Protein AF-A0A2T5MDF0-F1 (afdb_monomer_lite)

Radius of gyration: 28.4 Å; chains: 1; bounding box: 62×73×103 Å

Foldseek 3Di:
DDDDDDDDDDDDDDDDDPPDDPPDDDDDDDDDDDDDAFADPPPPPQDDPDDDDDPVVLVVLLVQLVVCLVVLVLVSNLVSLVVQVVCCVVVVHAPVSNLNNLCSLLDADPSSLVSLVVSCVVVVLDLSSLLSQLNNLQNNLSPLQGRDDPVPGDVVSNVSSLVSLVSSLVSLVVSPVSDLQSLSSLLVNLVSCLSPPDDVSLVVSLVVNCVSPLQHLSSLQSSLVCQQVVNVHDLVVLVVSLVSNVVSVHDPLSSLLSQLVSLLSQLVVCLVVLVLVRNQVSLVSNCVSCVPAALVSLLSNLVSCVVPHALVVNQVSLVSNLPDDPSRCSPAPLLSNLVSLCSQLVSCVVVVVLVSNLVSLVVSLVSLNLVSLQVNLVCQCVVPSHDHDNPSSLVSLVSSVVVPDPQSVCVNVVVNDDDDDDD

Organism: NCBI:txid2029166

Secondary structure (DSSP, 8-state):
--------------------SSSSS--S------------GGGSSS---S-SS-HHHHHHHHHHHHHHHHTT-HHHHHHHHHHHHHHHHTTSS-HHHHHHHHGGG----HHHHHHHHHHHHH-TT-HHHHHHHHHHHHHHHHHHH-SS-TTTS-HHHHHHHHHHHHHHHHHHHHHTTT-SS-HHHHHHHHHHHHHHTHHHHHHHHHHHHHHH-TT-HHHHHHHHHHTSGGGT--HHHHHHHHHHHHHTT--HHHHHHHHHHHHHHHHHHHHTTT-HHHHHHHHHHHHHH-TT--HHHHHHHHHHHTTT--HHHHHHHHHHHHTS-GGG-TTS-TTHHHHHHHHHHHHHHHTT-HHHHHHHHHHHHHTT-HHHHHHHHHHHHH-SSS---HHHHHHHHHHHHTTT-HHHHHHHTT---------

InterPro domains:
  IPR011990 Tetratricopeptide-like helical domain superfamily [G3DSA:1.25.40.10] (263-421)
  IPR025115 Domain of unknown function DUF4034 [PF13226] (208-251)

Structure (mmCIF, N/CA/C/O backbone):
data_AF-A0A2T5MDF0-F1
#
_entry.id   AF-A0A2T5MDF0-F1
#
loop_
_atom_site.group_PDB
_atom_site.id
_atom_site.type_symbol
_atom_site.label_atom_id
_atom_site.label_alt_id
_atom_site.label_comp_id
_atom_site.label_asym_id
_atom_site.label_entity_id
_atom_site.label_seq_id
_atom_site.pdbx_PDB_ins_code
_atom_site.Cartn_x
_atom_site.Cartn_y
_atom_site.Cartn_z
_atom_site.occupancy
_atom_site.B_iso_or_equiv
_atom_site.auth_seq_id
_atom_site.auth_comp_id
_atom_site.auth_asym_id
_atom_site.auth_atom_id
_atom_site.pdbx_PDB_model_num
ATOM 1 N N . MET A 1 1 ? 18.761 -53.450 61.478 1.00 37.00 1 MET A N 1
ATOM 2 C CA . MET A 1 1 ? 20.108 -53.209 60.912 1.00 37.00 1 MET A CA 1
ATOM 3 C C . MET A 1 1 ? 19.927 -52.280 59.712 1.00 37.00 1 MET A C 1
ATOM 5 O O . MET A 1 1 ? 19.354 -52.710 58.730 1.00 37.00 1 MET A O 1
ATOM 9 N N . SER A 1 2 ? 19.983 -50.952 59.897 1.00 32.97 2 SER A N 1
ATOM 10 C CA . SER A 1 2 ? 21.183 -50.089 59.736 1.00 32.97 2 SER A CA 1
ATOM 11 C C . SER A 1 2 ? 21.693 -50.063 58.282 1.00 32.97 2 SER A C 1
ATOM 13 O O . SER A 1 2 ? 22.046 -51.119 57.786 1.00 32.97 2 SER A O 1
ATOM 15 N N . LYS A 1 3 ? 21.841 -48.947 57.557 1.00 30.88 3 LYS A N 1
ATOM 16 C CA . LYS A 1 3 ? 21.910 -47.517 57.906 1.00 30.88 3 LYS A CA 1
ATOM 17 C C . LYS A 1 3 ? 21.663 -46.665 56.642 1.00 30.88 3 LYS A C 1
ATOM 19 O O . LYS A 1 3 ? 22.139 -47.006 55.566 1.00 30.88 3 LYS A O 1
ATOM 24 N N . LEU A 1 4 ? 21.001 -45.524 56.844 1.00 30.08 4 LEU A N 1
ATOM 25 C CA . LEU A 1 4 ? 21.055 -44.301 56.033 1.00 30.08 4 LEU A CA 1
ATOM 26 C C . LEU A 1 4 ? 22.495 -43.884 55.675 1.00 30.08 4 LEU A C 1
ATOM 28 O O . LEU A 1 4 ? 23.373 -43.967 56.534 1.00 30.08 4 LEU A O 1
ATOM 32 N N . LYS A 1 5 ? 22.659 -43.221 54.521 1.00 29.59 5 LYS A N 1
ATOM 33 C CA . LYS A 1 5 ? 23.286 -41.887 54.444 1.00 29.59 5 LYS A CA 1
ATOM 34 C C . LYS A 1 5 ? 22.726 -41.103 53.251 1.00 29.59 5 LYS A C 1
ATOM 36 O O . LYS A 1 5 ? 22.942 -41.459 52.100 1.00 29.59 5 LYS A O 1
ATOM 41 N N . ALA A 1 6 ? 22.005 -40.036 53.575 1.00 34.78 6 ALA A N 1
ATOM 42 C CA . ALA A 1 6 ? 21.675 -38.930 52.690 1.00 34.78 6 ALA A CA 1
ATOM 43 C C . ALA A 1 6 ? 22.756 -37.845 52.810 1.00 34.78 6 ALA A C 1
ATOM 45 O O . ALA A 1 6 ? 23.275 -37.641 53.907 1.00 34.78 6 ALA A O 1
ATOM 46 N N . THR A 1 7 ? 22.993 -37.087 51.739 1.00 29.03 7 THR A N 1
ATOM 47 C CA . THR A 1 7 ? 23.356 -35.663 51.829 1.00 29.03 7 THR A CA 1
ATOM 48 C C . THR A 1 7 ? 22.766 -34.910 50.640 1.00 29.03 7 THR A C 1
ATOM 50 O O . THR A 1 7 ? 22.924 -35.307 49.492 1.00 29.03 7 THR A O 1
ATOM 53 N N . PHE A 1 8 ? 22.055 -33.838 50.979 1.00 31.16 8 PHE A N 1
ATOM 54 C CA . PHE A 1 8 ? 21.287 -32.912 50.148 1.00 31.16 8 PHE A CA 1
ATOM 55 C C . PHE A 1 8 ? 22.094 -31.618 49.927 1.00 31.16 8 PHE A C 1
ATOM 57 O O . PHE A 1 8 ? 22.910 -31.294 50.793 1.00 31.16 8 PHE A O 1
ATOM 64 N N . LYS A 1 9 ? 21.802 -30.880 48.839 1.00 28.16 9 LYS A N 1
ATOM 65 C CA . LYS A 1 9 ? 21.949 -29.416 48.567 1.00 28.16 9 LYS A CA 1
ATOM 66 C C . LYS A 1 9 ? 22.275 -29.244 47.072 1.00 28.16 9 LYS A C 1
ATOM 68 O O . LYS A 1 9 ? 23.162 -29.924 46.589 1.00 28.16 9 LYS A O 1
ATOM 73 N N . GLY A 1 10 ? 21.654 -28.392 46.266 1.00 25.81 10 GLY A N 1
ATOM 74 C CA . GLY A 1 10 ? 20.661 -27.338 46.439 1.00 25.81 10 GLY A CA 1
ATOM 75 C C . GLY A 1 10 ? 20.124 -26.965 45.044 1.00 25.81 10 GLY A C 1
ATOM 76 O O . GLY A 1 10 ? 20.638 -27.444 44.037 1.00 25.81 10 GLY A O 1
ATOM 77 N N . GLY A 1 11 ? 19.035 -26.201 45.001 1.00 26.91 11 GLY A N 1
ATOM 78 C CA . GLY A 1 11 ? 18.207 -26.029 43.809 1.00 26.91 11 GLY A CA 1
ATOM 79 C C . GLY A 1 11 ? 18.796 -25.209 42.661 1.00 26.91 11 GLY A C 1
ATOM 80 O O . GLY A 1 11 ? 19.721 -24.428 42.838 1.00 26.91 11 GLY A O 1
ATOM 81 N N . ALA A 1 12 ? 18.154 -25.355 41.504 1.00 26.52 12 ALA A N 1
ATOM 82 C CA . ALA A 1 12 ? 17.878 -24.284 40.553 1.00 26.52 12 ALA A CA 1
ATOM 83 C C . ALA A 1 12 ? 16.794 -24.780 39.584 1.00 26.52 12 ALA A C 1
ATOM 85 O O . ALA A 1 12 ? 16.998 -25.723 38.824 1.00 26.52 12 ALA A O 1
ATOM 86 N N . VAL A 1 13 ? 15.623 -24.152 39.650 1.00 33.03 13 VAL A N 1
ATOM 87 C CA . VAL A 1 13 ? 14.640 -24.143 38.564 1.00 33.03 13 VAL A CA 1
ATOM 88 C C . VAL A 1 13 ? 15.230 -23.265 37.465 1.00 33.03 13 VAL A C 1
ATOM 90 O O . VAL A 1 13 ? 15.498 -22.096 37.731 1.00 33.03 13 VAL A O 1
ATOM 93 N N . VAL A 1 14 ? 15.422 -23.793 36.254 1.00 27.12 14 VAL A N 1
ATOM 94 C CA . VAL A 1 14 ? 15.676 -22.970 35.062 1.00 27.12 14 VAL A CA 1
ATOM 95 C C . VAL A 1 14 ? 14.876 -23.511 33.878 1.00 27.12 14 VAL A C 1
ATOM 97 O O . VAL A 1 14 ? 14.996 -24.664 33.475 1.00 27.12 14 VAL A O 1
ATOM 100 N N . VAL A 1 15 ? 14.034 -22.616 33.377 1.00 30.78 15 VAL A N 1
ATOM 101 C CA . VAL A 1 15 ? 13.238 -22.635 32.150 1.00 30.78 15 VAL A CA 1
ATOM 102 C C . VAL A 1 15 ? 14.148 -22.371 30.944 1.00 30.78 15 VAL A C 1
ATOM 104 O O . VAL A 1 15 ? 14.899 -21.407 31.009 1.00 30.78 15 VAL A O 1
ATOM 107 N N . LEU A 1 16 ? 14.057 -23.170 29.868 1.00 26.56 16 LEU A N 1
ATOM 108 C CA . LEU A 1 16 ? 14.328 -22.862 28.436 1.00 26.56 16 LEU A CA 1
ATOM 109 C C . LEU A 1 16 ? 14.381 -24.206 27.661 1.00 26.56 16 LEU A C 1
ATOM 111 O O . LEU A 1 16 ? 14.798 -25.203 28.233 1.00 26.56 16 LEU A O 1
ATOM 115 N N . ALA A 1 17 ? 14.021 -24.376 26.388 1.00 27.64 17 ALA A N 1
ATOM 116 C CA . ALA A 1 17 ? 13.674 -23.463 25.309 1.00 27.64 17 ALA A CA 1
ATOM 117 C C . ALA A 1 17 ? 12.852 -24.242 24.256 1.00 27.64 17 ALA A C 1
ATOM 119 O O . ALA A 1 17 ? 13.224 -25.353 23.878 1.00 27.64 17 ALA A O 1
ATOM 120 N N . MET A 1 18 ? 11.763 -23.656 23.748 1.00 27.31 18 MET A N 1
ATOM 121 C CA . MET A 1 18 ? 11.175 -24.060 22.466 1.00 27.31 18 MET A CA 1
ATOM 122 C C . MET A 1 18 ? 11.856 -23.257 21.354 1.00 27.31 18 MET A C 1
ATOM 124 O O . MET A 1 18 ? 11.410 -22.168 21.011 1.00 27.31 18 MET A O 1
ATOM 128 N N . THR A 1 19 ? 12.937 -23.789 20.794 1.00 35.69 19 THR A N 1
ATOM 129 C CA . THR A 1 19 ? 13.600 -23.244 19.599 1.00 35.69 19 THR A CA 1
ATOM 130 C C . THR A 1 19 ? 14.044 -24.383 18.689 1.00 35.69 19 THR A C 1
ATOM 132 O O . THR A 1 19 ? 15.226 -24.648 18.521 1.00 35.69 19 THR A O 1
ATOM 135 N N . VAL A 1 20 ? 13.086 -25.079 18.073 1.00 31.30 20 VAL A N 1
ATOM 136 C CA . VAL A 1 20 ? 13.363 -25.966 16.934 1.00 31.30 20 VAL A CA 1
ATOM 137 C C . VAL A 1 20 ? 12.194 -25.853 15.961 1.00 31.30 20 VAL A C 1
ATOM 139 O O . VAL A 1 20 ? 11.135 -26.433 16.171 1.00 31.30 20 VAL A O 1
ATOM 142 N N . GLY A 1 21 ? 12.367 -25.050 14.916 1.00 28.44 21 GLY A N 1
ATOM 143 C CA . GLY A 1 21 ? 11.362 -24.913 13.860 1.00 28.44 21 GLY A CA 1
ATOM 144 C C . GLY A 1 21 ? 11.729 -23.948 12.735 1.00 28.44 21 GLY A C 1
ATOM 145 O O . GLY A 1 21 ? 11.179 -24.076 11.651 1.00 28.44 21 GLY A O 1
ATOM 146 N N . PHE A 1 22 ? 12.676 -23.024 12.948 1.00 34.06 22 PHE A N 1
ATOM 147 C CA . PHE A 1 22 ? 12.947 -21.952 11.976 1.00 34.06 22 PHE A CA 1
ATOM 148 C C . PHE A 1 22 ? 14.379 -21.896 11.410 1.00 34.06 22 PHE A C 1
ATOM 150 O O . PHE A 1 22 ? 14.656 -21.046 10.575 1.00 34.06 22 PHE A O 1
ATOM 157 N N . LEU A 1 23 ? 15.293 -22.792 11.812 1.00 29.00 23 LEU A N 1
ATOM 158 C CA . LEU A 1 23 ? 16.742 -22.611 11.580 1.00 29.00 23 LEU A CA 1
ATOM 159 C C . LEU A 1 23 ? 17.450 -23.643 10.679 1.00 29.00 23 LEU A C 1
ATOM 161 O O . LEU A 1 23 ? 18.674 -23.659 10.651 1.00 29.00 23 LEU A O 1
ATOM 165 N N . VAL A 1 24 ? 16.750 -24.490 9.915 1.00 28.44 24 VAL A N 1
ATOM 166 C CA . VAL A 1 24 ? 17.432 -25.571 9.153 1.00 28.44 24 VAL A CA 1
ATOM 167 C C . VAL A 1 24 ? 17.525 -25.338 7.633 1.00 28.44 24 VAL A C 1
ATOM 169 O O . VAL A 1 24 ? 18.115 -26.161 6.949 1.00 28.44 24 VAL A O 1
ATOM 172 N N . PHE A 1 25 ? 17.044 -24.222 7.066 1.00 31.25 25 PHE A N 1
ATOM 173 C CA . PHE A 1 25 ? 17.059 -24.068 5.593 1.00 31.25 25 PHE A CA 1
ATOM 174 C C . PHE A 1 25 ? 18.065 -23.075 4.985 1.00 31.25 25 PHE A C 1
ATOM 176 O O . PHE A 1 25 ? 18.196 -23.049 3.770 1.00 31.25 25 PHE A O 1
ATOM 183 N N . PHE A 1 26 ? 18.832 -22.303 5.757 1.00 30.80 26 PHE A N 1
ATOM 184 C CA . PHE A 1 26 ? 19.758 -21.326 5.159 1.00 30.80 26 PHE A CA 1
ATOM 185 C C . PHE A 1 26 ? 21.187 -21.490 5.661 1.00 30.80 26 PHE A C 1
ATOM 187 O O . PHE A 1 26 ? 21.701 -20.717 6.462 1.00 30.80 26 PHE A O 1
ATOM 194 N N . ALA A 1 27 ? 21.842 -22.516 5.129 1.00 28.78 27 ALA A N 1
ATOM 195 C CA . ALA A 1 27 ? 23.289 -22.588 5.060 1.00 28.78 27 ALA A CA 1
ATOM 196 C C . ALA A 1 27 ? 23.666 -23.031 3.644 1.00 28.78 27 ALA A C 1
ATOM 198 O O . ALA A 1 27 ? 23.611 -24.222 3.358 1.00 28.78 27 ALA A O 1
ATOM 199 N N . LEU A 1 28 ? 23.979 -22.057 2.778 1.00 28.38 28 LEU A N 1
ATOM 200 C CA . LEU A 1 28 ? 24.991 -22.074 1.704 1.00 28.38 28 LEU A CA 1
ATOM 201 C C . LEU A 1 28 ? 24.645 -21.007 0.654 1.00 28.38 28 LEU A C 1
ATOM 203 O O . LEU A 1 28 ? 23.848 -21.253 -0.236 1.00 28.38 28 LEU A O 1
ATOM 207 N N . GLU A 1 29 ? 25.227 -19.815 0.808 1.00 28.28 29 GLU A N 1
ATOM 208 C CA . GLU A 1 29 ? 26.007 -19.095 -0.217 1.00 28.28 29 GLU A CA 1
ATOM 209 C C . GLU A 1 29 ? 26.250 -17.651 0.254 1.00 28.28 29 GLU A C 1
ATOM 211 O O . GLU A 1 29 ? 25.350 -16.824 0.345 1.00 28.28 29 GLU A O 1
ATOM 216 N N . ARG A 1 30 ? 27.507 -17.353 0.599 1.00 33.22 30 ARG A N 1
ATOM 217 C CA . ARG A 1 30 ? 28.022 -15.992 0.786 1.00 33.22 30 ARG A CA 1
ATOM 218 C C . ARG A 1 30 ? 28.837 -15.645 -0.451 1.00 33.22 30 ARG A C 1
ATOM 220 O O . ARG A 1 30 ? 29.898 -16.239 -0.570 1.00 33.22 30 ARG A O 1
ATOM 227 N N . VAL A 1 31 ? 28.435 -14.654 -1.253 1.00 29.83 31 VAL A N 1
ATOM 228 C CA . VAL A 1 31 ? 29.340 -13.700 -1.937 1.00 29.83 31 VAL A CA 1
ATOM 229 C C . VAL A 1 31 ? 28.545 -12.452 -2.370 1.00 29.83 31 VAL A C 1
ATOM 231 O O . VAL A 1 31 ? 27.821 -12.501 -3.353 1.00 29.83 31 VAL A O 1
ATOM 234 N N . ARG A 1 32 ? 28.758 -11.339 -1.651 1.00 28.33 32 ARG A N 1
ATOM 235 C CA . ARG A 1 32 ? 29.055 -9.945 -2.081 1.00 28.33 32 ARG A CA 1
ATOM 236 C C . ARG A 1 32 ? 28.342 -8.903 -1.224 1.00 28.33 32 ARG A C 1
ATOM 238 O O . ARG A 1 32 ? 27.157 -8.981 -0.944 1.00 28.33 32 ARG A O 1
ATOM 245 N N . ALA A 1 33 ? 29.153 -7.953 -0.780 1.00 27.53 33 ALA A N 1
ATOM 246 C CA . ALA A 1 33 ? 28.857 -6.971 0.239 1.00 27.53 33 ALA A CA 1
ATOM 247 C C . ALA A 1 33 ? 28.377 -5.635 -0.351 1.00 27.53 33 ALA A C 1
ATOM 249 O O . ALA A 1 33 ? 28.842 -5.206 -1.406 1.00 27.53 33 ALA A O 1
ATOM 250 N N . THR A 1 34 ? 27.547 -4.974 0.462 1.00 28.84 34 THR A N 1
ATOM 251 C CA . THR A 1 34 ? 27.326 -3.525 0.617 1.00 28.84 34 THR A CA 1
ATOM 252 C C . THR A 1 34 ? 26.746 -2.739 -0.555 1.00 28.84 34 THR A C 1
ATOM 254 O O . THR A 1 34 ? 27.477 -2.290 -1.432 1.00 28.84 34 THR A O 1
ATOM 257 N N . LYS A 1 35 ? 25.466 -2.381 -0.411 1.00 26.83 35 LYS A N 1
ATOM 258 C CA . LYS A 1 35 ? 25.027 -1.000 -0.144 1.00 26.83 35 LYS A CA 1
ATOM 259 C C . LYS A 1 35 ? 23.829 -1.057 0.811 1.00 26.83 35 LYS A C 1
ATOM 261 O O . LYS A 1 35 ? 22.993 -1.938 0.678 1.00 26.83 35 LYS A O 1
ATOM 266 N N . GLN A 1 36 ? 23.823 -0.179 1.813 1.00 33.53 36 GLN A N 1
ATOM 267 C CA . GLN A 1 36 ? 22.681 0.077 2.695 1.00 33.53 36 GLN A CA 1
ATOM 268 C C . GLN A 1 36 ? 21.478 0.509 1.855 1.00 33.53 36 GLN A C 1
ATOM 270 O O . GLN A 1 36 ? 21.622 1.394 1.010 1.00 33.53 36 GLN A O 1
ATOM 275 N N . VAL A 1 37 ? 20.319 -0.098 2.103 1.00 31.00 37 VAL A N 1
ATOM 276 C CA . VAL A 1 37 ? 19.072 0.152 1.376 1.00 31.00 37 VAL A CA 1
ATOM 277 C C . VAL A 1 37 ? 17.940 0.236 2.395 1.00 31.00 37 VAL A C 1
ATOM 279 O O . VAL A 1 37 ? 17.713 -0.735 3.100 1.00 31.00 37 VAL A O 1
ATOM 282 N N . PRO A 1 38 ? 17.201 1.345 2.504 1.00 28.64 38 PRO A N 1
ATOM 283 C CA . PRO A 1 38 ? 15.851 1.289 3.037 1.00 28.64 38 PRO A CA 1
ATOM 284 C C . PRO A 1 38 ? 14.859 0.887 1.920 1.00 28.64 38 PRO A C 1
ATOM 286 O O . PRO A 1 38 ? 14.960 1.429 0.826 1.00 28.64 38 PRO A O 1
ATOM 289 N N . SER A 1 39 ? 13.903 -0.024 2.182 1.00 32.47 39 SER A N 1
ATOM 290 C CA . SER A 1 39 ? 12.674 -0.177 1.362 1.00 32.47 39 SER A CA 1
ATOM 291 C C . SER A 1 39 ? 11.449 -0.632 2.172 1.00 32.47 39 SER A C 1
ATOM 293 O O . SER A 1 39 ? 11.505 -1.612 2.917 1.00 32.47 39 SER A O 1
ATOM 295 N N . PRO A 1 40 ? 10.315 0.078 2.090 1.00 30.50 40 PRO A N 1
ATOM 296 C CA . PRO A 1 40 ? 9.370 0.312 3.156 1.00 30.50 40 PRO A CA 1
ATOM 297 C C . PRO A 1 40 ? 8.369 -0.840 3.223 1.00 30.50 40 PRO A C 1
ATOM 299 O O . PRO A 1 40 ? 7.356 -0.864 2.527 1.00 30.50 40 PRO A O 1
ATOM 302 N N . ALA A 1 41 ? 8.555 -1.744 4.180 1.00 26.44 41 ALA A N 1
ATOM 303 C CA . ALA A 1 41 ? 7.443 -2.577 4.639 1.00 26.44 41 ALA A CA 1
ATOM 304 C C . ALA A 1 41 ? 6.325 -1.750 5.322 1.00 26.44 41 ALA A C 1
ATOM 306 O O . ALA A 1 41 ? 5.255 -2.284 5.603 1.00 26.44 41 ALA A O 1
ATOM 307 N N . THR A 1 42 ? 6.530 -0.447 5.542 1.00 28.36 42 THR A N 1
ATOM 308 C CA . THR A 1 42 ? 5.669 0.391 6.386 1.00 28.36 42 THR A CA 1
ATOM 309 C C . THR A 1 42 ? 4.540 1.125 5.644 1.00 28.36 42 THR A C 1
ATOM 311 O O . THR A 1 42 ? 3.766 1.831 6.285 1.00 28.36 42 THR A O 1
ATOM 314 N N . GLN A 1 43 ? 4.357 0.957 4.325 1.00 31.08 43 GLN A N 1
ATOM 315 C CA . GLN A 1 43 ? 3.302 1.686 3.588 1.00 31.08 43 GLN A CA 1
ATOM 316 C C . GLN A 1 43 ? 2.113 0.876 3.052 1.00 31.08 43 GLN A C 1
ATOM 318 O O . GLN A 1 43 ? 1.274 1.432 2.349 1.00 31.08 43 GLN A O 1
ATOM 323 N N . THR A 1 44 ? 1.891 -0.379 3.461 1.00 33.31 44 THR A N 1
ATOM 324 C CA . THR A 1 44 ? 0.687 -1.116 2.993 1.00 33.31 44 THR A CA 1
ATOM 325 C C . THR A 1 44 ? -0.151 -1.777 4.088 1.00 33.31 44 THR A C 1
ATOM 327 O O . THR A 1 44 ? -0.791 -2.810 3.874 1.00 33.31 44 THR A O 1
ATOM 330 N N . LEU A 1 45 ? -0.243 -1.124 5.251 1.00 34.97 45 LEU A N 1
ATOM 331 C CA . LEU A 1 45 ? -1.462 -1.188 6.076 1.00 34.97 45 LEU A CA 1
ATOM 332 C C . LEU A 1 45 ? -2.070 0.197 6.389 1.00 34.97 45 LEU A C 1
ATOM 334 O O . LEU A 1 45 ? -3.154 0.258 6.970 1.00 34.97 45 LEU A O 1
ATOM 338 N N . LEU A 1 46 ? -1.406 1.294 5.997 1.00 34.25 46 LEU A N 1
ATOM 339 C CA . LEU A 1 46 ? -1.743 2.663 6.422 1.00 34.25 46 LEU A CA 1
ATOM 340 C C . LEU A 1 46 ? -2.039 3.667 5.293 1.00 34.25 46 LEU A C 1
ATOM 342 O O . LEU A 1 46 ? -2.413 4.791 5.595 1.00 34.25 46 LEU A O 1
ATOM 346 N N . GLY A 1 47 ? -2.008 3.273 4.018 1.00 29.11 47 GLY A N 1
ATOM 347 C CA . GLY A 1 47 ? -2.447 4.134 2.916 1.00 29.11 47 GLY A CA 1
ATOM 348 C C . GLY A 1 47 ? -3.298 3.367 1.916 1.00 29.11 47 GLY A C 1
ATOM 349 O O . GLY A 1 47 ? -2.772 2.622 1.101 1.00 29.11 47 GLY A O 1
ATOM 350 N N . ILE A 1 48 ? -4.618 3.532 1.978 1.00 35.69 48 ILE A N 1
ATOM 351 C CA . ILE A 1 48 ? -5.472 3.315 0.805 1.00 35.69 48 ILE A CA 1
ATOM 352 C C . ILE A 1 48 ? -6.289 4.594 0.648 1.00 35.69 48 ILE A C 1
ATOM 354 O O . ILE A 1 48 ? -7.250 4.780 1.398 1.00 35.69 48 ILE A O 1
ATOM 358 N N . PRO A 1 49 ? -5.914 5.488 -0.279 1.00 32.31 49 PRO A N 1
ATOM 359 C CA . PRO A 1 49 ? -6.836 6.481 -0.798 1.00 32.31 49 PRO A CA 1
ATOM 360 C C . PRO A 1 49 ? -7.829 5.738 -1.695 1.00 32.31 49 PRO A C 1
ATOM 362 O O . PRO A 1 49 ? -7.433 5.110 -2.678 1.00 32.31 49 PRO A O 1
ATOM 365 N N . GLY A 1 50 ? -9.111 5.763 -1.336 1.00 32.53 50 GLY A N 1
ATOM 366 C CA . GLY A 1 50 ? -10.142 5.076 -2.112 1.00 32.53 50 GLY A CA 1
ATOM 367 C C . GLY A 1 50 ? -11.389 4.735 -1.315 1.00 32.53 50 GLY A C 1
ATOM 368 O O . GLY A 1 50 ? -11.595 3.585 -0.956 1.00 32.53 50 GLY A O 1
ATOM 369 N N . THR A 1 51 ? -12.200 5.768 -1.069 1.00 39.72 51 THR A N 1
ATOM 370 C CA . THR A 1 51 ? -13.647 5.745 -0.790 1.00 39.72 51 THR A CA 1
ATOM 371 C C . THR A 1 51 ? -14.144 4.684 0.190 1.00 39.72 51 THR A C 1
ATOM 373 O O . THR A 1 51 ? -14.436 3.589 -0.251 1.00 39.72 51 THR A O 1
ATOM 376 N N . TYR A 1 52 ? -14.337 5.037 1.464 1.00 41.25 52 TYR A N 1
ATOM 377 C CA . TYR A 1 52 ? -15.595 4.883 2.220 1.00 41.25 52 TYR A CA 1
ATOM 378 C C . TYR A 1 52 ? -15.461 5.731 3.502 1.00 41.25 52 TYR A C 1
ATOM 380 O O . TYR A 1 52 ? -14.483 5.602 4.233 1.00 41.25 52 TYR A O 1
ATOM 388 N N . ASP A 1 53 ? -16.434 6.625 3.699 1.00 43.50 53 ASP A N 1
ATOM 389 C CA . ASP A 1 53 ? -16.471 7.816 4.567 1.00 43.50 53 ASP A CA 1
ATOM 390 C C . ASP A 1 53 ? -15.652 9.015 4.071 1.00 43.50 53 ASP A C 1
ATOM 392 O O . ASP A 1 53 ? -14.489 8.913 3.694 1.00 43.50 53 ASP A O 1
ATOM 396 N N . THR A 1 54 ? -16.316 10.170 4.007 1.00 45.41 54 THR A N 1
ATOM 397 C CA . THR A 1 54 ? -15.792 11.422 3.464 1.00 45.41 54 THR A CA 1
ATOM 398 C C . THR A 1 54 ? -14.490 11.793 4.175 1.00 45.41 54 THR A C 1
ATOM 400 O O . THR A 1 54 ? -14.506 12.130 5.359 1.00 45.41 54 THR A O 1
ATOM 403 N N . GLU A 1 55 ? -13.367 11.756 3.444 1.00 57.12 55 GLU A N 1
ATOM 404 C CA . GLU A 1 55 ? -12.041 12.173 3.929 1.00 57.12 55 GLU A CA 1
ATOM 405 C C . GLU A 1 55 ? -12.084 13.433 4.821 1.00 57.12 55 GLU A C 1
ATOM 407 O O . GLU A 1 55 ? -11.436 13.408 5.865 1.00 57.12 55 GLU A O 1
ATOM 412 N N . PRO A 1 56 ? -12.914 14.467 4.540 1.00 69.44 56 PRO A N 1
ATOM 413 C CA . PRO A 1 56 ? -13.028 15.639 5.409 1.00 69.44 56 PRO A CA 1
ATOM 414 C C . PRO A 1 56 ? -13.499 15.370 6.846 1.00 69.44 56 PRO A C 1
ATOM 416 O O . PRO A 1 56 ? -12.984 15.992 7.772 1.00 69.44 56 PRO A O 1
ATOM 419 N N . ARG A 1 57 ? -14.479 14.478 7.076 1.00 81.31 57 ARG A N 1
ATOM 420 C CA . ARG A 1 57 ? -15.002 14.237 8.437 1.00 81.31 57 ARG A CA 1
ATOM 421 C C . ARG A 1 57 ? -13.935 13.575 9.301 1.00 81.31 57 ARG A C 1
ATOM 423 O O . ARG A 1 57 ? -13.659 14.045 10.401 1.00 81.31 57 ARG A O 1
ATOM 430 N N . MET A 1 58 ? -13.345 12.493 8.793 1.00 84.31 58 MET A N 1
ATOM 431 C CA . MET A 1 58 ? -12.314 11.760 9.527 1.00 84.31 58 MET A CA 1
ATOM 432 C C . MET A 1 58 ? -11.049 12.598 9.690 1.00 84.31 58 MET A C 1
ATOM 434 O O . MET A 1 58 ? -10.430 12.531 10.743 1.00 84.31 58 MET A O 1
ATOM 438 N N . GLU A 1 59 ? -10.693 13.435 8.713 1.00 83.81 59 GLU A N 1
ATOM 439 C CA . GLU A 1 59 ? -9.570 14.365 8.856 1.00 83.81 59 GLU A CA 1
ATOM 440 C C . GLU A 1 59 ? -9.791 15.381 9.986 1.00 83.81 59 GLU A C 1
ATOM 442 O O . GLU A 1 59 ? -8.906 15.589 10.820 1.00 83.81 59 GLU A O 1
ATOM 447 N N . ASN A 1 60 ? -10.996 15.950 10.084 1.00 88.31 60 ASN A N 1
ATOM 448 C CA . ASN A 1 60 ? -11.349 16.856 11.177 1.00 88.31 60 ASN A CA 1
ATOM 449 C C . ASN A 1 60 ? -11.310 16.154 12.544 1.00 88.31 60 ASN A C 1
ATOM 451 O O . ASN A 1 60 ? -10.762 16.702 13.500 1.00 88.31 60 ASN A O 1
ATOM 455 N N . GLU A 1 61 ? -11.859 14.938 12.644 1.00 92.12 61 GLU A N 1
ATOM 456 C CA . GLU A 1 61 ? -11.832 14.152 13.885 1.00 92.12 61 GLU A CA 1
ATOM 457 C C . GLU A 1 61 ? -10.400 13.776 14.285 1.00 92.12 61 GLU A C 1
ATOM 459 O O . GLU A 1 61 ? -10.031 13.944 15.447 1.00 92.12 61 GLU A O 1
ATOM 464 N N . ARG A 1 62 ? -9.557 13.357 13.331 1.00 92.31 62 ARG A N 1
ATOM 465 C CA . ARG A 1 62 ? -8.130 13.102 13.573 1.00 92.31 62 ARG A CA 1
ATOM 466 C C . ARG A 1 62 ? -7.424 14.340 14.109 1.00 92.31 62 ARG A C 1
ATOM 468 O O . ARG A 1 62 ? -6.750 14.259 15.131 1.00 92.31 62 ARG A O 1
ATOM 475 N N . THR A 1 63 ? -7.627 15.486 13.461 1.00 94.12 63 THR A N 1
ATOM 476 C CA . THR A 1 63 ? -7.039 16.763 13.887 1.00 94.12 63 THR A CA 1
ATOM 477 C C . THR A 1 63 ? -7.465 17.118 15.311 1.00 94.12 63 THR A C 1
ATOM 479 O O . THR A 1 63 ? -6.634 17.522 16.125 1.00 94.12 63 THR A O 1
ATOM 482 N N . ALA A 1 64 ? -8.744 16.921 15.642 1.00 96.69 64 ALA A N 1
ATOM 483 C CA . ALA A 1 64 ? -9.266 17.167 16.981 1.00 96.69 64 ALA A CA 1
ATOM 484 C C . ALA A 1 64 ? -8.651 16.224 18.030 1.00 96.69 64 ALA A C 1
ATOM 486 O O . ALA A 1 64 ? -8.228 16.691 19.089 1.00 96.69 64 ALA A O 1
ATOM 487 N N . VAL A 1 65 ? -8.538 14.924 17.727 1.00 97.25 65 VAL A N 1
ATOM 488 C CA . VAL A 1 65 ? -7.906 13.931 18.613 1.00 97.25 65 VAL A CA 1
ATOM 489 C C . VAL A 1 65 ? -6.435 14.273 18.849 1.00 97.25 65 VAL A C 1
ATOM 491 O O . VAL A 1 65 ? -5.999 14.326 19.998 1.00 97.25 65 VAL A O 1
ATOM 494 N N . THR A 1 66 ? -5.675 14.573 17.793 1.00 95.38 66 THR A N 1
ATOM 495 C CA . THR A 1 66 ? -4.263 14.964 17.904 1.00 95.38 66 THR A CA 1
ATOM 496 C C . THR A 1 66 ? -4.097 16.248 18.720 1.00 95.38 66 THR A C 1
ATOM 498 O O . THR A 1 66 ? -3.213 16.320 19.575 1.00 95.38 66 THR A O 1
ATOM 501 N N . ALA A 1 67 ? -4.960 17.248 18.518 1.00 97.50 67 ALA A N 1
ATOM 502 C CA . ALA A 1 67 ? -4.914 18.498 19.271 1.00 97.50 67 ALA A CA 1
ATOM 503 C C . ALA A 1 67 ? -5.236 18.304 20.764 1.00 97.50 67 ALA A C 1
ATOM 505 O O . ALA A 1 67 ? -4.565 18.896 21.611 1.00 97.50 67 ALA A O 1
ATOM 506 N N . ALA A 1 68 ? -6.236 17.481 21.096 1.00 97.88 68 ALA A N 1
ATOM 507 C CA . ALA A 1 68 ? -6.588 17.158 22.479 1.00 97.88 68 ALA A CA 1
ATOM 508 C C . ALA A 1 68 ? -5.465 16.373 23.178 1.00 97.88 68 ALA A C 1
ATOM 510 O O . ALA A 1 68 ? -5.049 16.732 24.279 1.00 97.88 68 ALA A O 1
ATOM 511 N N . LEU A 1 69 ? -4.888 15.379 22.495 1.00 95.75 69 LEU A N 1
ATOM 512 C CA . LEU A 1 69 ? -3.748 14.608 22.994 1.00 95.75 69 LEU A CA 1
ATOM 513 C C . LEU A 1 69 ? -2.504 15.487 23.209 1.00 95.75 69 LEU A C 1
ATOM 515 O O . LEU A 1 69 ? -1.776 15.335 24.193 1.00 95.75 69 LEU A O 1
ATOM 519 N N . GLY A 1 70 ? -2.277 16.461 22.323 1.00 95.50 70 GLY A N 1
ATOM 520 C CA . GLY A 1 70 ? -1.218 17.460 22.470 1.00 95.50 70 GLY A CA 1
ATOM 521 C C . GLY A 1 70 ? -1.325 18.264 23.771 1.00 95.50 70 GLY A C 1
ATOM 522 O O . GLY A 1 70 ? -0.299 18.600 24.356 1.00 95.50 70 GLY A O 1
ATOM 523 N N . LYS A 1 71 ? -2.551 18.494 24.259 1.00 97.12 71 LYS A N 1
ATOM 524 C CA . LYS A 1 71 ? -2.859 19.227 25.499 1.00 97.12 71 LYS A CA 1
ATOM 525 C C . LYS A 1 71 ? -3.009 18.336 26.739 1.00 97.12 71 LYS A C 1
ATOM 527 O O . LYS A 1 71 ? -3.397 18.851 27.782 1.00 97.12 71 LYS A O 1
ATOM 532 N N . ASP A 1 72 ? -2.754 17.031 26.622 1.00 97.38 72 ASP A N 1
ATOM 533 C CA . ASP A 1 72 ? -3.027 16.035 27.674 1.00 97.38 72 ASP A CA 1
ATOM 534 C C . ASP A 1 72 ? -4.506 16.011 28.123 1.00 97.38 72 ASP A C 1
ATOM 536 O O . ASP A 1 72 ? -4.831 15.568 29.225 1.00 97.38 72 ASP A O 1
ATOM 540 N N . ASP A 1 73 ? -5.423 16.470 27.260 1.00 97.94 73 ASP A N 1
ATOM 541 C CA . ASP A 1 73 ? -6.865 16.469 27.517 1.00 97.94 73 ASP A CA 1
ATOM 542 C C . ASP A 1 73 ? -7.461 15.102 27.164 1.00 97.94 73 ASP A C 1
ATOM 544 O O . ASP A 1 73 ? -8.141 14.905 26.151 1.00 97.94 73 ASP A O 1
ATOM 548 N N . TYR A 1 74 ? -7.152 14.117 28.005 1.00 97.75 74 TYR A N 1
ATOM 549 C CA . TYR A 1 74 ? -7.585 12.738 27.807 1.00 97.75 74 TYR A CA 1
ATOM 550 C C . TYR A 1 74 ? -9.108 12.586 27.857 1.00 97.75 74 TYR A C 1
ATOM 552 O O . TYR A 1 74 ? -9.649 11.713 27.187 1.00 97.75 74 TYR A O 1
ATOM 560 N N . ALA A 1 75 ? -9.818 13.451 28.586 1.00 97.56 75 ALA A N 1
ATOM 561 C CA . ALA A 1 75 ? -11.278 13.444 28.610 1.00 97.56 75 ALA A CA 1
ATOM 562 C C . ALA A 1 75 ? -11.866 13.821 27.238 1.00 97.56 75 ALA A C 1
ATOM 564 O O . ALA A 1 75 ? -12.783 13.150 26.758 1.00 97.56 75 ALA A O 1
ATOM 565 N N . ALA A 1 76 ? -11.309 14.839 26.572 1.00 98.00 76 ALA A N 1
ATOM 566 C CA . ALA A 1 76 ? -11.712 15.192 25.213 1.00 98.00 76 ALA A CA 1
ATOM 567 C C . ALA A 1 76 ? -11.349 14.097 24.194 1.00 98.00 76 ALA A C 1
ATOM 569 O O . ALA A 1 76 ? -12.165 13.784 23.324 1.00 98.00 76 ALA A O 1
ATOM 570 N N . VAL A 1 77 ? -10.168 13.473 24.317 1.00 98.06 77 VAL A N 1
ATOM 571 C CA . VAL A 1 77 ? -9.766 12.336 23.461 1.00 98.06 77 VAL A CA 1
ATOM 572 C C . VAL A 1 77 ? -10.753 11.171 23.598 1.00 98.06 77 VAL A C 1
ATOM 574 O O . VAL A 1 77 ? -11.238 10.660 22.588 1.00 98.06 77 VAL A O 1
ATOM 577 N N . GLU A 1 78 ? -11.098 10.784 24.830 1.00 97.88 78 GLU A N 1
ATOM 578 C CA . GLU A 1 78 ? -12.100 9.748 25.110 1.00 97.88 78 GLU A CA 1
ATOM 579 C C . GLU A 1 78 ? -13.438 10.067 24.458 1.00 97.88 78 GLU A C 1
ATOM 581 O O . GLU A 1 78 ? -14.020 9.222 23.783 1.00 97.88 78 GLU A O 1
ATOM 586 N N . GLN A 1 79 ? -13.937 11.288 24.649 1.00 97.94 79 GLN A N 1
ATOM 587 C CA . GLN A 1 79 ? -15.234 11.682 24.117 1.00 97.94 79 GLN A CA 1
ATOM 588 C C . GLN A 1 79 ? -15.262 11.580 22.587 1.00 97.94 79 GLN A C 1
ATOM 590 O O . GLN A 1 79 ? -16.197 11.004 22.030 1.00 97.94 79 GLN A O 1
ATOM 595 N N . LEU A 1 80 ? -14.237 12.101 21.908 1.00 97.69 80 LEU A N 1
ATOM 596 C CA . LEU A 1 80 ? -14.137 12.062 20.448 1.00 97.69 80 LEU A CA 1
ATOM 597 C C . LEU A 1 80 ? -14.114 10.621 19.923 1.00 97.69 80 LEU A C 1
ATOM 599 O O . LEU A 1 80 ? -14.901 10.275 19.045 1.00 97.69 80 LEU A O 1
ATOM 603 N N . LEU A 1 81 ? -13.263 9.763 20.490 1.00 97.94 81 LEU A N 1
ATOM 604 C CA . LEU A 1 81 ? -13.126 8.381 20.027 1.00 97.94 81 LEU A CA 1
ATOM 605 C C . LEU A 1 81 ? -14.360 7.536 20.348 1.00 97.94 81 LEU A C 1
ATOM 607 O O . LEU A 1 81 ? -14.818 6.778 19.493 1.00 97.94 81 LEU A O 1
ATOM 611 N N . ASN A 1 82 ? -14.932 7.681 21.546 1.00 97.81 82 ASN A N 1
ATOM 612 C CA . ASN A 1 82 ? -16.116 6.924 21.948 1.00 97.81 82 ASN A CA 1
ATOM 613 C C . ASN A 1 82 ? -17.353 7.321 21.128 1.00 97.81 82 ASN A C 1
ATOM 615 O O . ASN A 1 82 ? -18.175 6.457 20.823 1.00 97.81 82 ASN A O 1
ATOM 619 N N . ASN A 1 83 ? -17.456 8.581 20.689 1.00 97.31 83 ASN A N 1
ATOM 620 C CA . ASN A 1 83 ? -18.487 9.000 19.737 1.00 97.31 83 ASN A CA 1
ATOM 621 C C . ASN A 1 83 ? -18.350 8.262 18.395 1.00 97.31 83 ASN A C 1
ATOM 623 O O . ASN A 1 83 ? -19.335 7.725 17.891 1.00 97.31 83 ASN A O 1
ATOM 627 N N . SER A 1 84 ? -17.139 8.166 17.841 1.00 96.06 84 SER A N 1
ATOM 628 C CA . SER A 1 84 ? -16.905 7.481 16.561 1.00 96.06 84 SER A CA 1
ATOM 629 C C . SER A 1 84 ? -17.048 5.956 16.677 1.00 96.06 84 SER A C 1
ATOM 631 O O . SER A 1 84 ? -17.584 5.311 15.773 1.00 96.06 84 SER A O 1
ATOM 633 N N . ILE A 1 85 ? -16.672 5.368 17.819 1.00 97.56 85 ILE A N 1
ATOM 634 C CA . ILE A 1 85 ? -16.969 3.963 18.149 1.00 97.56 85 ILE A CA 1
ATOM 635 C C . ILE A 1 85 ? -18.487 3.735 18.190 1.00 97.56 85 ILE A C 1
ATOM 637 O O . ILE A 1 85 ? -18.986 2.774 17.598 1.00 97.56 85 ILE A O 1
ATOM 641 N N . ALA A 1 86 ? -19.242 4.619 18.849 1.00 97.75 86 ALA A N 1
ATOM 642 C CA . ALA A 1 86 ? -20.698 4.531 18.904 1.00 97.75 86 ALA A CA 1
ATOM 643 C C . ALA A 1 86 ? -21.336 4.687 17.513 1.00 97.75 86 ALA A C 1
ATOM 645 O O . ALA A 1 86 ? -22.253 3.936 17.174 1.00 97.75 86 ALA A O 1
ATOM 646 N N . ASP A 1 87 ? -20.831 5.598 16.680 1.00 95.94 87 ASP A N 1
ATOM 647 C CA . ASP A 1 87 ? -21.273 5.758 15.294 1.00 95.94 87 ASP A CA 1
ATOM 648 C C . ASP A 1 87 ? -21.035 4.496 14.461 1.00 95.94 87 ASP A C 1
ATOM 650 O O . ASP A 1 87 ? -21.926 4.086 13.715 1.00 95.94 87 ASP A O 1
ATOM 654 N N . TYR A 1 88 ? -19.888 3.833 14.623 1.00 95.31 88 TYR A N 1
ATOM 655 C CA . TYR A 1 88 ? -19.617 2.557 13.961 1.00 95.31 88 TYR A CA 1
ATOM 656 C C . TYR A 1 88 ? -20.590 1.457 14.406 1.00 95.31 88 TYR A C 1
ATOM 658 O O . TYR A 1 88 ? -21.148 0.733 13.576 1.00 95.31 88 TYR A O 1
ATOM 666 N N . LYS A 1 89 ? -20.863 1.347 15.712 1.00 96.38 89 LYS A N 1
ATOM 667 C CA . LYS A 1 89 ? -21.849 0.386 16.241 1.00 96.38 89 LYS A CA 1
ATOM 668 C C . LYS A 1 89 ? -23.253 0.635 15.695 1.00 96.38 89 LYS A C 1
ATOM 670 O O . LYS A 1 89 ? -23.992 -0.314 15.456 1.00 96.38 89 LYS A O 1
ATOM 675 N N . GLN A 1 90 ? -23.596 1.898 15.458 1.00 95.81 90 GLN A N 1
ATOM 676 C CA . GLN A 1 90 ? -24.896 2.326 14.940 1.00 95.81 90 GLN A CA 1
ATOM 677 C C . GLN A 1 90 ? -24.944 2.379 13.401 1.00 95.81 90 GLN A C 1
ATOM 679 O O . GLN A 1 90 ? -25.957 2.785 12.836 1.00 95.81 90 GLN A O 1
ATOM 684 N N . GLY A 1 91 ? -23.870 1.968 12.713 1.00 92.75 91 GLY A N 1
ATOM 685 C CA . GLY A 1 91 ? -23.792 1.937 11.250 1.00 92.75 91 GLY A CA 1
ATOM 686 C C . GLY A 1 91 ? -23.697 3.314 10.581 1.00 92.75 91 GLY A C 1
ATOM 687 O O . GLY A 1 91 ? -23.886 3.408 9.372 1.00 92.75 91 GLY A O 1
ATOM 688 N N . ARG A 1 92 ? -23.413 4.379 11.343 1.00 93.06 92 ARG A N 1
ATOM 689 C CA . ARG A 1 92 ? -23.171 5.743 10.833 1.00 93.06 92 ARG A CA 1
ATOM 690 C C . ARG A 1 92 ? -21.727 5.992 10.403 1.00 93.06 92 ARG A C 1
ATOM 692 O O . ARG A 1 92 ? -21.452 7.019 9.787 1.00 93.06 92 ARG A O 1
ATOM 699 N N . LEU A 1 93 ? -20.825 5.086 10.760 1.00 91.88 93 LEU A N 1
ATOM 700 C CA . LEU A 1 93 ? -19.421 5.101 10.374 1.00 91.88 93 LEU A CA 1
ATOM 701 C C . LEU A 1 93 ? -19.042 3.710 9.866 1.00 91.88 93 LEU A C 1
ATOM 703 O O . LEU A 1 93 ? -19.477 2.705 10.432 1.00 91.88 93 LEU A O 1
ATOM 707 N N . SER A 1 94 ? -18.248 3.641 8.804 1.00 92.25 94 SER A N 1
ATOM 708 C CA . SER A 1 94 ? -17.690 2.384 8.312 1.00 92.25 94 SER A CA 1
ATOM 709 C C . SER A 1 94 ? -16.542 1.899 9.200 1.00 92.25 94 SER A C 1
ATOM 711 O O . SER A 1 94 ? -15.912 2.659 9.938 1.00 92.25 94 SER A O 1
ATOM 713 N N . ASP A 1 95 ? -16.223 0.612 9.110 1.00 93.75 95 ASP A N 1
ATOM 714 C CA . ASP A 1 95 ? -15.036 0.052 9.755 1.00 93.75 95 ASP A CA 1
ATOM 715 C C . ASP A 1 95 ? -13.733 0.654 9.195 1.00 93.75 95 ASP A C 1
ATOM 717 O O . ASP A 1 95 ? -12.777 0.869 9.942 1.00 93.75 95 ASP A O 1
ATOM 721 N N . VAL A 1 96 ? -13.705 0.987 7.900 1.00 91.00 96 VAL A N 1
ATOM 722 C CA . VAL A 1 96 ? -12.606 1.716 7.250 1.00 91.00 96 VAL A CA 1
ATOM 723 C C . VAL A 1 96 ? -12.428 3.100 7.870 1.00 91.00 96 VAL A C 1
ATOM 725 O O . VAL A 1 96 ? -11.308 3.437 8.257 1.00 91.00 96 VAL A O 1
ATOM 728 N N . GLY A 1 97 ? -13.513 3.867 8.010 1.00 91.00 97 GLY A N 1
ATOM 729 C CA . GLY A 1 97 ? -13.520 5.184 8.646 1.00 91.00 97 GLY A CA 1
ATOM 730 C C . GLY A 1 97 ? -13.025 5.122 10.090 1.00 91.00 97 GLY A C 1
ATOM 731 O O . GLY A 1 97 ? -12.100 5.846 10.458 1.00 91.00 97 GLY A O 1
ATOM 732 N N . LEU A 1 98 ? -13.538 4.174 10.879 1.00 94.69 98 LEU A N 1
ATOM 733 C CA . LEU A 1 98 ? -13.098 3.976 12.261 1.00 94.69 98 LEU A CA 1
ATOM 734 C C . LEU A 1 98 ? -11.603 3.625 12.348 1.00 94.69 98 LEU A C 1
ATOM 736 O O . LEU A 1 98 ? -10.867 4.220 13.134 1.00 94.69 98 LEU A O 1
ATOM 740 N N . ARG A 1 99 ? -11.117 2.702 11.509 1.00 93.12 99 ARG A N 1
ATOM 741 C CA . ARG A 1 99 ? -9.684 2.370 11.432 1.00 93.12 99 ARG A CA 1
ATOM 742 C C . ARG A 1 99 ? -8.839 3.590 11.066 1.00 93.12 99 ARG A C 1
ATOM 744 O O . ARG A 1 99 ? -7.760 3.759 11.629 1.00 93.12 99 ARG A O 1
ATOM 751 N N . ASN A 1 100 ? -9.314 4.416 10.135 1.00 89.44 100 ASN A N 1
ATOM 752 C CA . ASN A 1 100 ? -8.635 5.635 9.691 1.00 89.44 100 ASN A CA 1
ATOM 753 C C . ASN A 1 100 ? -8.596 6.725 10.769 1.00 89.44 100 ASN A C 1
ATOM 755 O O . ASN A 1 100 ? -7.712 7.573 10.728 1.00 89.44 100 ASN A O 1
ATOM 759 N N . LEU A 1 101 ? -9.536 6.745 11.714 1.00 92.94 101 LEU A N 1
ATOM 760 C CA . LEU A 1 101 ? -9.452 7.623 12.880 1.00 92.94 101 LEU A CA 1
ATOM 761 C C . LEU A 1 101 ? -8.361 7.138 13.840 1.00 92.94 101 LEU A C 1
ATOM 763 O O . LEU A 1 101 ? -7.494 7.906 14.241 1.00 92.94 101 LEU A O 1
ATOM 767 N N . PHE A 1 102 ? -8.350 5.840 14.151 1.00 95.44 102 PHE A N 1
ATOM 768 C CA . PHE A 1 102 ? -7.368 5.242 15.061 1.00 95.44 102 PHE A CA 1
ATOM 769 C C . PHE A 1 102 ? -5.933 5.199 14.507 1.00 95.44 102 PHE A C 1
ATOM 771 O O . PHE A 1 102 ? -4.996 4.941 15.262 1.00 95.44 102 PHE A O 1
ATOM 778 N N . SER A 1 103 ? -5.719 5.478 13.217 1.00 89.94 103 SER A N 1
ATOM 779 C CA . SER A 1 103 ? -4.370 5.541 12.642 1.00 89.94 103 SER A CA 1
ATOM 780 C C . SER A 1 103 ? -3.530 6.706 13.174 1.00 89.94 103 SER A C 1
ATOM 782 O O . SER A 1 103 ? -2.317 6.675 13.005 1.00 89.94 103 SER A O 1
ATOM 784 N N . VAL A 1 104 ? -4.123 7.694 13.860 1.00 91.94 104 VAL A N 1
ATOM 785 C CA . VAL A 1 104 ? -3.374 8.777 14.539 1.00 91.94 104 VAL A CA 1
ATOM 786 C C . VAL A 1 104 ? -2.396 8.260 15.592 1.00 91.94 104 VAL A C 1
ATOM 788 O O . VAL A 1 104 ? -1.435 8.943 15.929 1.00 91.94 104 VAL A O 1
ATOM 791 N N . PHE A 1 105 ? -2.625 7.047 16.098 1.00 96.38 105 PHE A N 1
ATOM 792 C CA . PHE A 1 105 ? -1.764 6.398 17.084 1.00 96.38 105 PHE A CA 1
ATOM 793 C C . PHE A 1 105 ? -0.672 5.531 16.450 1.00 96.38 105 PHE A C 1
ATOM 795 O O . PHE A 1 105 ? 0.171 4.991 17.161 1.00 96.38 105 PHE A O 1
ATOM 802 N N . ALA A 1 106 ? -0.664 5.388 15.123 1.00 93.81 106 ALA A N 1
ATOM 803 C CA . ALA A 1 106 ? 0.345 4.632 14.394 1.00 93.81 106 ALA A CA 1
ATOM 804 C C . ALA A 1 106 ? 1.568 5.508 14.072 1.00 93.81 106 ALA A C 1
ATOM 806 O O . ALA A 1 106 ? 1.920 5.708 12.911 1.00 93.81 106 ALA A O 1
ATOM 807 N N . VAL A 1 107 ? 2.198 6.050 15.117 1.00 90.00 107 VAL A N 1
ATOM 808 C CA . VAL A 1 107 ? 3.364 6.940 15.029 1.00 90.00 107 VAL A CA 1
ATOM 809 C C . VAL A 1 107 ? 4.416 6.490 16.040 1.00 90.00 107 VAL A C 1
ATOM 811 O O . VAL A 1 107 ? 4.093 6.233 17.191 1.00 90.00 107 VAL A O 1
ATOM 814 N N . ASP A 1 108 ? 5.676 6.394 15.626 1.00 92.56 108 ASP A N 1
ATOM 815 C CA . ASP A 1 108 ? 6.794 5.971 16.478 1.00 92.56 108 ASP A CA 1
ATOM 816 C C . ASP A 1 108 ? 7.524 7.189 17.062 1.00 92.56 108 ASP A C 1
ATOM 818 O O . ASP A 1 108 ? 8.574 7.599 16.570 1.00 92.56 108 ASP A O 1
ATOM 822 N N . THR A 1 109 ? 6.926 7.807 18.087 1.00 94.44 109 THR A N 1
ATOM 823 C CA . THR A 1 109 ? 7.547 8.896 18.858 1.00 94.44 109 THR A CA 1
ATOM 824 C C . THR A 1 109 ? 7.516 8.616 20.369 1.00 94.44 109 THR A C 1
ATOM 826 O O . THR A 1 109 ? 6.467 8.238 20.905 1.00 94.44 109 THR A O 1
ATOM 829 N N . PRO A 1 110 ? 8.629 8.831 21.103 1.00 94.88 110 PRO A N 1
ATOM 830 C CA . PRO A 1 110 ? 8.671 8.645 22.559 1.00 94.88 110 PRO A CA 1
ATOM 831 C C . PRO A 1 110 ? 7.663 9.514 23.330 1.00 94.88 110 PRO A C 1
ATOM 833 O O . PRO A 1 110 ? 7.130 9.105 24.367 1.00 94.88 110 PRO A O 1
ATOM 836 N N . GLU A 1 111 ? 7.370 10.711 22.820 1.00 96.19 111 GLU A N 1
ATOM 837 C CA . GLU A 1 111 ? 6.393 11.631 23.403 1.00 96.19 111 GLU A CA 1
ATOM 838 C C . GLU A 1 111 ? 4.985 11.032 23.362 1.00 96.19 111 GLU A C 1
ATOM 840 O O . GLU A 1 111 ? 4.246 11.120 24.347 1.00 96.19 111 GLU A O 1
ATOM 845 N N . LEU A 1 112 ? 4.623 10.381 22.249 1.00 96.44 112 LEU A N 1
ATOM 846 C CA . LEU A 1 112 ? 3.333 9.713 22.119 1.00 96.44 112 LEU A CA 1
ATOM 847 C C . LEU A 1 112 ? 3.227 8.547 23.103 1.00 96.44 112 LEU A C 1
ATOM 849 O O . LEU A 1 112 ? 2.198 8.419 23.762 1.00 96.44 112 LEU A O 1
ATOM 853 N N . GLN A 1 113 ? 4.290 7.756 23.284 1.00 97.25 113 GLN A N 1
ATOM 854 C CA . GLN A 1 113 ? 4.288 6.681 24.281 1.00 97.25 113 GLN A CA 1
ATOM 855 C C . GLN A 1 113 ? 3.945 7.194 25.676 1.00 97.25 113 GLN A C 1
ATOM 857 O O . GLN A 1 113 ? 3.060 6.653 26.334 1.00 97.25 113 GLN A O 1
ATOM 862 N N . THR A 1 114 ? 4.624 8.261 26.103 1.00 97.81 114 THR A N 1
ATOM 863 C CA . THR A 1 114 ? 4.455 8.840 27.441 1.00 97.81 114 THR A CA 1
ATOM 864 C C . THR A 1 114 ? 3.010 9.285 27.665 1.00 97.81 114 THR A C 1
ATOM 866 O O . THR A 1 114 ? 2.429 9.021 28.719 1.00 97.81 114 THR A O 1
ATOM 869 N N . LYS A 1 115 ? 2.399 9.907 26.649 1.00 98.06 115 LYS A N 1
ATOM 870 C CA . LYS A 1 115 ? 0.996 10.337 26.683 1.00 98.06 115 LYS A CA 1
ATOM 871 C C . LYS A 1 115 ? 0.026 9.155 26.725 1.00 98.06 115 LYS A C 1
ATOM 873 O O . LYS A 1 115 ? -0.910 9.157 27.518 1.00 98.06 115 LYS A O 1
ATOM 878 N N . LEU A 1 116 ? 0.253 8.120 25.915 1.00 98.19 116 LEU A N 1
ATOM 879 C CA . LEU A 1 116 ? -0.597 6.924 25.898 1.00 98.19 116 LEU A CA 1
ATOM 880 C C . LEU A 1 116 ? -0.500 6.129 27.208 1.00 98.19 116 LEU A C 1
ATOM 882 O O . LEU A 1 116 ? -1.515 5.643 27.706 1.00 98.19 116 LEU A O 1
ATOM 886 N N . ASP A 1 117 ? 0.688 6.042 27.805 1.00 98.06 117 ASP A N 1
ATOM 887 C CA . ASP A 1 117 ? 0.883 5.414 29.114 1.00 98.06 117 ASP A CA 1
ATOM 888 C C . ASP 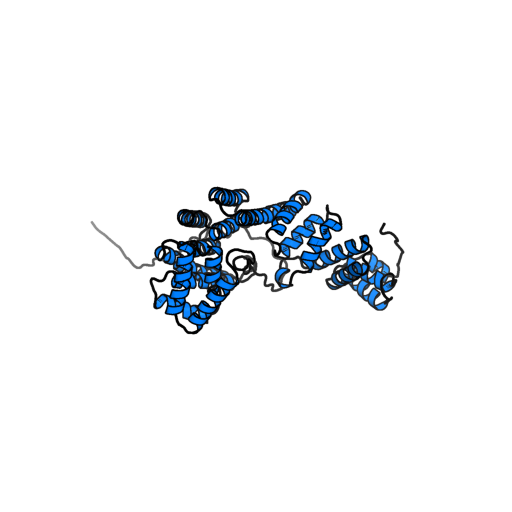A 1 117 ? 0.149 6.175 30.226 1.00 98.06 117 ASP A C 1
ATOM 890 O O . ASP A 1 117 ? -0.532 5.557 31.051 1.00 98.06 117 ASP A O 1
ATOM 894 N N . AL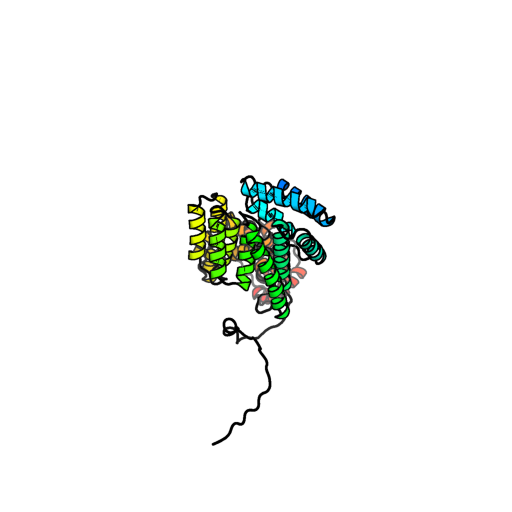A A 1 118 ? 0.221 7.510 30.224 1.00 97.94 118 ALA A N 1
ATOM 895 C CA . ALA A 1 118 ? -0.535 8.347 31.152 1.00 97.94 118 ALA A CA 1
ATOM 896 C C . ALA A 1 118 ? -2.053 8.188 30.959 1.00 97.94 118 ALA A C 1
ATOM 898 O O . ALA A 1 118 ? -2.782 8.031 31.941 1.00 97.94 118 ALA A O 1
ATOM 899 N N . TRP A 1 119 ? -2.522 8.160 29.710 1.00 98.19 119 TRP A N 1
ATOM 900 C CA . TRP A 1 119 ? -3.937 7.992 29.385 1.00 98.19 119 TRP A CA 1
ATOM 901 C C . TRP A 1 119 ? -4.496 6.654 29.885 1.00 98.19 119 TRP A C 1
ATOM 903 O O . TRP A 1 119 ? -5.506 6.628 30.590 1.00 98.19 119 TRP A O 1
ATOM 913 N N . VAL A 1 120 ? -3.811 5.540 29.601 1.00 98.06 120 VAL A N 1
ATOM 914 C CA . VAL A 1 120 ? -4.216 4.205 30.080 1.00 98.06 120 VAL A CA 1
ATOM 915 C C . VAL A 1 120 ? -4.185 4.130 31.609 1.00 98.06 120 VAL A C 1
ATOM 917 O O . VAL A 1 120 ? -5.053 3.502 32.218 1.00 98.06 120 VAL A O 1
ATOM 920 N N . LEU A 1 121 ? -3.212 4.780 32.258 1.00 96.69 121 LEU A N 1
ATOM 921 C CA . LEU A 1 121 ? -3.128 4.806 33.718 1.00 96.69 121 LEU A CA 1
ATOM 922 C C . LEU A 1 121 ? -4.325 5.526 34.357 1.00 96.69 121 LEU A C 1
ATOM 924 O O . LEU A 1 121 ? -4.817 5.061 35.390 1.00 96.69 121 LEU A O 1
ATOM 928 N N . GLN A 1 122 ? -4.781 6.625 33.747 1.00 96.25 122 GLN A N 1
ATOM 929 C CA . GLN A 1 122 ? -5.947 7.394 34.190 1.00 96.25 122 GLN A CA 1
ATOM 930 C C . GLN A 1 122 ? -7.264 6.661 33.899 1.00 96.25 122 GLN A C 1
ATOM 932 O O . GLN A 1 122 ? -8.135 6.608 34.766 1.00 96.25 122 GLN A O 1
ATOM 937 N N . ASN A 1 123 ? -7.379 6.019 32.731 1.00 94.12 123 ASN A N 1
ATOM 938 C CA . ASN A 1 123 ? -8.603 5.369 32.259 1.00 94.12 123 ASN A CA 1
ATOM 939 C C . ASN A 1 123 ? -8.403 3.864 32.032 1.00 94.12 123 ASN A C 1
ATOM 941 O O . ASN A 1 123 ? -8.532 3.358 30.919 1.00 94.12 123 ASN A O 1
ATOM 945 N N . ARG A 1 124 ? -8.136 3.111 33.103 1.00 93.12 124 ARG A N 1
ATOM 946 C CA . ARG A 1 124 ? -7.759 1.680 33.024 1.00 93.12 124 ARG A CA 1
ATOM 947 C C . ARG A 1 124 ? -8.784 0.744 32.370 1.00 93.12 124 ARG A C 1
ATOM 949 O O . ARG A 1 124 ? -8.440 -0.388 32.054 1.00 93.12 124 ARG A O 1
ATOM 956 N N . GLN A 1 125 ? -10.035 1.178 32.241 1.00 94.00 125 GLN A N 1
ATOM 957 C CA . GLN A 1 125 ? -11.120 0.414 31.610 1.00 94.00 125 GLN A CA 1
ATOM 958 C C . GLN A 1 125 ? -11.500 0.971 30.230 1.00 94.00 125 GLN A C 1
ATOM 960 O O . GLN A 1 125 ? -12.471 0.517 29.633 1.00 94.00 125 GLN A O 1
ATOM 965 N N . SER A 1 126 ? -10.766 1.967 29.723 1.00 97.56 126 SER A N 1
ATOM 966 C CA . SER A 1 126 ? -11.037 2.538 28.410 1.00 97.56 126 SER A CA 1
ATOM 967 C C . SER A 1 126 ? -10.557 1.609 27.304 1.00 97.56 126 SER A C 1
ATOM 969 O O . SER A 1 126 ? -9.359 1.336 27.150 1.00 97.56 126 SER A O 1
ATOM 971 N N . TYR A 1 127 ? -11.524 1.173 26.496 1.00 98.31 127 TYR A N 1
ATOM 972 C CA . TYR A 1 127 ? -11.275 0.500 25.231 1.00 98.31 127 TYR A CA 1
ATOM 973 C C . TYR A 1 127 ? -10.383 1.347 24.316 1.00 98.31 127 TYR A C 1
ATOM 975 O O . TYR A 1 127 ? -9.369 0.856 23.819 1.00 98.31 127 TYR A O 1
ATOM 983 N N . ALA A 1 128 ? -10.733 2.625 24.132 1.00 98.25 128 ALA A N 1
ATOM 984 C CA . ALA A 1 128 ? -10.042 3.529 23.220 1.00 98.25 128 ALA A CA 1
ATOM 985 C C . ALA A 1 128 ? -8.574 3.741 23.621 1.00 98.25 128 ALA A C 1
ATOM 987 O O . ALA A 1 128 ? -7.696 3.643 22.763 1.00 98.25 128 ALA A O 1
ATOM 988 N N . ALA A 1 129 ? -8.302 3.951 24.914 1.00 98.31 129 ALA A N 1
ATOM 989 C CA . ALA A 1 129 ? -6.947 4.157 25.427 1.00 98.31 129 ALA A CA 1
ATOM 990 C C . ALA A 1 129 ? -6.062 2.922 25.218 1.00 98.31 129 ALA A C 1
ATOM 992 O O . ALA A 1 129 ? -4.937 3.011 24.718 1.00 98.31 129 ALA A O 1
ATOM 993 N N . THR A 1 130 ? -6.597 1.749 25.561 1.00 98.50 130 THR A N 1
ATOM 994 C CA . THR A 1 130 ? -5.859 0.484 25.490 1.00 98.50 130 THR A CA 1
ATOM 995 C C . THR A 1 130 ? -5.617 0.074 24.035 1.00 98.50 130 THR A C 1
ATOM 997 O O . THR A 1 130 ? -4.512 -0.335 23.678 1.00 98.50 130 THR A O 1
ATOM 1000 N N . LEU A 1 131 ? -6.612 0.248 23.158 1.00 98.62 131 LEU A N 1
ATOM 1001 C CA . LEU A 1 131 ? -6.451 0.051 21.718 1.00 98.62 131 LEU A CA 1
ATOM 1002 C C . LEU A 1 131 ? -5.384 0.994 21.141 1.00 98.62 131 LEU A C 1
ATOM 1004 O O . LEU A 1 131 ? -4.489 0.531 20.436 1.00 98.62 131 LEU A O 1
ATOM 1008 N N . ALA A 1 132 ? -5.452 2.292 21.446 1.00 98.56 132 ALA A N 1
ATOM 1009 C CA . ALA A 1 132 ? -4.508 3.289 20.944 1.00 98.56 132 ALA A CA 1
ATOM 1010 C C . ALA A 1 132 ? -3.055 2.934 21.288 1.00 98.56 132 ALA A C 1
ATOM 1012 O O . ALA A 1 132 ? -2.183 2.962 20.418 1.00 98.56 132 ALA A O 1
ATOM 1013 N N . ARG A 1 133 ? -2.798 2.514 22.532 1.00 98.56 133 ARG A N 1
ATOM 1014 C CA . ARG A 1 133 ? -1.460 2.084 22.949 1.00 98.56 133 ARG A CA 1
ATOM 1015 C C . ARG A 1 133 ? -1.012 0.783 22.278 1.00 98.56 133 ARG A C 1
ATOM 1017 O O . ARG A 1 133 ? 0.141 0.676 21.858 1.00 98.56 133 ARG A O 1
ATOM 1024 N N . GLY A 1 134 ? -1.929 -0.160 22.070 1.00 98.31 134 GLY A N 1
ATOM 1025 C CA . GLY A 1 134 ? -1.665 -1.357 21.273 1.00 98.31 134 GLY A CA 1
ATOM 1026 C C . GLY A 1 134 ? -1.252 -1.038 19.828 1.00 98.31 134 GLY A C 1
ATOM 1027 O O . GLY A 1 134 ? -0.307 -1.632 19.305 1.00 98.31 134 GLY A O 1
ATOM 1028 N N . ILE A 1 135 ? -1.915 -0.067 19.189 1.00 97.94 135 ILE A N 1
ATOM 1029 C CA . ILE A 1 135 ? -1.584 0.415 17.835 1.00 97.94 135 ILE A CA 1
ATOM 1030 C C . ILE A 1 135 ? -0.197 1.063 17.804 1.00 97.94 135 ILE A C 1
ATOM 1032 O O . ILE A 1 135 ? 0.600 0.762 16.908 1.00 97.94 135 ILE A O 1
ATOM 1036 N N . TYR A 1 136 ? 0.105 1.903 18.796 1.00 98.12 136 TYR A N 1
ATOM 1037 C CA . TYR A 1 136 ? 1.418 2.519 18.957 1.00 98.12 136 TYR A CA 1
ATOM 1038 C C . TYR A 1 136 ? 2.516 1.456 19.038 1.00 98.12 136 TYR A C 1
ATOM 1040 O O . TYR A 1 136 ? 3.403 1.422 18.189 1.00 98.12 136 TYR A O 1
ATOM 1048 N N . PHE A 1 137 ? 2.418 0.508 19.976 1.00 98.12 137 PHE A N 1
ATOM 1049 C CA . PHE A 1 137 ? 3.443 -0.525 20.134 1.00 98.12 137 PHE A CA 1
ATOM 1050 C C . PHE A 1 137 ? 3.587 -1.421 18.901 1.00 98.12 137 PHE A C 1
ATOM 1052 O O . PHE A 1 137 ? 4.704 -1.814 18.563 1.00 98.12 137 PHE A O 1
ATOM 1059 N N . ARG A 1 138 ? 2.492 -1.704 18.180 1.00 95.56 138 ARG A N 1
ATOM 1060 C CA . ARG A 1 138 ? 2.569 -2.419 16.898 1.00 95.56 138 ARG A CA 1
ATOM 1061 C C . ARG A 1 138 ? 3.423 -1.647 15.893 1.00 95.56 138 ARG A C 1
ATOM 1063 O O . ARG A 1 138 ? 4.212 -2.257 15.177 1.00 95.56 138 ARG A O 1
ATOM 1070 N N . THR A 1 139 ? 3.252 -0.330 15.842 1.00 93.94 139 THR A N 1
ATOM 1071 C CA . THR A 1 139 ? 3.969 0.550 14.911 1.00 93.94 139 THR A CA 1
ATOM 1072 C C . THR A 1 139 ? 5.441 0.646 15.279 1.00 93.94 139 THR A C 1
ATOM 1074 O O . THR A 1 139 ? 6.293 0.454 14.420 1.00 93.94 139 THR A O 1
ATOM 1077 N N . VAL A 1 140 ? 5.748 0.838 16.563 1.00 94.25 140 VAL A N 1
ATOM 1078 C CA . VAL A 1 140 ? 7.131 0.843 17.051 1.00 94.25 140 VAL A CA 1
ATOM 1079 C C . VAL A 1 140 ? 7.831 -0.469 16.708 1.00 94.25 140 VAL A C 1
ATOM 1081 O O . VAL A 1 140 ? 8.945 -0.446 16.197 1.00 94.25 140 VAL A O 1
ATOM 1084 N N . GLY A 1 141 ? 7.182 -1.617 16.931 1.00 91.69 141 GLY A N 1
ATOM 1085 C CA . GLY A 1 141 ? 7.768 -2.915 16.592 1.00 91.69 141 GLY A CA 1
ATOM 1086 C C . GLY A 1 141 ? 8.149 -3.018 15.112 1.00 91.69 141 GLY A C 1
ATOM 1087 O O . GLY A 1 141 ? 9.258 -3.435 14.787 1.00 91.69 141 GLY A O 1
ATOM 1088 N N . GLU A 1 142 ? 7.262 -2.577 14.220 1.00 86.94 142 GLU A N 1
ATOM 1089 C CA . GLU A 1 142 ? 7.510 -2.541 12.775 1.00 86.94 142 GLU A CA 1
ATOM 1090 C C . GLU A 1 142 ? 8.681 -1.614 12.410 1.00 86.94 142 GLU A C 1
ATOM 1092 O O . GLU A 1 142 ? 9.570 -2.022 11.661 1.00 86.94 142 GLU A O 1
ATOM 1097 N N . SER A 1 143 ? 8.744 -0.422 13.009 1.00 88.69 143 SER A N 1
ATOM 1098 C CA . SER A 1 143 ? 9.847 0.523 12.815 1.00 88.69 143 SER A CA 1
ATOM 1099 C C . SER A 1 143 ? 11.192 -0.010 13.308 1.00 88.69 143 SER A C 1
ATOM 1101 O O . SER A 1 143 ? 12.206 0.213 12.653 1.00 88.69 143 SER A O 1
ATOM 1103 N N . ARG A 1 144 ? 11.231 -0.720 14.448 1.00 90.31 144 ARG A N 1
ATOM 1104 C CA . ARG A 1 144 ? 12.481 -1.271 15.011 1.00 90.31 144 ARG A CA 1
ATOM 1105 C C . ARG A 1 144 ? 13.078 -2.367 14.139 1.00 90.31 144 ARG A C 1
ATOM 1107 O O . ARG A 1 144 ? 14.292 -2.389 13.978 1.00 90.31 144 ARG A O 1
ATOM 1114 N N . ARG A 1 145 ? 12.249 -3.229 13.532 1.00 85.38 145 ARG A N 1
ATOM 1115 C CA . ARG A 1 145 ? 12.718 -4.207 12.531 1.00 85.38 145 ARG A CA 1
ATOM 1116 C C . ARG A 1 145 ? 13.422 -3.499 11.376 1.00 85.38 145 ARG A C 1
ATOM 1118 O O . ARG A 1 145 ? 14.413 -3.996 10.856 1.00 85.38 145 ARG A O 1
ATOM 1125 N N . GLY A 1 146 ? 12.889 -2.346 10.985 1.00 76.88 146 GLY A N 1
ATOM 1126 C CA . GLY A 1 146 ? 13.301 -1.652 9.786 1.00 76.88 146 GLY A CA 1
ATOM 1127 C C . GLY A 1 146 ? 12.708 -2.303 8.545 1.00 76.88 146 GLY A C 1
ATOM 1128 O O . GLY A 1 146 ? 11.678 -2.990 8.570 1.00 76.88 146 GLY A O 1
ATOM 1129 N N . SER A 1 147 ? 13.345 -2.018 7.428 1.00 66.75 147 SER A N 1
ATOM 1130 C CA . SER A 1 147 ? 12.763 -2.179 6.106 1.00 66.75 147 SER A CA 1
ATOM 1131 C C . SER A 1 147 ? 13.470 -3.295 5.309 1.00 66.75 147 SER A C 1
ATOM 1133 O O . SER A 1 147 ? 12.854 -3.911 4.443 1.00 66.75 147 SER A O 1
ATOM 1135 N N . ASP A 1 148 ? 14.669 -3.690 5.752 1.00 68.75 148 ASP A N 1
ATOM 1136 C CA . ASP A 1 148 ? 15.475 -4.796 5.228 1.00 68.75 148 ASP A CA 1
ATOM 1137 C C . ASP A 1 148 ? 14.741 -6.149 5.182 1.00 68.75 148 ASP A C 1
ATOM 1139 O O . ASP A 1 148 ? 13.787 -6.424 5.928 1.00 68.75 148 ASP A O 1
ATOM 1143 N N . PHE A 1 149 ? 15.225 -7.050 4.323 1.00 68.56 149 PHE A N 1
ATOM 1144 C CA . PHE A 1 149 ? 14.813 -8.451 4.347 1.00 68.56 149 PHE A CA 1
ATOM 1145 C C . PHE A 1 149 ? 15.219 -9.109 5.667 1.00 68.56 149 PHE A C 1
ATOM 1147 O O . PHE A 1 149 ? 16.211 -8.741 6.289 1.00 68.56 149 PHE A O 1
ATOM 1154 N N . ILE A 1 150 ? 14.466 -10.127 6.097 1.00 71.75 150 ILE A N 1
ATOM 1155 C CA . ILE A 1 150 ? 14.685 -10.766 7.406 1.00 71.75 150 ILE A CA 1
ATOM 1156 C C . ILE A 1 150 ? 16.097 -11.352 7.564 1.00 71.75 150 ILE A C 1
ATOM 1158 O O . ILE A 1 150 ? 16.636 -11.345 8.661 1.00 71.75 150 ILE A O 1
ATOM 1162 N N . GLN A 1 151 ? 16.698 -11.824 6.469 1.00 75.31 151 GLN A N 1
ATOM 1163 C CA . GLN A 1 151 ? 18.061 -12.366 6.440 1.00 75.31 151 GLN A CA 1
ATOM 1164 C C . GLN A 1 151 ? 19.145 -11.287 6.617 1.00 75.31 151 GLN A C 1
ATOM 1166 O O . GLN A 1 151 ? 20.249 -11.598 7.054 1.00 75.31 151 GLN A O 1
ATOM 1171 N N . ASP A 1 152 ? 18.805 -10.037 6.296 1.00 77.12 152 ASP A N 1
ATOM 1172 C CA . ASP A 1 152 ? 19.684 -8.866 6.341 1.00 77.12 152 ASP A CA 1
ATOM 1173 C C . ASP A 1 152 ? 19.376 -7.972 7.557 1.00 77.12 152 ASP A C 1
ATOM 1175 O O . ASP A 1 152 ? 20.122 -7.046 7.868 1.00 77.12 152 ASP A O 1
ATOM 1179 N N . THR A 1 153 ? 18.294 -8.269 8.284 1.00 77.56 153 THR A N 1
ATOM 1180 C CA . THR A 1 153 ? 17.885 -7.538 9.484 1.00 77.56 153 THR A CA 1
ATOM 1181 C C . THR A 1 153 ? 18.745 -7.967 10.682 1.00 77.56 153 THR A C 1
ATOM 1183 O O . THR A 1 153 ? 18.771 -9.158 11.007 1.00 77.56 153 THR A O 1
ATOM 1186 N N . PRO A 1 154 ? 19.407 -7.038 11.401 1.00 92.25 154 PRO A N 1
ATOM 1187 C CA . PRO A 1 154 ? 20.148 -7.369 12.617 1.00 92.25 154 PRO A CA 1
ATOM 1188 C C . PRO A 1 154 ? 19.271 -8.079 13.655 1.00 92.25 154 PRO A C 1
ATOM 1190 O O . PRO A 1 154 ? 18.137 -7.668 13.898 1.00 92.25 154 PRO A O 1
ATOM 1193 N N . GLN A 1 155 ? 19.807 -9.104 14.323 1.00 91.19 155 GLN A N 1
ATOM 1194 C CA . GLN A 1 155 ? 19.044 -9.868 15.319 1.00 91.19 155 GLN A CA 1
ATOM 1195 C C . GLN A 1 155 ? 18.498 -8.979 16.447 1.00 91.19 155 GLN A C 1
ATOM 1197 O O . GLN A 1 155 ? 17.356 -9.150 16.854 1.00 91.19 155 GLN A O 1
ATOM 1202 N N . GLU A 1 156 ? 19.260 -7.975 16.887 1.00 93.25 156 GLU A N 1
ATOM 1203 C CA . GLU A 1 156 ? 18.809 -7.010 17.898 1.00 93.25 156 GLU A CA 1
ATOM 1204 C C . GLU A 1 156 ? 17.537 -6.257 17.465 1.00 93.25 156 GLU A C 1
ATOM 1206 O O . GLU A 1 156 ? 16.617 -6.077 18.261 1.00 93.25 156 GLU A O 1
ATOM 1211 N N . ASN A 1 157 ? 17.434 -5.877 16.189 1.00 91.31 157 ASN A N 1
ATOM 1212 C CA . ASN A 1 157 ? 16.245 -5.221 15.643 1.00 91.31 157 ASN A CA 1
ATOM 1213 C C . ASN A 1 157 ? 15.038 -6.170 15.633 1.00 91.31 157 ASN A C 1
ATOM 1215 O O . ASN A 1 157 ? 13.908 -5.751 15.897 1.00 91.31 157 ASN A O 1
ATOM 1219 N N . ILE A 1 158 ? 15.273 -7.455 15.344 1.00 88.62 158 ILE A N 1
ATOM 1220 C CA . ILE A 1 158 ? 14.245 -8.501 15.401 1.00 88.62 158 ILE A CA 1
ATOM 1221 C C . ILE A 1 158 ? 13.762 -8.683 16.843 1.00 88.62 158 ILE A C 1
ATOM 1223 O O . ILE A 1 158 ? 12.554 -8.728 17.074 1.00 88.62 158 ILE A O 1
ATOM 1227 N N . ASP A 1 159 ? 14.678 -8.739 17.807 1.00 91.94 159 ASP A N 1
ATOM 1228 C CA . ASP A 1 159 ? 14.354 -8.906 19.225 1.00 91.94 159 ASP A CA 1
ATOM 1229 C C . ASP A 1 159 ? 13.534 -7.710 19.738 1.00 91.94 159 ASP A C 1
ATOM 1231 O O . ASP A 1 159 ? 12.456 -7.888 20.310 1.00 91.94 159 ASP A O 1
ATOM 1235 N N . GLN A 1 160 ? 13.958 -6.482 19.418 1.00 93.50 160 GLN A N 1
ATOM 1236 C CA . GLN A 1 160 ? 13.209 -5.266 19.750 1.00 93.50 160 GLN A CA 1
ATOM 1237 C C . GLN A 1 160 ? 11.819 -5.246 19.099 1.00 93.50 160 GLN A C 1
ATOM 1239 O O . GLN A 1 160 ? 10.836 -4.883 19.751 1.00 93.50 160 GLN A O 1
ATOM 1244 N N . MET A 1 161 ? 11.702 -5.654 17.830 1.00 92.94 161 MET A N 1
ATOM 1245 C CA . MET A 1 161 ? 10.399 -5.809 17.181 1.00 92.94 161 MET A CA 1
ATOM 1246 C C . MET A 1 161 ? 9.515 -6.770 17.981 1.00 92.94 161 MET A C 1
ATOM 1248 O O . MET A 1 161 ? 8.379 -6.420 18.298 1.00 92.94 161 MET A O 1
ATOM 1252 N N . VAL A 1 162 ? 10.010 -7.968 18.304 1.00 92.44 162 VAL A N 1
ATOM 1253 C CA . VAL A 1 162 ? 9.241 -8.991 19.027 1.00 92.44 162 VAL A CA 1
ATOM 1254 C C . VAL A 1 162 ? 8.772 -8.473 20.388 1.00 92.44 162 VAL A C 1
ATOM 1256 O O . VAL A 1 162 ? 7.604 -8.673 20.730 1.00 92.44 162 VAL A O 1
ATOM 1259 N N . ASP A 1 163 ? 9.615 -7.744 21.118 1.00 94.81 163 ASP A N 1
ATOM 1260 C CA . ASP A 1 163 ? 9.259 -7.144 22.407 1.00 94.81 163 ASP A CA 1
ATOM 1261 C C . ASP A 1 163 ? 8.097 -6.150 22.285 1.00 94.81 163 ASP A C 1
ATOM 1263 O O . ASP A 1 163 ? 7.108 -6.226 23.025 1.00 94.81 163 ASP A O 1
ATOM 1267 N N . TYR A 1 164 ? 8.174 -5.222 21.328 1.00 96.19 164 TYR A N 1
ATOM 1268 C CA . TYR A 1 164 ? 7.112 -4.240 21.102 1.00 96.19 164 TYR A CA 1
ATOM 1269 C C . TYR A 1 164 ? 5.833 -4.878 20.553 1.00 96.19 164 TYR A C 1
ATOM 1271 O O . TYR A 1 164 ? 4.738 -4.544 21.008 1.00 96.19 164 TYR A O 1
ATOM 1279 N N . LEU A 1 165 ? 5.941 -5.857 19.653 1.00 95.00 165 LEU A N 1
ATOM 1280 C CA . LEU A 1 165 ? 4.790 -6.632 19.187 1.00 95.00 165 LEU A CA 1
ATOM 1281 C C . LEU A 1 165 ? 4.150 -7.445 20.322 1.00 95.00 165 LEU A C 1
ATOM 1283 O O . LEU A 1 165 ? 2.930 -7.611 20.341 1.00 95.00 165 LEU A O 1
ATOM 1287 N N . GLY A 1 166 ? 4.935 -7.909 21.296 1.00 95.94 166 GLY A N 1
ATOM 1288 C CA . GLY A 1 166 ? 4.443 -8.542 22.517 1.00 95.94 166 GLY A CA 1
ATOM 1289 C C . GLY A 1 166 ? 3.609 -7.589 23.377 1.00 95.94 166 GLY A C 1
ATOM 1290 O O . GLY A 1 166 ? 2.499 -7.945 23.781 1.00 95.94 166 GLY A O 1
ATOM 1291 N N . LYS A 1 167 ? 4.093 -6.357 23.596 1.00 97.38 167 LYS A N 1
ATOM 1292 C CA . LYS A 1 167 ? 3.338 -5.297 24.297 1.00 97.38 167 LYS A CA 1
ATOM 1293 C C . LYS A 1 167 ? 2.042 -4.956 23.563 1.00 97.38 167 LYS A C 1
ATOM 1295 O O . LYS A 1 167 ? 0.978 -4.926 24.177 1.00 97.38 167 LYS A O 1
ATOM 1300 N N . ALA A 1 168 ? 2.124 -4.785 22.243 1.00 98.12 168 ALA A N 1
ATOM 1301 C CA . ALA A 1 168 ? 0.964 -4.542 21.394 1.00 98.12 168 ALA A CA 1
ATOM 1302 C C . ALA A 1 168 ? -0.071 -5.660 21.531 1.00 98.12 168 ALA A C 1
ATOM 1304 O O . ALA A 1 168 ? -1.245 -5.400 21.769 1.00 98.12 168 ALA A O 1
ATOM 1305 N N . PHE A 1 169 ? 0.365 -6.918 21.425 1.00 97.38 169 PHE A N 1
ATOM 1306 C CA . PHE A 1 169 ? -0.508 -8.078 21.563 1.00 97.38 169 PHE A CA 1
ATOM 1307 C C . PHE A 1 169 ? -1.243 -8.089 22.906 1.00 97.38 169 PHE A C 1
ATOM 1309 O O . PHE A 1 169 ? -2.441 -8.365 22.933 1.00 97.38 169 PHE A O 1
ATOM 1316 N N . PHE A 1 170 ? -0.539 -7.790 24.001 1.00 96.50 170 PHE A N 1
ATOM 1317 C CA . PHE A 1 170 ? -1.118 -7.780 25.341 1.00 96.50 170 PHE A CA 1
ATOM 1318 C C . PHE A 1 170 ? -2.236 -6.737 25.473 1.00 96.50 170 PHE A C 1
ATOM 1320 O O . PHE A 1 170 ? -3.352 -7.089 25.857 1.00 96.50 170 PHE A O 1
ATOM 1327 N N . ASP A 1 171 ? -1.970 -5.488 25.084 1.00 98.31 171 ASP A N 1
ATOM 1328 C CA . ASP A 1 171 ? -2.973 -4.416 25.120 1.00 98.31 171 ASP A CA 1
ATOM 1329 C C . ASP A 1 171 ? -4.163 -4.730 24.200 1.00 98.31 171 ASP A C 1
ATOM 1331 O O . ASP A 1 171 ? -5.323 -4.652 24.605 1.00 98.31 171 ASP A O 1
ATOM 1335 N N . LEU A 1 172 ? -3.896 -5.165 22.966 1.00 98.12 172 LEU A N 1
ATOM 1336 C CA . LEU A 1 172 ? -4.945 -5.489 22.002 1.00 98.12 172 LEU A CA 1
ATOM 1337 C C . LEU A 1 172 ? -5.829 -6.644 22.484 1.00 98.12 172 LEU A C 1
ATOM 1339 O O . LEU A 1 172 ? -7.049 -6.577 22.340 1.00 98.12 172 LEU A O 1
ATOM 1343 N N . GLN A 1 173 ? -5.244 -7.679 23.089 1.00 97.38 173 GLN A N 1
ATOM 1344 C CA . GLN A 1 173 ? -6.003 -8.789 23.659 1.00 97.38 173 GLN A CA 1
ATOM 1345 C C . GLN A 1 173 ? -6.843 -8.341 24.860 1.00 97.38 173 GLN A C 1
ATOM 1347 O O . GLN A 1 173 ? -8.009 -8.726 24.948 1.00 97.38 173 GLN A O 1
ATOM 1352 N N . ALA A 1 174 ? -6.292 -7.508 25.749 1.00 97.56 174 ALA A N 1
ATOM 1353 C CA . ALA A 1 174 ? -7.029 -6.952 26.882 1.00 97.56 174 ALA A CA 1
ATOM 1354 C C . ALA A 1 174 ? -8.216 -6.086 26.425 1.00 97.56 174 ALA A C 1
ATOM 1356 O O . ALA A 1 174 ? -9.308 -6.188 26.986 1.00 97.56 174 ALA A O 1
ATOM 1357 N N . SER A 1 175 ? -8.034 -5.300 25.359 1.00 98.06 175 SER A N 1
ATOM 1358 C CA . SER A 1 175 ? -9.079 -4.420 24.821 1.00 98.06 175 SER A CA 1
ATOM 1359 C C . SER A 1 175 ? -10.326 -5.167 24.328 1.00 98.06 175 SER A C 1
ATOM 1361 O O . SER A 1 175 ? -11.411 -4.593 24.324 1.00 98.06 175 SER A O 1
ATOM 1363 N N . LEU A 1 176 ? -10.219 -6.454 23.966 1.00 97.81 176 LEU A N 1
ATOM 1364 C CA . LEU A 1 176 ? -11.362 -7.239 23.480 1.00 97.81 176 LEU A CA 1
ATOM 1365 C C . LEU A 1 176 ? -12.487 -7.389 24.513 1.00 97.81 176 LEU A C 1
ATOM 1367 O O . LEU A 1 176 ? -13.627 -7.616 24.126 1.00 97.81 176 LEU A O 1
ATOM 1371 N N . ALA A 1 177 ? -12.176 -7.296 25.808 1.00 96.75 177 ALA A N 1
ATOM 1372 C CA . ALA A 1 177 ? -13.164 -7.399 26.882 1.00 96.75 177 ALA A CA 1
ATOM 1373 C C . ALA A 1 177 ? -13.778 -6.043 27.279 1.00 96.75 177 ALA A C 1
ATOM 1375 O O . ALA A 1 177 ? -14.676 -6.008 28.116 1.00 96.75 177 ALA A O 1
ATOM 1376 N N . MET A 1 178 ? -13.279 -4.937 26.718 1.00 97.44 178 MET A N 1
ATOM 1377 C CA . MET A 1 178 ? -13.656 -3.570 27.106 1.00 97.44 178 MET A CA 1
ATOM 1378 C C . MET A 1 178 ? -14.748 -2.971 26.210 1.00 97.44 178 MET A C 1
ATOM 1380 O O . MET A 1 178 ? -15.290 -1.918 26.529 1.00 97.44 178 MET A O 1
ATOM 1384 N N . ASP A 1 179 ? -15.068 -3.628 25.096 1.00 97.31 179 ASP A N 1
ATOM 1385 C CA . ASP A 1 179 ? -16.075 -3.193 24.133 1.00 97.31 179 ASP A CA 1
ATOM 1386 C C . ASP A 1 179 ? -16.801 -4.416 23.553 1.00 97.31 179 ASP A C 1
ATOM 1388 O O . ASP A 1 179 ? -16.204 -5.479 23.392 1.00 97.31 179 ASP A O 1
ATOM 1392 N N . ASP A 1 180 ? -18.091 -4.287 23.247 1.00 95.56 180 ASP A N 1
ATOM 1393 C CA . ASP A 1 180 ? -18.915 -5.360 22.672 1.00 95.56 180 ASP A CA 1
ATOM 1394 C C . ASP A 1 180 ? -18.718 -5.529 21.154 1.00 95.56 180 ASP A C 1
ATOM 1396 O O . ASP A 1 180 ? -19.082 -6.565 20.592 1.00 95.56 180 ASP A O 1
ATOM 1400 N N . LYS A 1 181 ? -18.094 -4.548 20.487 1.00 97.38 181 LYS A N 1
ATOM 1401 C CA . LYS A 1 181 ? -17.754 -4.575 19.061 1.00 97.38 181 LYS A CA 1
ATOM 1402 C C . LYS A 1 181 ? -16.300 -4.117 18.791 1.00 97.38 181 LYS A C 1
ATOM 1404 O O . LYS A 1 181 ? -16.091 -3.204 17.984 1.00 97.38 181 LYS A O 1
ATOM 1409 N N . PRO A 1 182 ? -15.263 -4.778 19.361 1.00 97.56 182 PRO A N 1
ATOM 1410 C CA . PRO A 1 182 ? -13.864 -4.324 19.352 1.00 97.56 182 PRO A CA 1
ATOM 1411 C C . PRO A 1 182 ? -13.130 -4.655 18.037 1.00 97.56 182 PRO A C 1
ATOM 1413 O O . PRO A 1 182 ? -12.049 -5.248 18.003 1.00 97.56 182 PRO A O 1
ATOM 1416 N N . ILE A 1 183 ? -13.737 -4.318 16.907 1.00 96.69 183 ILE A N 1
ATOM 1417 C CA . ILE A 1 183 ? -13.322 -4.776 15.578 1.00 96.69 183 ILE A CA 1
ATOM 1418 C C . ILE A 1 183 ? -11.950 -4.234 15.156 1.00 96.69 183 ILE A C 1
ATOM 1420 O O . ILE A 1 183 ? -11.177 -4.945 14.507 1.00 96.69 183 ILE A O 1
ATOM 1424 N N . VAL A 1 184 ? -11.601 -3.010 15.559 1.00 97.25 184 VAL A N 1
ATOM 1425 C CA . VAL A 1 184 ? -10.269 -2.451 15.281 1.00 97.25 184 VAL A CA 1
ATOM 1426 C C . VAL A 1 184 ? -9.197 -3.238 16.044 1.00 97.25 184 VAL A C 1
ATOM 1428 O O . VAL A 1 184 ? -8.140 -3.529 15.490 1.00 97.25 184 VAL A O 1
ATOM 1431 N N . SER A 1 185 ? -9.488 -3.703 17.261 1.00 98.38 185 SER A N 1
ATOM 1432 C CA . SER A 1 185 ? -8.578 -4.581 18.007 1.00 98.38 185 SER A CA 1
ATOM 1433 C C . SER A 1 185 ? -8.350 -5.905 17.283 1.00 98.38 185 SER A C 1
ATOM 1435 O O . SER A 1 185 ? -7.209 -6.343 17.166 1.00 98.38 185 SER A O 1
ATOM 1437 N N . TYR A 1 186 ? -9.401 -6.516 16.723 1.00 98.38 186 TYR A N 1
ATOM 1438 C CA . TYR A 1 186 ? -9.262 -7.725 15.903 1.00 98.38 186 TYR A CA 1
ATOM 1439 C C . TYR A 1 186 ? -8.389 -7.502 14.663 1.00 98.38 186 TYR A C 1
ATOM 1441 O O . TYR A 1 186 ? -7.535 -8.341 14.367 1.00 98.38 186 TYR A O 1
ATOM 1449 N N . LEU A 1 187 ? -8.541 -6.367 13.969 1.00 96.88 187 LEU A N 1
ATOM 1450 C CA . LEU A 1 187 ? -7.667 -5.993 12.850 1.00 96.88 187 LEU A CA 1
ATOM 1451 C C . LEU A 1 187 ? -6.194 -5.990 13.282 1.00 96.88 187 LEU A C 1
ATOM 1453 O O . LEU A 1 187 ? -5.350 -6.622 12.639 1.00 96.88 187 LEU A O 1
ATOM 1457 N N . TYR A 1 188 ? -5.872 -5.290 14.370 1.00 96.44 188 TYR A N 1
ATOM 1458 C CA . TYR A 1 188 ? -4.487 -5.188 14.822 1.00 96.44 188 TYR A CA 1
ATOM 1459 C C . TYR A 1 188 ? -3.972 -6.500 15.429 1.00 96.44 188 TYR A C 1
ATOM 1461 O O . TYR A 1 188 ? -2.794 -6.805 15.262 1.00 96.44 188 TYR A O 1
ATOM 1469 N N . LEU A 1 189 ? -4.826 -7.342 16.020 1.00 97.62 189 LEU A N 1
ATOM 1470 C CA . LEU A 1 189 ? -4.452 -8.700 16.435 1.00 97.62 189 LEU A CA 1
ATOM 1471 C C . LEU A 1 189 ? -4.095 -9.591 15.245 1.00 97.62 189 LEU A C 1
ATOM 1473 O O . LEU A 1 189 ? -3.131 -10.346 15.338 1.00 97.62 189 LEU A O 1
ATOM 1477 N N . VAL A 1 190 ? -4.805 -9.489 14.116 1.00 94.50 190 VAL A N 1
ATOM 1478 C CA . VAL A 1 190 ? -4.397 -10.163 12.871 1.00 94.50 190 VAL A CA 1
ATOM 1479 C C . VAL A 1 190 ? -3.050 -9.611 12.391 1.00 94.50 190 VAL A C 1
ATOM 1481 O O . VAL A 1 190 ? -2.149 -10.380 12.051 1.00 94.50 190 VAL A O 1
ATOM 1484 N N . SER A 1 191 ? -2.874 -8.286 12.423 1.00 89.19 191 SER A N 1
ATOM 1485 C CA . SER A 1 191 ? -1.627 -7.636 12.002 1.00 89.19 191 SER A CA 1
ATOM 1486 C C . SER A 1 191 ? -0.418 -8.021 12.858 1.00 89.19 191 SER A C 1
ATOM 1488 O O . SER A 1 191 ? 0.665 -8.202 12.315 1.00 89.19 191 SER A O 1
ATOM 1490 N N . VAL A 1 192 ? -0.574 -8.140 14.177 1.00 90.00 192 VAL A N 1
ATOM 1491 C CA . VAL A 1 192 ? 0.501 -8.537 15.101 1.00 90.00 192 VAL A CA 1
ATOM 1492 C C . VAL A 1 192 ? 0.691 -10.055 15.075 1.00 90.00 192 VAL A C 1
ATOM 1494 O O . VAL A 1 192 ? 1.808 -10.556 14.955 1.00 90.00 192 VAL A O 1
ATOM 1497 N N . GLY A 1 193 ? -0.407 -10.812 15.115 1.00 88.06 193 GLY A N 1
ATOM 1498 C CA . GLY A 1 193 ? -0.410 -12.272 15.166 1.00 88.06 193 GLY A CA 1
ATOM 1499 C C . GLY A 1 193 ? 0.288 -12.936 13.979 1.00 88.06 193 GLY A C 1
ATOM 1500 O O . GLY A 1 193 ? 0.857 -14.015 14.150 1.00 88.06 193 GLY A O 1
ATOM 1501 N N . LYS A 1 194 ? 0.324 -12.279 12.809 1.00 82.44 194 LYS A N 1
ATOM 1502 C CA . LYS A 1 194 ? 1.032 -12.788 11.621 1.00 82.44 194 LYS A CA 1
ATOM 1503 C C . LYS A 1 194 ? 2.538 -12.931 11.847 1.00 82.44 194 LYS A C 1
ATOM 1505 O O . LYS A 1 194 ? 3.159 -13.768 11.205 1.00 82.44 194 LYS A O 1
ATOM 1510 N N . HIS A 1 195 ? 3.095 -12.158 12.778 1.00 79.19 195 HIS A N 1
ATOM 1511 C CA . HIS A 1 195 ? 4.507 -12.207 13.142 1.00 79.19 195 HIS A CA 1
ATOM 1512 C C . HIS A 1 195 ? 4.778 -13.136 14.331 1.00 79.19 195 HIS A C 1
ATOM 1514 O O . HIS A 1 195 ? 5.818 -13.782 14.360 1.00 79.19 195 HIS A O 1
ATOM 1520 N N . VAL A 1 196 ? 3.858 -13.218 15.304 1.00 82.38 196 VAL A N 1
ATOM 1521 C CA . VAL A 1 196 ? 4.157 -13.819 16.622 1.00 82.38 196 VAL A CA 1
ATOM 1522 C C . VAL A 1 196 ? 3.248 -14.979 17.069 1.00 82.38 196 VAL A C 1
ATOM 1524 O O . VAL A 1 196 ? 3.524 -15.580 18.104 1.00 82.38 196 VAL A O 1
ATOM 1527 N N . LYS A 1 197 ? 2.154 -15.311 16.360 1.00 84.94 197 LYS A N 1
ATOM 1528 C CA . LYS A 1 197 ? 1.159 -16.317 16.823 1.00 84.94 197 LYS A CA 1
ATOM 1529 C C . LYS A 1 197 ? 0.785 -17.418 15.818 1.00 84.94 197 LYS A C 1
ATOM 1531 O O . LYS A 1 197 ? 0.158 -18.397 16.215 1.00 84.94 197 LYS A O 1
ATOM 1536 N N . GLY A 1 198 ? 1.170 -17.303 14.546 1.00 86.94 198 GLY A N 1
ATOM 1537 C CA . GLY A 1 198 ? 0.933 -18.338 13.529 1.00 86.94 198 GLY A CA 1
ATOM 1538 C C . GLY A 1 198 ? -0.515 -18.427 13.012 1.00 86.94 198 GLY A C 1
ATOM 1539 O O . GLY A 1 198 ? -1.417 -17.717 13.456 1.00 86.94 198 GLY A O 1
ATOM 1540 N N . ARG A 1 199 ? -0.748 -19.306 12.026 1.00 89.62 199 ARG A N 1
ATOM 1541 C CA . ARG A 1 199 ? -1.986 -19.332 11.214 1.00 89.62 199 ARG A CA 1
ATOM 1542 C C . ARG A 1 199 ? -3.255 -19.701 11.979 1.00 89.62 199 ARG A C 1
ATOM 1544 O O . ARG A 1 199 ? -4.322 -19.163 11.684 1.00 89.62 199 ARG A O 1
ATOM 1551 N N . GLU A 1 200 ? -3.160 -20.613 12.939 1.00 93.44 200 GLU A N 1
ATOM 1552 C CA . GLU A 1 200 ? -4.325 -21.045 13.712 1.00 93.44 200 GLU A CA 1
ATOM 1553 C C . GLU A 1 200 ? -4.898 -19.886 14.535 1.00 93.44 200 GLU A C 1
ATOM 1555 O O . GLU A 1 200 ? -6.101 -19.626 14.494 1.00 93.44 200 GLU A O 1
ATOM 1560 N N . PHE A 1 201 ? -4.026 -19.125 15.202 1.00 95.50 201 PHE A N 1
ATOM 1561 C CA . PHE A 1 201 ? -4.421 -17.922 15.926 1.00 95.50 201 PHE A CA 1
ATOM 1562 C C . PHE A 1 201 ? -5.100 -16.903 15.002 1.00 95.50 201 PHE A C 1
ATOM 1564 O O . PHE A 1 201 ? -6.163 -16.384 15.344 1.00 95.50 201 PHE A O 1
ATOM 1571 N N . LEU A 1 202 ? -4.518 -16.643 13.824 1.00 95.19 202 LEU A N 1
ATOM 1572 C CA . LEU A 1 202 ? -5.091 -15.708 12.851 1.00 95.19 202 LEU A CA 1
ATOM 1573 C C . LEU A 1 202 ? -6.501 -16.117 12.424 1.00 95.19 202 LEU A C 1
ATOM 1575 O O . LEU A 1 202 ? -7.392 -15.276 12.384 1.00 95.19 202 LEU A O 1
ATOM 1579 N N . THR A 1 203 ? -6.704 -17.407 12.161 1.00 96.56 203 THR A N 1
ATOM 1580 C CA . THR A 1 203 ? -7.997 -17.955 11.727 1.00 96.56 203 THR A CA 1
ATOM 1581 C C . THR A 1 203 ? -9.047 -17.805 12.825 1.00 96.56 203 THR A C 1
ATOM 1583 O O . THR A 1 203 ? -10.102 -17.231 12.585 1.00 96.56 203 THR A O 1
ATOM 1586 N N . ARG A 1 204 ? -8.727 -18.178 14.073 1.00 97.75 204 ARG A N 1
ATOM 1587 C CA . ARG A 1 204 ? -9.654 -17.991 15.206 1.00 97.75 204 ARG A CA 1
ATOM 1588 C C . ARG A 1 204 ? -9.987 -16.518 15.461 1.00 97.75 204 ARG A C 1
ATOM 1590 O O . ARG A 1 204 ? -11.112 -16.197 15.834 1.00 97.75 204 ARG A O 1
ATOM 1597 N N . THR A 1 205 ? -9.006 -15.633 15.286 1.00 98.19 205 THR A N 1
ATOM 1598 C CA . THR A 1 205 ? -9.166 -14.178 15.449 1.00 98.19 205 THR A CA 1
ATOM 1599 C C . THR A 1 205 ? -10.093 -13.614 14.373 1.00 98.19 205 THR A C 1
ATOM 1601 O O . THR A 1 205 ? -11.019 -12.870 14.687 1.00 98.19 205 THR A O 1
ATOM 1604 N N . TYR A 1 206 ? -9.885 -14.026 13.122 1.00 98.31 206 TYR A N 1
ATOM 1605 C CA . TYR A 1 206 ? -10.745 -13.708 11.987 1.00 98.31 206 TYR A CA 1
ATOM 1606 C C . TYR A 1 206 ? -12.187 -14.195 12.206 1.00 98.31 206 TYR A C 1
ATOM 1608 O O . TYR A 1 206 ? -13.122 -13.397 12.136 1.00 98.31 206 TYR A O 1
ATOM 1616 N N . ASP A 1 207 ? -12.371 -15.463 12.577 1.00 98.31 207 ASP A N 1
ATOM 1617 C CA . ASP A 1 207 ? -13.693 -16.050 12.822 1.00 98.31 207 ASP A CA 1
ATOM 1618 C C . ASP A 1 207 ? -14.414 -15.386 14.005 1.00 98.31 207 ASP A C 1
ATOM 1620 O O . ASP A 1 207 ? -15.634 -15.231 14.002 1.00 98.31 207 ASP A O 1
ATOM 1624 N N . ALA A 1 208 ? -13.680 -14.988 15.048 1.00 98.31 208 ALA A N 1
ATOM 1625 C CA . ALA A 1 208 ? -14.245 -14.248 16.173 1.00 98.31 208 ALA A CA 1
ATOM 1626 C C . ALA A 1 208 ? -14.744 -12.860 15.757 1.00 98.31 208 ALA A C 1
ATOM 1628 O O . ALA A 1 208 ? -15.874 -12.505 16.092 1.00 98.31 208 ALA A O 1
ATOM 1629 N N . ALA A 1 209 ? -13.955 -12.119 14.977 1.00 98.44 209 ALA A N 1
ATOM 1630 C CA . ALA A 1 209 ? -14.355 -10.812 14.471 1.00 98.44 209 ALA A CA 1
ATOM 1631 C C . ALA A 1 209 ? -15.613 -10.897 13.595 1.00 98.44 209 ALA A C 1
ATOM 1633 O O . ALA A 1 209 ? -16.537 -10.104 13.759 1.00 98.44 209 ALA A O 1
ATOM 1634 N N . LEU A 1 210 ? -15.689 -11.891 12.704 1.00 98.31 210 LEU A N 1
ATOM 1635 C CA . LEU A 1 210 ? -16.829 -12.046 11.798 1.00 98.31 210 LEU A CA 1
ATOM 1636 C C . LEU A 1 210 ? -18.096 -12.587 12.463 1.00 98.31 210 LEU A C 1
ATOM 1638 O O . LEU A 1 210 ? -19.185 -12.379 11.937 1.00 98.31 210 LEU A O 1
ATOM 1642 N N . ARG A 1 211 ? -17.990 -13.245 13.621 1.00 97.94 211 ARG A N 1
ATOM 1643 C CA . ARG A 1 211 ? -19.171 -13.561 14.441 1.00 97.94 211 ARG A CA 1
ATOM 1644 C C . ARG A 1 211 ? -19.799 -12.307 15.051 1.00 97.94 211 ARG A C 1
ATOM 1646 O O . ARG A 1 211 ? -21.008 -12.287 15.248 1.00 97.94 211 ARG A O 1
ATOM 1653 N N . ILE A 1 212 ? -18.987 -11.292 15.342 1.00 97.75 212 ILE A N 1
ATOM 1654 C CA . ILE A 1 212 ? -19.428 -10.008 15.902 1.00 97.75 212 ILE A CA 1
ATOM 1655 C C . ILE A 1 212 ? -19.951 -9.090 14.794 1.00 97.75 212 ILE A C 1
ATOM 1657 O O . ILE A 1 212 ? -21.032 -8.519 14.914 1.00 97.75 212 ILE A O 1
ATOM 1661 N N . ASP A 1 213 ? -19.196 -8.953 13.703 1.00 97.81 213 ASP A N 1
ATOM 1662 C CA . ASP A 1 213 ? -19.592 -8.173 12.533 1.00 97.81 213 ASP A CA 1
ATOM 1663 C C . ASP A 1 213 ? -19.323 -8.961 11.237 1.00 97.81 213 ASP A C 1
ATOM 1665 O O . ASP A 1 213 ? -18.226 -8.891 10.672 1.00 97.81 213 ASP A O 1
ATOM 1669 N N . PRO A 1 214 ? -20.325 -9.704 10.725 1.00 97.62 214 PRO A N 1
ATOM 1670 C CA . PRO A 1 214 ? -20.181 -10.514 9.513 1.00 97.62 214 PRO A CA 1
ATOM 1671 C C . PRO A 1 214 ? -19.799 -9.716 8.261 1.00 97.62 214 PRO A C 1
ATOM 1673 O O . PRO A 1 214 ? -19.204 -10.273 7.325 1.00 97.62 214 PRO A O 1
ATOM 1676 N N . LYS A 1 215 ? -20.136 -8.419 8.241 1.00 96.56 215 LYS A N 1
ATOM 1677 C CA . LYS A 1 215 ? -19.860 -7.500 7.133 1.00 96.56 215 LYS A CA 1
ATOM 1678 C C . LYS A 1 215 ? -18.523 -6.778 7.277 1.00 96.56 215 LYS A C 1
ATOM 1680 O O . LYS A 1 215 ? -18.204 -5.946 6.433 1.00 96.56 215 LYS A O 1
ATOM 1685 N N . ASN A 1 216 ? -17.728 -7.107 8.297 1.00 97.38 216 ASN A N 1
ATOM 1686 C CA . ASN A 1 216 ? -16.469 -6.425 8.520 1.00 97.38 216 ASN A CA 1
ATOM 1687 C C . ASN A 1 216 ? -15.477 -6.638 7.370 1.00 97.38 216 ASN A C 1
ATOM 1689 O O . ASN A 1 216 ? -15.091 -7.764 7.050 1.00 97.38 216 ASN A O 1
ATOM 1693 N N . PHE A 1 217 ? -15.049 -5.539 6.770 1.00 97.44 217 PHE A N 1
ATOM 1694 C CA . PHE A 1 217 ? -14.166 -5.498 5.624 1.00 97.44 217 PHE A CA 1
ATOM 1695 C C . PHE A 1 217 ? -12.695 -5.417 6.031 1.00 97.44 217 PHE A C 1
ATOM 1697 O O . PHE A 1 217 ? -11.871 -6.161 5.493 1.00 97.44 217 PHE A O 1
ATOM 1704 N N . ILE A 1 218 ? -12.348 -4.575 7.008 1.00 95.94 218 ILE A N 1
ATOM 1705 C CA . ILE A 1 218 ? -10.945 -4.344 7.387 1.00 95.94 218 ILE A CA 1
ATOM 1706 C C . ILE A 1 218 ? -10.262 -5.621 7.899 1.00 95.94 218 ILE A C 1
ATOM 1708 O O . ILE A 1 218 ? -9.117 -5.896 7.530 1.00 95.94 218 ILE A O 1
ATOM 1712 N N . VAL A 1 219 ? -10.964 -6.453 8.676 1.00 97.94 219 VAL A N 1
ATOM 1713 C CA . VAL A 1 219 ? -10.434 -7.730 9.177 1.00 97.94 219 VAL A CA 1
ATOM 1714 C C . VAL A 1 219 ? -10.344 -8.763 8.052 1.00 97.94 219 VAL A C 1
ATOM 1716 O O . VAL A 1 219 ? -9.347 -9.481 7.975 1.00 97.94 219 VAL A O 1
ATOM 1719 N N . ARG A 1 220 ? -11.316 -8.803 7.124 1.00 98.25 220 ARG A N 1
ATOM 1720 C CA . ARG A 1 220 ? -11.237 -9.653 5.917 1.00 98.25 220 ARG A CA 1
ATOM 1721 C C . ARG A 1 220 ? -10.019 -9.324 5.082 1.00 98.25 220 ARG A C 1
ATOM 1723 O O . ARG A 1 220 ? -9.275 -10.230 4.716 1.00 98.25 220 ARG A O 1
ATOM 1730 N N . ARG A 1 221 ? -9.794 -8.040 4.822 1.00 96.62 221 ARG A N 1
ATOM 1731 C CA . ARG A 1 221 ? -8.658 -7.572 4.037 1.00 96.62 221 ARG A CA 1
ATOM 1732 C C . ARG A 1 221 ? -7.331 -7.941 4.700 1.00 96.62 221 ARG A C 1
ATOM 1734 O O . ARG A 1 221 ? -6.467 -8.518 4.044 1.00 96.62 221 ARG A O 1
ATOM 1741 N N . ALA A 1 222 ? -7.184 -7.672 5.999 1.00 95.06 222 ALA A N 1
ATOM 1742 C CA . ALA A 1 222 ? -5.963 -7.998 6.736 1.00 95.06 222 ALA A CA 1
ATOM 1743 C C . ALA A 1 222 ? -5.697 -9.510 6.802 1.00 95.06 222 ALA A C 1
ATOM 1745 O O . ALA A 1 222 ? -4.564 -9.952 6.594 1.00 95.06 222 ALA A O 1
ATOM 1746 N N . TYR A 1 223 ? -6.735 -10.317 7.038 1.00 96.94 223 TYR A N 1
ATOM 1747 C CA . TYR A 1 2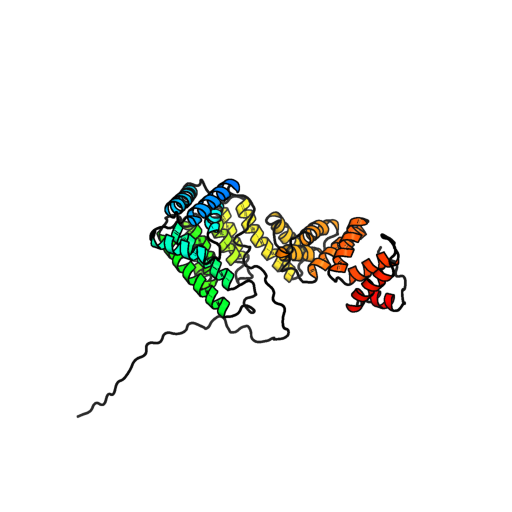23 ? -6.603 -11.771 7.051 1.00 96.94 223 TYR A CA 1
ATOM 1748 C C . TYR A 1 223 ? -6.254 -12.314 5.659 1.00 96.94 223 TYR A C 1
ATOM 1750 O O . TYR A 1 223 ? -5.314 -13.096 5.541 1.00 96.94 223 TYR A O 1
ATOM 1758 N N . LEU A 1 224 ? -6.899 -11.828 4.591 1.00 96.31 224 LEU A N 1
ATOM 1759 C CA . LEU A 1 224 ? -6.577 -12.202 3.208 1.00 96.31 224 LEU A CA 1
ATOM 1760 C C . LEU A 1 224 ? -5.114 -11.895 2.862 1.00 96.31 224 LEU A C 1
ATOM 1762 O O . LEU A 1 224 ? -4.432 -12.739 2.284 1.00 96.31 224 LEU A O 1
ATOM 1766 N N . GLN A 1 225 ? -4.590 -10.737 3.274 1.00 91.31 225 GLN A N 1
ATOM 1767 C CA . GLN A 1 225 ? -3.174 -10.402 3.081 1.00 91.31 225 GLN A CA 1
ATOM 1768 C C . GLN A 1 225 ? -2.224 -11.377 3.803 1.00 91.31 225 GLN A C 1
ATOM 1770 O O . GLN A 1 225 ? -1.135 -11.658 3.299 1.00 91.31 225 GLN A O 1
ATOM 1775 N N . SER A 1 226 ? -2.626 -11.935 4.950 1.00 89.69 226 SER A N 1
ATOM 1776 C CA . SER A 1 226 ? -1.851 -12.974 5.648 1.00 89.69 226 SER A CA 1
ATOM 1777 C C . SER A 1 226 ? -1.881 -14.340 4.945 1.00 89.69 226 SER A C 1
ATOM 1779 O O . SER A 1 226 ? -1.029 -15.190 5.199 1.00 89.69 226 SER A O 1
ATOM 1781 N N . LEU A 1 227 ? -2.840 -14.548 4.035 1.00 93.38 227 LEU A N 1
ATOM 1782 C CA . LEU A 1 227 ? -3.023 -15.780 3.264 1.00 93.38 227 LEU A CA 1
ATOM 1783 C C . LEU A 1 227 ? -2.346 -15.749 1.889 1.00 93.38 227 LEU A C 1
ATOM 1785 O O . LEU A 1 227 ? -2.491 -16.706 1.124 1.00 93.38 227 LEU A O 1
ATOM 1789 N N . ARG A 1 228 ? -1.591 -14.695 1.560 1.00 88.94 228 ARG A N 1
ATOM 1790 C CA . ARG A 1 228 ? -0.864 -14.630 0.286 1.00 88.94 228 ARG A CA 1
ATOM 1791 C C . ARG A 1 228 ? 0.143 -15.789 0.178 1.00 88.94 228 ARG A C 1
ATOM 1793 O O . ARG A 1 228 ? 0.796 -16.112 1.176 1.00 88.94 228 ARG A O 1
ATOM 1800 N N . PRO A 1 229 ? 0.344 -16.399 -1.008 1.00 88.19 229 PRO A N 1
ATOM 1801 C CA . PRO A 1 229 ? 1.243 -17.549 -1.174 1.00 88.19 229 PRO A CA 1
ATOM 1802 C C . PRO A 1 229 ? 2.680 -17.304 -0.702 1.00 88.19 229 PRO A C 1
ATOM 1804 O O . PRO A 1 229 ? 3.306 -18.196 -0.137 1.00 88.19 229 PRO A O 1
ATOM 1807 N N . ARG A 1 230 ? 3.181 -16.071 -0.854 1.00 78.25 230 ARG A N 1
ATOM 1808 C CA . ARG A 1 230 ? 4.511 -15.664 -0.367 1.00 78.25 230 ARG A CA 1
ATOM 1809 C C . ARG A 1 230 ? 4.679 -15.776 1.159 1.00 78.25 230 ARG A C 1
ATOM 1811 O O . ARG A 1 230 ? 5.799 -15.865 1.635 1.00 78.25 230 ARG A O 1
ATOM 1818 N N . TRP A 1 231 ? 3.576 -15.833 1.908 1.00 78.75 231 TRP A N 1
ATOM 1819 C CA . TRP A 1 231 ? 3.533 -16.025 3.365 1.00 78.75 231 TRP A CA 1
ATOM 1820 C C . TRP A 1 231 ? 3.073 -17.443 3.752 1.00 78.75 231 TRP A C 1
ATOM 1822 O O . TRP A 1 231 ? 2.497 -17.676 4.816 1.00 78.75 231 TRP A O 1
ATOM 1832 N N . GLY A 1 232 ? 3.270 -18.408 2.846 1.00 79.69 232 GLY A N 1
ATOM 1833 C CA . GLY A 1 232 ? 2.885 -19.810 3.016 1.00 79.69 232 GLY A CA 1
ATOM 1834 C C . GLY A 1 232 ? 1.377 -20.057 2.956 1.00 79.69 232 GLY A C 1
ATOM 1835 O O . GLY A 1 232 ? 0.916 -21.106 3.412 1.00 79.69 232 GLY A O 1
ATOM 1836 N N . GLY A 1 233 ? 0.582 -19.069 2.538 1.00 90.00 233 GLY A N 1
ATOM 1837 C CA . GLY A 1 233 ? -0.858 -19.208 2.324 1.00 90.00 233 GLY A CA 1
ATOM 1838 C C . GLY A 1 233 ? -1.183 -19.796 0.947 1.00 90.00 233 GLY A C 1
ATOM 1839 O O . GLY A 1 233 ? -0.356 -20.478 0.346 1.00 90.00 233 GLY A O 1
ATOM 1840 N N . SER A 1 234 ? -2.390 -19.564 0.431 1.00 94.19 234 SER A N 1
ATOM 1841 C CA . SER A 1 234 ? -2.776 -20.055 -0.898 1.00 94.19 234 SER A CA 1
ATOM 1842 C C . SER A 1 234 ? -3.858 -19.192 -1.539 1.00 94.19 234 SER A C 1
ATOM 1844 O O . SER A 1 234 ? -4.718 -18.650 -0.846 1.00 94.19 234 SER A O 1
ATOM 1846 N N . ILE A 1 235 ? -3.867 -19.153 -2.876 1.00 95.19 235 ILE A N 1
ATOM 1847 C CA . ILE A 1 235 ? -4.924 -18.495 -3.660 1.00 95.19 235 ILE A CA 1
ATOM 1848 C C . ILE A 1 235 ? -6.306 -19.047 -3.298 1.00 95.19 235 ILE A C 1
ATOM 1850 O O . ILE A 1 235 ? -7.255 -18.282 -3.162 1.00 95.19 235 ILE A O 1
ATOM 1854 N N . LYS A 1 236 ? -6.415 -20.363 -3.064 1.00 96.94 236 LYS A N 1
ATOM 1855 C CA . LYS A 1 236 ? -7.671 -20.984 -2.629 1.00 96.94 236 LYS A CA 1
ATOM 1856 C C . LYS A 1 236 ? -8.164 -20.383 -1.309 1.00 96.94 236 LYS A C 1
ATOM 1858 O O . LYS A 1 236 ? -9.312 -19.967 -1.232 1.00 96.94 236 LYS A O 1
ATOM 1863 N N . ALA A 1 237 ? -7.302 -20.315 -0.294 1.00 96.75 237 ALA A N 1
ATOM 1864 C CA . ALA A 1 237 ? -7.676 -19.770 1.011 1.00 96.75 237 ALA A CA 1
ATOM 1865 C C . ALA A 1 237 ? -8.067 -18.284 0.923 1.00 96.75 237 ALA A C 1
ATOM 1867 O O . ALA A 1 237 ? -9.008 -17.851 1.582 1.00 96.75 237 ALA A O 1
ATOM 1868 N N . MET A 1 238 ? -7.388 -17.502 0.077 1.00 97.81 238 MET A N 1
ATOM 1869 C CA . MET A 1 238 ? -7.792 -16.119 -0.204 1.00 97.81 238 MET A CA 1
ATOM 1870 C C . MET A 1 238 ? -9.173 -16.064 -0.878 1.00 97.81 238 MET A C 1
ATOM 1872 O O . MET A 1 238 ? -10.012 -15.246 -0.505 1.00 97.81 238 ME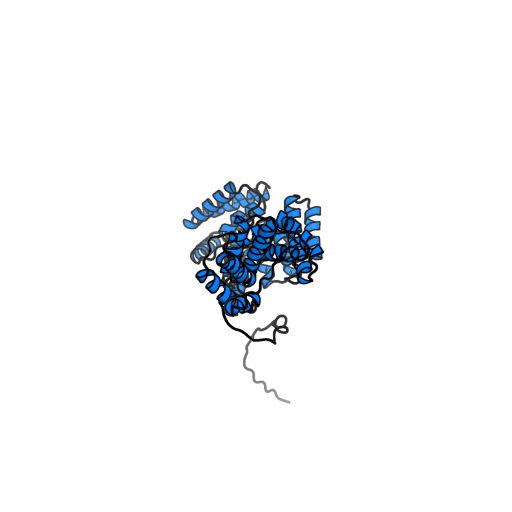T A O 1
ATOM 1876 N N . GLY A 1 239 ? -9.437 -16.971 -1.823 1.00 98.31 239 GLY A N 1
ATOM 1877 C CA . GLY A 1 239 ? -10.742 -17.131 -2.462 1.00 98.31 239 GLY A CA 1
ATOM 1878 C C . GLY A 1 239 ? -11.856 -17.463 -1.468 1.00 98.31 239 GLY A C 1
ATOM 1879 O O . GLY A 1 239 ? -12.940 -16.895 -1.569 1.00 98.31 239 GLY A O 1
ATOM 1880 N N . ASP A 1 240 ? -11.585 -18.297 -0.459 1.00 98.31 240 ASP A N 1
ATOM 1881 C CA . ASP A 1 240 ? -12.550 -18.621 0.600 1.00 98.31 240 ASP A CA 1
ATOM 1882 C C . ASP A 1 240 ? -12.965 -17.348 1.387 1.00 98.31 240 ASP A C 1
ATOM 1884 O O . ASP A 1 240 ? -14.146 -17.162 1.700 1.00 98.31 240 ASP A O 1
ATOM 1888 N N . VAL A 1 241 ? -12.040 -16.400 1.612 1.00 98.44 241 VAL A N 1
ATOM 1889 C CA . VAL A 1 241 ? -12.350 -15.089 2.227 1.00 98.44 241 VAL A CA 1
ATOM 1890 C C . VAL A 1 241 ? -13.266 -14.242 1.337 1.00 98.44 241 VAL A C 1
ATOM 1892 O O . VAL A 1 241 ? -14.207 -13.622 1.847 1.00 98.44 241 VAL A O 1
ATOM 1895 N N . VAL A 1 242 ? -13.020 -14.224 0.021 1.00 98.56 242 VAL A N 1
ATOM 1896 C CA . VAL A 1 242 ? -13.862 -13.521 -0.965 1.00 98.56 242 VAL A CA 1
ATOM 1897 C C . VAL A 1 242 ? -15.260 -14.134 -1.022 1.00 98.56 242 VAL A C 1
ATOM 1899 O O . VAL A 1 242 ? -16.249 -13.404 -0.998 1.00 98.56 242 VAL A O 1
ATOM 1902 N N . GLN A 1 243 ? -15.376 -15.463 -1.030 1.00 98.50 243 GLN A N 1
ATOM 1903 C CA . GLN A 1 243 ? -16.678 -16.136 -1.002 1.00 98.50 243 GLN A CA 1
ATOM 1904 C C . GLN A 1 243 ? -17.448 -15.815 0.280 1.00 98.50 243 GLN A C 1
ATOM 1906 O O . GLN A 1 243 ? -18.630 -15.475 0.223 1.00 98.50 243 GLN A O 1
ATOM 1911 N N . GLY A 1 244 ? -16.770 -15.809 1.431 1.00 98.38 244 GLY A N 1
ATOM 1912 C CA . GLY A 1 244 ? -17.365 -15.355 2.686 1.00 98.38 244 GLY A CA 1
ATOM 1913 C C . GLY A 1 244 ? -17.827 -13.892 2.636 1.00 98.38 244 GLY A C 1
ATOM 1914 O O . GLY A 1 244 ? -18.857 -13.559 3.219 1.00 98.38 244 GLY A O 1
ATOM 1915 N N . ALA A 1 245 ? -17.101 -13.018 1.929 1.00 98.50 245 ALA A N 1
ATOM 1916 C CA . ALA A 1 245 ? -17.495 -11.622 1.732 1.00 98.50 245 ALA A CA 1
ATOM 1917 C C . ALA A 1 245 ? -18.754 -11.500 0.856 1.00 98.50 245 ALA A C 1
ATOM 1919 O O . ALA A 1 245 ? -19.669 -10.740 1.176 1.00 98.50 245 ALA A O 1
ATOM 1920 N N . ARG A 1 246 ? -18.835 -12.295 -0.218 1.00 98.44 246 ARG A N 1
ATOM 1921 C CA . ARG A 1 246 ? -20.017 -12.378 -1.090 1.00 98.44 246 ARG A CA 1
ATOM 1922 C C . ARG A 1 246 ? -21.239 -12.878 -0.325 1.00 98.44 246 ARG A C 1
ATOM 1924 O O . ARG A 1 246 ? -22.281 -12.235 -0.372 1.00 98.44 246 ARG A O 1
ATOM 1931 N N . ALA A 1 247 ? -21.094 -13.961 0.439 1.00 98.25 247 ALA A N 1
ATOM 1932 C CA . ALA A 1 247 ? -22.173 -14.532 1.248 1.00 98.25 247 ALA A CA 1
ATOM 1933 C C . ALA A 1 247 ? -22.694 -13.560 2.323 1.00 98.25 247 ALA A C 1
ATOM 1935 O O . ALA A 1 247 ? -23.889 -13.531 2.612 1.00 98.25 247 ALA A O 1
ATOM 1936 N N . ALA A 1 248 ? -21.815 -12.725 2.884 1.00 97.88 248 ALA A N 1
ATOM 1937 C CA . ALA A 1 248 ? -22.188 -11.676 3.832 1.00 97.88 248 ALA A CA 1
ATOM 1938 C C . ALA A 1 248 ? -22.798 -10.423 3.167 1.00 97.88 248 ALA A C 1
ATOM 1940 O O . ALA A 1 248 ? -23.184 -9.488 3.872 1.00 97.88 248 ALA A O 1
ATOM 1941 N N . ASN A 1 249 ? -22.924 -10.397 1.834 1.00 97.69 249 ASN A N 1
ATOM 1942 C CA . ASN A 1 249 ? -23.417 -9.263 1.050 1.00 97.69 249 ASN A CA 1
ATOM 1943 C C . ASN A 1 249 ? -22.607 -7.979 1.291 1.00 97.69 249 ASN A C 1
ATOM 1945 O O . ASN A 1 249 ? -23.179 -6.914 1.553 1.00 97.69 249 ASN A O 1
ATOM 1949 N N . LEU A 1 250 ? -21.272 -8.080 1.243 1.00 96.75 250 LEU A N 1
ATOM 1950 C CA . LEU A 1 250 ? -20.422 -6.890 1.202 1.00 96.75 250 LEU A CA 1
ATOM 1951 C C . LEU A 1 250 ? -20.665 -6.096 -0.100 1.00 96.75 250 LEU A C 1
ATOM 1953 O O . LEU A 1 250 ? -21.010 -6.685 -1.128 1.00 96.75 250 LEU A O 1
ATOM 1957 N N . PRO A 1 251 ? -20.467 -4.766 -0.081 1.00 94.69 251 PRO A N 1
ATOM 1958 C CA . PRO A 1 251 ? -20.472 -3.933 -1.276 1.00 94.69 251 PRO A CA 1
ATOM 1959 C C . PRO A 1 251 ? -19.597 -4.499 -2.413 1.00 94.69 251 PRO A C 1
ATOM 1961 O O . PRO A 1 251 ? -18.488 -4.976 -2.152 1.00 94.69 251 PRO A O 1
ATOM 1964 N N . PRO A 1 252 ? -20.028 -4.391 -3.687 1.00 94.12 252 PRO A N 1
ATOM 1965 C CA . PRO A 1 252 ? -19.252 -4.877 -4.832 1.00 94.12 252 PRO A CA 1
ATOM 1966 C C . PRO A 1 252 ? -17.835 -4.302 -4.929 1.00 94.12 252 PRO A C 1
ATOM 1968 O O . PRO A 1 252 ? -16.921 -4.993 -5.363 1.00 94.12 252 PRO A O 1
ATOM 1971 N N . SER A 1 253 ? -17.638 -3.057 -4.500 1.00 92.00 253 SER A N 1
ATOM 1972 C CA . SER A 1 253 ? -16.331 -2.395 -4.429 1.00 92.00 253 SER A CA 1
ATOM 1973 C C . SER A 1 253 ? -15.372 -3.087 -3.462 1.00 92.00 253 SER A C 1
ATOM 1975 O O . SER A 1 253 ? -14.247 -3.395 -3.838 1.00 92.00 253 SER A O 1
ATOM 1977 N N . GLN A 1 254 ? -15.833 -3.403 -2.251 1.00 94.19 254 GLN A N 1
ATOM 1978 C CA . GLN A 1 254 ? -15.054 -4.127 -1.247 1.00 94.19 254 GLN A CA 1
ATOM 1979 C C . GLN A 1 254 ? -14.715 -5.541 -1.720 1.00 94.19 254 GLN A C 1
ATOM 1981 O O . GLN A 1 254 ? -13.594 -6.011 -1.539 1.00 94.19 254 GLN A O 1
ATOM 1986 N N . ILE A 1 255 ? -15.661 -6.215 -2.376 1.00 97.31 255 ILE A N 1
ATOM 1987 C CA . ILE A 1 255 ? -15.394 -7.524 -2.974 1.00 97.31 255 ILE A CA 1
ATOM 1988 C C . ILE A 1 255 ? -14.342 -7.404 -4.086 1.00 97.31 255 ILE A C 1
ATOM 1990 O O . ILE A 1 255 ? -13.377 -8.165 -4.080 1.00 97.31 255 ILE A O 1
ATOM 1994 N N . SER A 1 256 ? -14.478 -6.416 -4.979 1.00 95.62 256 SER A N 1
ATOM 1995 C CA . SER A 1 256 ? -13.499 -6.150 -6.039 1.00 95.62 256 SER A CA 1
ATOM 1996 C C . SER A 1 256 ? -12.114 -5.826 -5.475 1.00 95.62 256 SER A C 1
ATOM 1998 O O . SER A 1 256 ? -11.121 -6.159 -6.117 1.00 95.62 256 SER A O 1
ATOM 2000 N N . GLU A 1 257 ? -12.024 -5.197 -4.300 1.00 94.25 257 GLU A N 1
ATOM 2001 C CA . GLU A 1 257 ? -10.748 -4.941 -3.630 1.00 94.25 257 GLU A CA 1
ATOM 2002 C C . GLU A 1 257 ? -10.083 -6.238 -3.150 1.00 94.25 257 GLU A C 1
ATOM 2004 O O . GLU A 1 257 ? -8.906 -6.476 -3.424 1.00 94.25 257 GLU A O 1
ATOM 2009 N N . LEU A 1 258 ? -10.839 -7.117 -2.484 1.00 96.56 258 LEU A N 1
ATOM 2010 C CA . LEU A 1 258 ? -10.328 -8.418 -2.040 1.00 96.56 258 LEU A CA 1
ATOM 2011 C C . LEU A 1 258 ? -9.899 -9.295 -3.226 1.00 96.56 258 LEU A C 1
ATOM 2013 O O . LEU A 1 258 ? -8.877 -9.975 -3.149 1.00 96.56 258 LEU A O 1
ATOM 2017 N N . GLU A 1 259 ? -10.648 -9.254 -4.328 1.00 97.69 259 GLU A N 1
ATOM 2018 C CA . GLU A 1 259 ? -10.306 -9.957 -5.567 1.00 97.69 259 GLU A CA 1
ATOM 2019 C C . GLU A 1 259 ? -9.056 -9.383 -6.221 1.00 97.69 259 GLU A C 1
ATOM 2021 O O . GLU A 1 259 ? -8.166 -10.144 -6.585 1.00 97.69 259 GLU A O 1
ATOM 2026 N N . GLY A 1 260 ? -8.920 -8.057 -6.288 1.00 95.25 260 GLY A N 1
ATOM 2027 C CA . GLY A 1 260 ? -7.714 -7.423 -6.815 1.00 95.25 260 GLY A CA 1
ATOM 2028 C C . GLY A 1 260 ? -6.444 -7.895 -6.098 1.00 95.25 260 GLY A C 1
ATOM 2029 O O . GLY A 1 260 ? -5.411 -8.084 -6.735 1.00 95.25 260 GLY A O 1
ATOM 2030 N N . LEU A 1 261 ? -6.506 -8.130 -4.779 1.00 92.94 261 LEU A N 1
ATOM 2031 C CA . LEU A 1 261 ? -5.362 -8.649 -4.018 1.00 92.94 261 LEU A CA 1
ATOM 2032 C C . LEU A 1 261 ? -4.978 -10.073 -4.450 1.00 92.94 261 LEU A C 1
ATOM 2034 O O . LEU A 1 261 ? -3.795 -10.410 -4.451 1.00 92.94 261 LEU A O 1
ATOM 2038 N N . ILE A 1 262 ? -5.958 -10.896 -4.836 1.00 96.88 262 ILE A N 1
ATOM 2039 C CA . ILE A 1 262 ? -5.727 -12.227 -5.412 1.00 96.88 262 ILE A CA 1
ATOM 2040 C C . ILE A 1 262 ? -5.119 -12.102 -6.812 1.00 96.88 262 ILE A C 1
ATOM 2042 O O . ILE A 1 262 ? -4.154 -12.803 -7.119 1.00 96.88 262 ILE A O 1
ATOM 2046 N N . GLU A 1 263 ? -5.645 -11.196 -7.638 1.00 97.75 263 GLU A N 1
ATOM 2047 C CA . GLU A 1 263 ? -5.166 -10.953 -9.003 1.00 97.75 263 GLU A CA 1
ATOM 2048 C C . GLU A 1 263 ? -3.683 -10.550 -9.022 1.00 97.75 263 GLU A C 1
ATOM 2050 O O . GLU A 1 263 ? -2.930 -11.058 -9.851 1.00 97.75 263 GLU A O 1
ATOM 2055 N N . ILE A 1 264 ? -3.219 -9.739 -8.060 1.00 92.88 264 ILE A N 1
ATOM 2056 C CA . ILE A 1 264 ? -1.786 -9.422 -7.910 1.00 92.88 264 ILE A CA 1
ATOM 2057 C C . ILE A 1 264 ? -0.956 -10.706 -7.761 1.00 92.88 264 ILE A C 1
ATOM 2059 O O . ILE A 1 264 ? 0.042 -10.893 -8.454 1.00 92.88 264 ILE A O 1
ATOM 2063 N N . ASP A 1 265 ? -1.349 -11.616 -6.864 1.00 92.12 265 ASP A N 1
ATOM 2064 C CA . ASP A 1 265 ? -0.579 -12.839 -6.618 1.00 92.12 265 ASP A CA 1
ATOM 2065 C C . ASP A 1 265 ? -0.687 -13.863 -7.752 1.00 92.12 265 ASP A C 1
ATOM 2067 O O . ASP A 1 265 ? 0.256 -14.635 -7.955 1.00 92.12 265 ASP A O 1
ATOM 2071 N N . LEU A 1 266 ? -1.804 -13.892 -8.482 1.00 96.38 266 LEU A N 1
ATOM 2072 C CA . LEU A 1 266 ? -1.953 -14.690 -9.700 1.00 96.38 266 LEU A CA 1
ATOM 2073 C C . LEU A 1 266 ? -1.040 -14.164 -10.813 1.00 96.38 266 LEU A C 1
ATOM 2075 O O . LEU A 1 266 ? -0.267 -14.942 -11.376 1.00 96.38 266 LEU A O 1
ATOM 2079 N N . GLY A 1 267 ? -1.050 -12.849 -11.052 1.00 95.81 267 GLY A N 1
ATOM 2080 C CA . GLY A 1 267 ? -0.172 -12.175 -12.009 1.00 95.81 267 GLY A CA 1
ATOM 2081 C C . GLY A 1 267 ? 1.303 -12.439 -11.714 1.00 95.81 267 GLY A C 1
ATOM 2082 O O . GLY A 1 267 ? 2.014 -12.976 -12.562 1.00 95.81 267 GLY A O 1
ATOM 2083 N N . SER A 1 268 ? 1.752 -12.192 -10.479 1.00 91.62 268 SER A N 1
ATOM 2084 C CA . SER A 1 268 ? 3.145 -12.438 -10.075 1.00 91.62 268 SER A CA 1
ATOM 2085 C C . SER A 1 268 ? 3.548 -13.919 -10.118 1.00 91.62 268 SER A C 1
ATOM 2087 O O . SER A 1 268 ? 4.720 -14.241 -10.305 1.00 91.62 268 SER A O 1
ATOM 2089 N N . GLN A 1 269 ? 2.627 -14.867 -9.906 1.00 91.69 269 GLN A N 1
ATOM 2090 C CA . GLN A 1 269 ? 2.935 -16.296 -10.070 1.00 91.69 269 GLN A CA 1
ATOM 2091 C C . GLN A 1 269 ? 3.078 -16.693 -11.537 1.00 91.69 269 GLN A C 1
ATOM 2093 O O . GLN A 1 269 ? 3.988 -17.453 -11.860 1.00 91.69 269 GLN A O 1
ATOM 2098 N N . ALA A 1 270 ? 2.205 -16.187 -12.408 1.00 95.3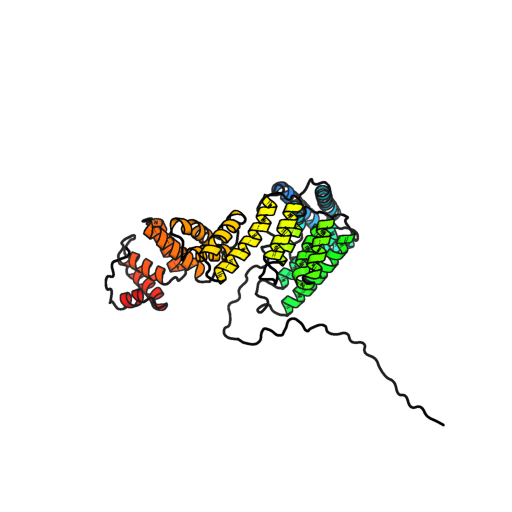1 270 ALA A N 1
ATOM 2099 C CA . ALA A 1 270 ? 2.291 -16.424 -13.843 1.00 95.31 270 ALA A CA 1
ATOM 2100 C C . ALA A 1 270 ? 3.559 -15.788 -14.433 1.00 95.31 270 ALA A C 1
ATOM 2102 O O . ALA A 1 270 ? 4.292 -16.463 -15.150 1.00 95.31 270 ALA A O 1
ATOM 2103 N N . ALA A 1 271 ? 3.875 -14.545 -14.055 1.00 92.25 271 ALA A N 1
ATOM 2104 C CA . ALA A 1 271 ? 5.075 -13.837 -14.498 1.00 92.25 271 ALA A CA 1
ATOM 2105 C C . ALA A 1 271 ? 6.368 -14.563 -14.097 1.00 92.25 271 ALA A C 1
ATOM 2107 O O . ALA A 1 271 ? 7.233 -14.775 -14.937 1.00 92.25 271 ALA A O 1
ATOM 2108 N N . ARG A 1 272 ? 6.469 -15.050 -12.850 1.00 88.94 272 ARG A N 1
ATOM 2109 C CA . ARG A 1 272 ? 7.624 -15.851 -12.386 1.00 88.94 272 ARG A CA 1
ATOM 2110 C C . ARG A 1 272 ? 7.796 -17.189 -13.105 1.00 88.94 272 ARG A C 1
ATOM 2112 O O . ARG A 1 272 ? 8.848 -17.804 -12.989 1.00 88.94 272 ARG A O 1
ATOM 2119 N N . ARG A 1 273 ? 6.757 -17.670 -13.787 1.00 94.00 273 ARG A N 1
ATOM 2120 C CA . ARG A 1 273 ? 6.791 -18.876 -14.626 1.00 94.00 273 ARG A CA 1
ATOM 2121 C C . ARG A 1 273 ? 6.917 -18.538 -16.113 1.00 94.00 273 ARG A C 1
ATOM 2123 O O . ARG A 1 273 ? 6.698 -19.422 -16.932 1.00 94.00 273 ARG A O 1
ATOM 2130 N N . GLU A 1 274 ? 7.173 -17.271 -16.448 1.00 93.88 274 GLU A N 1
ATOM 2131 C CA . GLU A 1 274 ? 7.249 -16.752 -17.823 1.00 93.88 274 GLU A CA 1
ATOM 2132 C C . GLU A 1 274 ? 5.953 -16.977 -18.630 1.00 93.88 274 GLU A C 1
ATOM 2134 O O . GLU A 1 274 ? 5.914 -16.932 -19.859 1.00 93.88 274 GLU A O 1
ATOM 2139 N N . LEU A 1 275 ? 4.824 -17.169 -17.936 1.00 96.69 275 LEU A N 1
ATOM 2140 C CA . LEU A 1 275 ? 3.497 -17.327 -18.533 1.00 96.69 275 LEU A CA 1
ATOM 2141 C C . LEU A 1 275 ? 2.870 -15.953 -18.790 1.00 96.69 275 LEU A C 1
ATOM 2143 O O . LEU A 1 275 ? 1.798 -15.626 -18.279 1.00 96.69 275 LEU A O 1
ATOM 2147 N N . HIS A 1 276 ? 3.548 -15.135 -19.591 1.00 95.69 276 HIS A N 1
ATOM 2148 C CA . HIS A 1 276 ? 3.211 -13.731 -19.836 1.00 95.69 276 HIS A CA 1
ATOM 2149 C C . HIS A 1 276 ? 1.758 -13.520 -20.295 1.00 95.69 276 HIS A C 1
ATOM 2151 O O . HIS A 1 276 ? 1.055 -12.663 -19.761 1.00 95.69 276 HIS A O 1
ATOM 2157 N N . ALA A 1 277 ? 1.258 -14.367 -21.203 1.00 96.56 277 ALA A N 1
ATOM 2158 C CA . ALA A 1 277 ? -0.122 -14.296 -21.696 1.00 96.56 277 ALA A CA 1
ATOM 2159 C C . ALA A 1 277 ? -1.169 -14.486 -20.583 1.00 96.56 277 ALA A C 1
ATOM 2161 O O . ALA A 1 277 ? -2.257 -13.921 -20.659 1.00 96.56 277 ALA A O 1
ATOM 2162 N N . GLN A 1 278 ? -0.839 -15.267 -19.549 1.00 97.06 278 GLN A N 1
ATOM 2163 C CA . GLN A 1 278 ? -1.697 -15.476 -18.380 1.00 97.06 278 GLN A CA 1
ATOM 2164 C C . GLN A 1 278 ? -1.510 -14.363 -17.342 1.00 97.06 278 GLN A C 1
ATOM 2166 O O . GLN A 1 278 ? -2.468 -13.979 -16.681 1.00 97.06 278 GLN A O 1
ATOM 2171 N N . ALA A 1 279 ? -0.301 -13.811 -17.209 1.00 97.44 279 ALA A N 1
ATOM 2172 C CA . ALA A 1 279 ? 0.005 -12.763 -16.237 1.00 97.44 279 ALA A CA 1
ATOM 2173 C C . ALA A 1 279 ? -0.676 -11.420 -16.561 1.00 97.44 279 ALA A C 1
ATOM 2175 O O . ALA A 1 279 ? -1.225 -10.774 -15.669 1.00 97.44 279 ALA A O 1
ATOM 2176 N N . ILE A 1 280 ? -0.670 -11.014 -17.837 1.00 97.31 280 ILE A N 1
ATOM 2177 C CA . ILE A 1 280 ? -1.204 -9.724 -18.308 1.00 97.31 280 ILE A CA 1
ATOM 2178 C C . ILE A 1 280 ? -2.644 -9.448 -17.831 1.00 97.31 280 ILE A C 1
ATOM 2180 O O . ILE A 1 280 ? -2.853 -8.388 -17.240 1.00 97.31 280 ILE A O 1
ATOM 2184 N N . PRO A 1 281 ? -3.646 -10.330 -18.046 1.00 97.56 281 PRO A N 1
ATOM 2185 C CA . PRO A 1 281 ? -5.017 -10.043 -17.621 1.00 97.56 281 PRO A CA 1
ATOM 2186 C C . PRO A 1 281 ? -5.153 -9.916 -16.098 1.00 97.56 281 PRO A C 1
ATOM 2188 O O . PRO A 1 281 ? -5.917 -9.072 -15.632 1.00 97.56 281 PRO A O 1
ATOM 2191 N N . HIS A 1 282 ? -4.379 -10.681 -15.324 1.00 98.25 282 HIS A N 1
ATOM 2192 C CA . HIS A 1 282 ? -4.381 -10.572 -13.866 1.00 98.25 282 HIS A CA 1
ATOM 2193 C C . HIS A 1 282 ? -3.846 -9.220 -13.392 1.00 98.25 282 HIS A C 1
ATOM 2195 O O . HIS A 1 282 ? -4.487 -8.528 -12.599 1.00 98.25 282 HIS A O 1
ATOM 2201 N N . PHE A 1 283 ? -2.713 -8.778 -13.938 1.00 97.69 283 PHE A N 1
ATOM 2202 C CA . PHE A 1 283 ? -2.199 -7.448 -13.631 1.00 97.69 283 PHE A CA 1
ATOM 2203 C C . PHE A 1 283 ? -3.135 -6.331 -14.108 1.00 97.69 283 PHE A C 1
ATOM 2205 O O . PHE A 1 283 ? -3.324 -5.357 -13.385 1.00 97.69 283 PHE A O 1
ATOM 2212 N N . ALA A 1 284 ? -3.791 -6.481 -15.262 1.00 96.81 284 ALA A N 1
ATOM 2213 C CA . ALA A 1 284 ? -4.785 -5.519 -15.738 1.00 96.81 284 ALA A CA 1
ATOM 2214 C C . ALA A 1 284 ? -5.972 -5.380 -14.765 1.00 96.81 284 ALA A C 1
ATOM 2216 O O . ALA A 1 284 ? -6.383 -4.264 -14.435 1.00 96.81 284 ALA A O 1
ATOM 2217 N N . ASN A 1 285 ? -6.496 -6.505 -14.265 1.00 96.19 285 ASN A N 1
ATOM 2218 C CA . ASN A 1 285 ? -7.569 -6.520 -13.272 1.00 96.19 285 ASN A CA 1
ATOM 2219 C C . ASN A 1 285 ? -7.136 -5.860 -11.960 1.00 96.19 285 ASN A C 1
ATOM 2221 O O . ASN A 1 285 ? -7.876 -5.038 -11.415 1.00 96.19 285 ASN A O 1
ATOM 2225 N N . ALA A 1 286 ? -5.934 -6.185 -11.478 1.00 94.94 286 ALA A N 1
ATOM 2226 C CA . ALA A 1 286 ? -5.363 -5.583 -10.280 1.00 94.94 286 ALA A CA 1
ATOM 2227 C C . ALA A 1 286 ? -5.151 -4.069 -10.441 1.00 94.94 286 ALA A C 1
ATOM 2229 O O . ALA A 1 286 ? -5.549 -3.310 -9.564 1.00 94.94 286 ALA A O 1
ATOM 2230 N N . ALA A 1 287 ? -4.617 -3.612 -11.576 1.00 94.56 287 ALA A N 1
ATOM 2231 C CA . ALA A 1 287 ? -4.343 -2.200 -11.854 1.00 94.56 287 ALA A CA 1
ATOM 2232 C C . ALA A 1 287 ? -5.615 -1.335 -11.879 1.00 94.56 287 ALA A C 1
ATOM 2234 O O . ALA A 1 287 ? -5.586 -0.174 -11.478 1.00 94.56 287 ALA A O 1
ATOM 2235 N N . ARG A 1 288 ? -6.752 -1.901 -12.313 1.00 93.31 288 ARG A N 1
ATOM 2236 C CA . ARG A 1 288 ? -8.061 -1.224 -12.266 1.00 93.31 288 ARG A CA 1
ATOM 2237 C C . ARG A 1 288 ? -8.512 -0.941 -10.832 1.00 93.31 288 ARG A C 1
ATOM 2239 O O . ARG A 1 288 ? -9.211 0.039 -10.591 1.00 93.31 288 ARG A O 1
ATOM 2246 N N . VAL A 1 289 ? -8.161 -1.827 -9.905 1.00 91.06 289 VAL A N 1
ATOM 2247 C CA . VAL A 1 289 ? -8.530 -1.740 -8.487 1.00 91.06 289 VAL A CA 1
ATOM 2248 C C . VAL A 1 289 ? -7.498 -0.923 -7.704 1.00 91.06 289 VAL A C 1
ATOM 2250 O O . VAL A 1 289 ? -7.870 -0.136 -6.839 1.00 91.06 289 VAL A O 1
ATOM 2253 N N . PHE A 1 290 ? -6.216 -1.066 -8.042 1.00 89.75 290 PHE A N 1
ATOM 2254 C CA . PHE A 1 290 ? -5.082 -0.432 -7.375 1.00 89.75 290 PHE A CA 1
ATOM 2255 C C . PHE A 1 290 ? -4.239 0.394 -8.360 1.00 89.75 290 PHE A C 1
ATOM 2257 O O . PHE A 1 290 ? -3.093 0.053 -8.654 1.00 89.75 290 PHE A O 1
ATOM 2264 N N . PRO A 1 291 ? -4.760 1.524 -8.870 1.00 87.94 291 PRO A N 1
ATOM 2265 C CA . PRO A 1 291 ? -4.010 2.372 -9.801 1.00 87.94 291 PRO A CA 1
ATOM 2266 C C . PRO A 1 291 ? -2.758 3.009 -9.165 1.00 87.94 291 PRO A C 1
ATOM 2268 O O . PRO A 1 291 ? -1.851 3.456 -9.873 1.00 87.94 291 PRO A O 1
ATOM 2271 N N . ASN A 1 292 ? -2.696 3.034 -7.831 1.00 84.94 292 ASN A N 1
ATOM 2272 C CA . ASN A 1 292 ? -1.600 3.571 -7.022 1.00 84.94 292 ASN A CA 1
ATOM 2273 C C . ASN A 1 292 ? -0.718 2.469 -6.413 1.00 84.94 292 ASN A C 1
ATOM 2275 O O . ASN A 1 292 ? -0.140 2.665 -5.351 1.00 84.94 292 ASN A O 1
ATOM 2279 N N . SER A 1 293 ? -0.667 1.289 -7.036 1.00 87.00 293 SER A N 1
ATOM 2280 C CA . SER A 1 293 ? 0.330 0.273 -6.688 1.00 87.00 293 SER A CA 1
ATOM 2281 C C . SER A 1 293 ? 1.757 0.766 -6.941 1.00 87.00 293 SER A C 1
ATOM 2283 O O . SER A 1 293 ? 1.968 1.658 -7.761 1.00 87.00 293 SER A O 1
ATOM 2285 N N . ASP A 1 294 ? 2.707 0.150 -6.239 1.00 85.38 294 ASP A N 1
ATOM 2286 C CA . ASP A 1 294 ? 4.130 0.483 -6.275 1.00 85.38 294 ASP A CA 1
ATOM 2287 C C . ASP A 1 294 ? 4.816 0.145 -7.612 1.00 85.38 294 ASP A C 1
ATOM 2289 O O . ASP A 1 294 ? 4.242 -0.453 -8.531 1.00 85.38 294 ASP A O 1
ATOM 2293 N N . GLY A 1 295 ? 6.081 0.550 -7.715 1.00 89.00 295 GLY A N 1
ATOM 2294 C CA . GLY A 1 295 ? 6.919 0.315 -8.879 1.00 89.00 295 GLY A CA 1
ATOM 2295 C C . GLY A 1 295 ? 7.136 -1.161 -9.184 1.00 89.00 295 GLY A C 1
ATOM 2296 O O . GLY A 1 295 ? 7.129 -1.509 -10.359 1.00 89.00 295 GLY A O 1
ATOM 2297 N N . ASP A 1 296 ? 7.250 -2.039 -8.180 1.00 89.00 296 ASP A N 1
ATOM 2298 C CA . ASP A 1 296 ? 7.393 -3.490 -8.402 1.00 89.00 296 ASP A CA 1
ATOM 2299 C C . ASP A 1 296 ? 6.186 -4.050 -9.163 1.00 89.00 296 ASP A C 1
ATOM 2301 O O . ASP A 1 296 ? 6.337 -4.744 -10.172 1.00 89.00 296 ASP A O 1
ATOM 2305 N N . PHE A 1 297 ? 4.973 -3.687 -8.739 1.00 93.12 297 PHE A N 1
ATOM 2306 C CA . PHE A 1 297 ? 3.758 -4.082 -9.440 1.00 93.12 297 PHE A CA 1
ATOM 2307 C C . PHE A 1 297 ? 3.742 -3.590 -10.894 1.00 93.12 297 PHE A C 1
ATOM 2309 O O . PHE A 1 297 ? 3.516 -4.381 -11.816 1.00 93.12 297 PHE A O 1
ATOM 2316 N N . TRP A 1 298 ? 3.980 -2.292 -11.118 1.00 95.56 298 TRP A N 1
ATOM 2317 C CA . TRP A 1 298 ? 3.927 -1.711 -12.464 1.00 95.56 298 TRP A CA 1
ATOM 2318 C C . TRP A 1 298 ? 5.054 -2.216 -13.364 1.00 95.56 298 TRP A C 1
ATOM 2320 O O . TRP A 1 298 ? 4.831 -2.415 -14.560 1.00 95.56 298 TRP A O 1
ATOM 2330 N N . TYR A 1 299 ? 6.226 -2.491 -12.795 1.00 95.50 299 TYR A N 1
ATOM 2331 C CA . TYR A 1 299 ? 7.345 -3.123 -13.478 1.00 95.50 299 TYR A CA 1
ATOM 2332 C C . TYR A 1 299 ? 7.002 -4.547 -13.904 1.00 95.50 299 TYR A C 1
ATOM 2334 O O . TYR A 1 299 ? 7.083 -4.848 -15.092 1.00 95.50 299 TYR A O 1
ATOM 2342 N N . GLN A 1 300 ? 6.524 -5.406 -12.997 1.00 94.75 300 GLN A N 1
ATOM 2343 C CA . GLN A 1 300 ? 6.123 -6.774 -13.351 1.00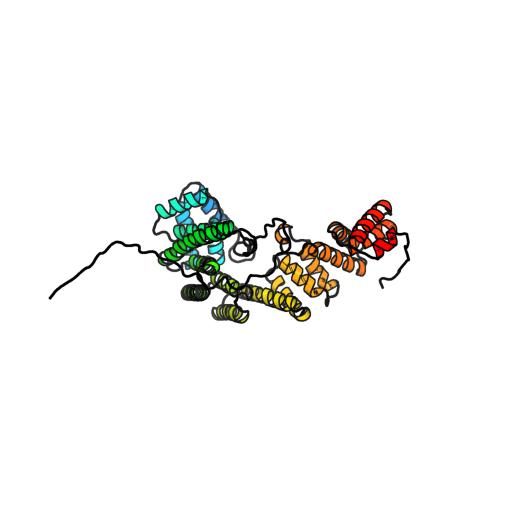 94.75 300 GLN A CA 1
ATOM 2344 C C . GLN A 1 300 ? 5.015 -6.794 -14.408 1.00 94.75 300 GLN A C 1
ATOM 2346 O O . GLN A 1 300 ? 5.022 -7.648 -15.304 1.00 94.75 300 GLN A O 1
ATOM 2351 N N . TYR A 1 301 ? 4.080 -5.842 -14.340 1.00 96.88 301 TYR A N 1
ATOM 2352 C CA . TYR A 1 301 ? 3.038 -5.716 -15.346 1.00 96.88 301 TYR A CA 1
ATOM 2353 C C . TYR A 1 301 ? 3.609 -5.308 -16.711 1.00 96.88 301 TYR A C 1
ATOM 2355 O O . TYR A 1 301 ? 3.349 -5.985 -17.707 1.00 96.88 301 TYR A O 1
ATOM 2363 N N . ALA A 1 302 ? 4.426 -4.252 -16.768 1.00 96.62 302 ALA A N 1
ATOM 2364 C CA . ALA A 1 302 ? 5.056 -3.793 -18.005 1.00 96.62 302 ALA A CA 1
ATOM 2365 C C . ALA A 1 302 ? 5.977 -4.863 -18.611 1.00 96.62 302 ALA A C 1
ATOM 2367 O O . ALA A 1 302 ? 5.951 -5.090 -19.822 1.00 96.62 302 ALA A O 1
ATOM 2368 N N . TYR A 1 303 ? 6.760 -5.544 -17.773 1.00 94.75 303 TYR A N 1
ATOM 2369 C CA . TYR A 1 303 ? 7.666 -6.617 -18.173 1.00 94.75 303 TYR A CA 1
ATOM 2370 C C . TYR A 1 303 ? 6.891 -7.788 -18.777 1.00 94.75 303 TYR A C 1
ATOM 2372 O O . TYR A 1 303 ? 7.215 -8.278 -19.855 1.00 94.75 303 TYR A O 1
ATOM 2380 N N . SER A 1 304 ? 5.766 -8.162 -18.159 1.00 96.44 304 SER A N 1
ATOM 2381 C CA . SER A 1 304 ? 4.903 -9.222 -18.685 1.00 96.44 304 SER A CA 1
ATOM 2382 C C . SER A 1 304 ? 4.311 -8.906 -20.060 1.00 96.44 304 SER A C 1
ATOM 2384 O O . SER A 1 304 ? 3.908 -9.822 -20.770 1.00 96.44 304 SER A O 1
ATOM 2386 N N . GLN A 1 305 ? 4.243 -7.633 -20.449 1.00 96.50 305 GLN A N 1
ATOM 2387 C CA . GLN A 1 305 ? 3.741 -7.216 -21.755 1.00 96.50 305 GLN A CA 1
ATOM 2388 C C . GLN A 1 305 ? 4.811 -7.265 -22.855 1.00 96.50 305 GLN A C 1
ATOM 2390 O O . GLN A 1 305 ? 4.444 -7.365 -24.022 1.00 96.50 305 GLN A O 1
ATOM 2395 N N . GLU A 1 306 ? 6.104 -7.206 -22.523 1.00 93.06 306 GLU A N 1
ATOM 2396 C CA . GLU A 1 306 ? 7.199 -7.095 -23.499 1.00 93.06 306 GLU A CA 1
ATOM 2397 C C . GLU A 1 306 ? 7.167 -8.141 -24.629 1.00 93.06 306 GLU A C 1
ATOM 2399 O O . GLU A 1 306 ? 7.192 -7.728 -25.790 1.00 93.06 306 GLU A O 1
ATOM 2404 N N . PRO A 1 307 ? 7.041 -9.455 -24.360 1.00 92.56 307 PRO A N 1
ATOM 2405 C CA . PRO A 1 307 ? 7.124 -10.458 -25.422 1.00 92.56 307 PRO A CA 1
ATOM 2406 C C . PRO A 1 307 ? 5.858 -10.579 -26.285 1.00 92.56 307 PRO A C 1
ATOM 2408 O O . PRO A 1 307 ? 5.879 -11.277 -27.296 1.00 92.56 307 PRO A O 1
ATOM 2411 N N . ILE A 1 308 ? 4.736 -9.963 -25.891 1.00 92.31 308 ILE A N 1
ATOM 2412 C CA . ILE A 1 308 ? 3.413 -10.239 -26.489 1.00 92.31 308 ILE A CA 1
ATOM 2413 C C . ILE A 1 308 ? 2.738 -8.973 -27.019 1.00 92.31 308 ILE A C 1
ATOM 2415 O O . ILE A 1 308 ? 2.065 -9.002 -28.050 1.00 92.31 308 ILE A O 1
ATOM 2419 N N . ALA A 1 309 ? 2.850 -7.864 -26.295 1.00 92.50 309 ALA A N 1
ATOM 2420 C CA . ALA A 1 309 ? 2.049 -6.680 -26.535 1.00 92.50 309 ALA A CA 1
ATOM 2421 C C . ALA A 1 309 ? 2.737 -5.712 -27.507 1.00 92.50 309 ALA A C 1
ATOM 2423 O O . ALA A 1 309 ? 3.927 -5.417 -27.406 1.00 92.50 309 ALA A O 1
ATOM 2424 N N . GLY A 1 310 ? 1.958 -5.147 -28.430 1.00 94.44 310 GLY A N 1
ATOM 2425 C CA . GLY A 1 310 ? 2.414 -4.044 -29.268 1.00 94.44 310 GLY A CA 1
ATOM 2426 C C . GLY A 1 310 ? 2.566 -2.739 -28.480 1.00 94.44 310 GLY A C 1
ATOM 2427 O O . GLY A 1 310 ? 2.088 -2.590 -27.354 1.00 94.44 310 GLY A O 1
ATOM 2428 N N . CYS A 1 311 ? 3.198 -1.745 -29.103 1.00 95.19 311 CYS A N 1
ATOM 2429 C CA . CYS A 1 311 ? 3.401 -0.433 -28.486 1.00 95.19 311 CYS A CA 1
ATOM 2430 C C . CYS A 1 311 ? 2.135 0.240 -27.940 1.00 95.19 311 CYS A C 1
ATOM 2432 O O . CYS A 1 311 ? 2.187 0.712 -26.804 1.00 95.19 311 CYS A O 1
ATOM 2434 N N . PRO A 1 312 ? 0.993 0.265 -28.658 1.00 93.88 312 PRO A N 1
ATOM 2435 C CA . PRO A 1 312 ? -0.219 0.898 -28.138 1.00 93.88 312 PRO A CA 1
ATOM 2436 C C . PRO A 1 312 ? -0.673 0.335 -26.786 1.00 93.88 312 PRO A C 1
ATOM 2438 O O . PRO A 1 312 ? -1.166 1.080 -25.946 1.00 93.88 312 PRO A O 1
ATOM 2441 N N . GLN A 1 313 ? -0.482 -0.967 -26.562 1.00 91.94 313 GLN A N 1
ATOM 2442 C CA . GLN A 1 313 ? -0.868 -1.643 -25.326 1.00 91.94 313 GLN A CA 1
ATOM 2443 C C . GLN A 1 313 ? 0.151 -1.440 -24.193 1.00 91.94 313 GLN A C 1
ATOM 2445 O O . GLN A 1 313 ? -0.238 -1.426 -23.029 1.00 91.94 313 GLN A O 1
ATOM 2450 N N . ARG A 1 314 ? 1.439 -1.271 -24.522 1.00 94.88 314 ARG A N 1
ATOM 2451 C CA . ARG A 1 314 ? 2.531 -1.127 -23.541 1.00 94.88 314 ARG A CA 1
ATOM 2452 C C . ARG A 1 314 ? 2.671 0.289 -22.990 1.00 94.88 314 ARG A C 1
ATOM 2454 O O . ARG A 1 314 ? 2.970 0.460 -21.809 1.00 94.88 314 ARG A O 1
ATOM 2461 N N . ILE A 1 315 ? 2.457 1.301 -23.836 1.00 95.69 315 ILE A N 1
ATOM 2462 C CA . ILE A 1 315 ? 2.687 2.715 -23.494 1.00 95.69 315 ILE A CA 1
ATOM 2463 C C . ILE A 1 315 ? 1.989 3.137 -22.189 1.00 95.69 315 ILE A C 1
ATOM 2465 O O . ILE A 1 315 ? 2.657 3.768 -21.373 1.00 95.69 315 ILE A O 1
ATOM 2469 N N . PRO A 1 316 ? 0.703 2.813 -21.930 1.00 95.75 316 PRO A N 1
ATOM 2470 C CA . PRO A 1 316 ? 0.044 3.231 -20.692 1.00 95.75 316 PRO A CA 1
ATOM 2471 C C . PRO A 1 316 ? 0.733 2.692 -19.433 1.00 95.75 316 PRO A C 1
ATOM 2473 O O . PRO A 1 316 ? 0.955 3.445 -18.487 1.00 95.75 316 PRO A O 1
ATOM 2476 N N . THR A 1 317 ? 1.115 1.412 -19.440 1.00 96.81 317 THR A N 1
ATOM 2477 C CA . THR A 1 317 ? 1.784 0.751 -18.311 1.00 96.81 317 THR A CA 1
ATOM 2478 C C . THR A 1 317 ? 3.177 1.326 -18.079 1.00 96.81 317 THR A C 1
ATOM 2480 O O . THR A 1 317 ? 3.531 1.663 -16.952 1.00 96.81 317 THR A O 1
ATOM 2483 N N . LEU A 1 318 ? 3.952 1.491 -19.155 1.00 97.06 318 LEU A N 1
ATOM 2484 C CA . LEU A 1 318 ? 5.302 2.044 -19.087 1.00 97.06 318 LEU A CA 1
ATOM 2485 C C . LEU A 1 318 ? 5.290 3.499 -18.604 1.00 97.06 318 LEU A C 1
ATOM 2487 O O . LEU A 1 318 ? 6.054 3.849 -17.712 1.00 97.06 318 LEU A O 1
ATOM 2491 N N . ARG A 1 319 ? 4.376 4.330 -19.128 1.00 96.06 319 ARG A N 1
ATOM 2492 C CA . ARG A 1 319 ? 4.192 5.715 -18.665 1.00 96.06 319 ARG A CA 1
ATOM 2493 C C . ARG A 1 319 ? 3.836 5.778 -17.193 1.00 96.06 319 ARG A C 1
ATOM 2495 O O . ARG A 1 319 ? 4.327 6.653 -16.489 1.00 96.06 319 ARG A O 1
ATOM 2502 N N . ARG A 1 320 ? 2.984 4.859 -16.726 1.00 95.62 320 ARG A N 1
ATOM 2503 C CA . ARG A 1 320 ? 2.636 4.799 -15.311 1.00 95.62 320 ARG A CA 1
ATOM 2504 C C . ARG A 1 320 ? 3.873 4.517 -14.468 1.00 95.62 320 ARG A C 1
ATOM 2506 O O . ARG A 1 320 ? 4.125 5.300 -13.560 1.00 95.62 320 ARG A O 1
ATOM 2513 N N . LEU A 1 321 ? 4.654 3.495 -14.817 1.00 95.69 321 LEU A N 1
ATOM 2514 C CA . LEU A 1 321 ? 5.886 3.127 -14.115 1.00 95.69 321 LEU A CA 1
ATOM 2515 C C . LEU A 1 321 ? 6.885 4.291 -14.028 1.00 95.69 321 LEU A C 1
ATOM 2517 O O . LEU A 1 321 ? 7.310 4.637 -12.932 1.00 95.69 321 LEU A O 1
ATOM 2521 N N . VAL A 1 322 ? 7.214 4.939 -15.152 1.00 94.88 322 VAL A N 1
ATOM 2522 C CA . VAL A 1 322 ? 8.210 6.031 -15.158 1.00 94.88 322 VAL A CA 1
ATOM 2523 C C . VAL A 1 322 ? 7.717 7.319 -14.486 1.00 94.88 322 VAL A C 1
ATOM 2525 O O . VAL A 1 322 ? 8.512 8.205 -14.192 1.00 94.88 322 VAL A O 1
ATOM 2528 N N . SER A 1 323 ? 6.407 7.440 -14.242 1.00 93.88 323 SER A N 1
ATOM 2529 C CA . SER A 1 323 ? 5.805 8.589 -13.549 1.00 93.88 323 SER A CA 1
ATOM 2530 C C . SER A 1 323 ? 5.737 8.438 -12.028 1.00 93.88 323 SER A C 1
ATOM 2532 O O . SER A 1 323 ? 5.299 9.371 -11.351 1.00 93.88 323 SER A O 1
ATOM 2534 N N . LEU A 1 324 ? 6.089 7.267 -11.487 1.00 89.94 324 LEU A N 1
ATOM 2535 C CA . LEU A 1 324 ? 6.015 7.027 -10.048 1.00 89.94 324 LEU A CA 1
ATOM 2536 C C . LEU A 1 324 ? 7.067 7.865 -9.305 1.00 89.94 324 LEU A C 1
ATOM 2538 O O . LEU A 1 324 ? 8.169 8.078 -9.820 1.00 89.94 324 LEU A O 1
ATOM 2542 N N . PRO A 1 325 ? 6.755 8.349 -8.091 1.00 89.00 325 PRO A N 1
ATOM 2543 C CA . PRO A 1 325 ? 7.745 9.015 -7.257 1.00 89.00 325 PRO A CA 1
ATOM 2544 C C . PRO A 1 325 ? 8.875 8.044 -6.897 1.00 89.00 325 PRO A C 1
ATOM 2546 O O . PRO A 1 325 ? 8.655 6.843 -6.760 1.00 89.00 325 PRO A O 1
ATOM 2549 N N . VAL A 1 326 ? 10.083 8.571 -6.678 1.00 84.00 326 VAL A N 1
ATOM 2550 C CA . VAL A 1 326 ? 11.280 7.762 -6.367 1.00 84.00 326 VAL A CA 1
ATOM 2551 C C . VAL A 1 326 ? 11.055 6.814 -5.182 1.00 84.00 326 VAL A C 1
ATOM 2553 O O . VAL A 1 326 ? 11.506 5.676 -5.228 1.00 84.00 326 VAL A O 1
ATOM 2556 N N . SER A 1 327 ? 10.290 7.238 -4.171 1.00 80.00 327 SER A N 1
ATOM 2557 C CA . SER A 1 327 ? 9.936 6.412 -3.007 1.00 80.00 327 SER A CA 1
ATOM 2558 C C . SER A 1 327 ? 9.103 5.169 -3.344 1.00 80.00 327 SER A C 1
ATOM 2560 O O . SER A 1 327 ? 9.049 4.232 -2.560 1.00 80.00 327 SER A O 1
ATOM 2562 N N . GLU A 1 328 ? 8.417 5.150 -4.487 1.00 84.31 328 GLU A N 1
ATOM 2563 C CA . GLU A 1 328 ? 7.633 3.998 -4.950 1.00 84.31 328 GLU A CA 1
ATOM 2564 C C . GLU A 1 328 ? 8.431 3.091 -5.900 1.00 84.31 328 GLU A C 1
ATOM 2566 O O . GLU A 1 328 ? 7.962 2.009 -6.248 1.00 84.31 328 GLU A O 1
ATOM 2571 N N . LEU A 1 329 ? 9.638 3.497 -6.310 1.00 83.00 329 LEU A N 1
ATOM 2572 C CA . LEU A 1 329 ? 10.494 2.755 -7.242 1.00 83.00 329 LEU A CA 1
ATOM 2573 C C . LEU A 1 329 ? 11.524 1.856 -6.544 1.00 83.00 329 LEU A C 1
ATOM 2575 O O . LEU A 1 329 ? 12.269 1.156 -7.217 1.00 83.00 329 LEU A O 1
ATOM 2579 N N . GLU A 1 330 ? 11.553 1.829 -5.211 1.00 74.69 330 GLU A N 1
ATOM 2580 C CA . GLU A 1 330 ? 12.599 1.166 -4.413 1.00 74.69 330 GLU A CA 1
ATOM 2581 C C . GLU A 1 330 ? 12.718 -0.348 -4.667 1.00 74.69 330 GLU A C 1
ATOM 2583 O O . GLU A 1 330 ? 13.784 -0.925 -4.480 1.00 74.69 330 GLU A O 1
ATOM 2588 N N . ASN A 1 331 ? 11.638 -0.992 -5.121 1.00 79.81 331 ASN A N 1
ATOM 2589 C CA . ASN A 1 331 ? 11.604 -2.424 -5.441 1.00 79.81 331 ASN A CA 1
ATOM 2590 C C . ASN A 1 331 ? 11.685 -2.717 -6.950 1.00 79.81 331 ASN A C 1
ATOM 2592 O O . ASN A 1 331 ? 11.533 -3.866 -7.365 1.00 79.81 331 ASN A O 1
ATOM 2596 N N . VAL A 1 332 ? 11.893 -1.694 -7.779 1.00 88.19 332 VAL A N 1
ATOM 2597 C CA . VAL A 1 332 ? 12.174 -1.864 -9.208 1.00 88.19 332 VAL A CA 1
ATOM 2598 C C . VAL A 1 332 ? 13.658 -2.218 -9.355 1.00 88.19 332 VAL A C 1
ATOM 2600 O O . VAL A 1 332 ? 14.478 -1.608 -8.671 1.00 88.19 332 VAL A O 1
ATOM 2603 N N . PRO A 1 333 ? 14.037 -3.174 -10.225 1.00 89.19 333 PRO A N 1
ATOM 2604 C CA . PRO A 1 333 ? 15.447 -3.437 -10.511 1.00 89.19 333 PRO A CA 1
ATOM 2605 C C . PRO A 1 333 ? 16.204 -2.156 -10.889 1.00 89.19 333 PRO A C 1
ATOM 2607 O O . PRO A 1 333 ? 15.626 -1.279 -11.533 1.00 89.19 333 PRO A O 1
ATOM 2610 N N . ASP A 1 334 ? 17.490 -2.057 -10.533 1.00 83.81 334 ASP A N 1
ATOM 2611 C CA . ASP A 1 334 ? 18.317 -0.856 -10.769 1.00 83.81 334 ASP A CA 1
ATOM 2612 C C . ASP A 1 334 ? 18.290 -0.392 -12.239 1.00 83.81 334 ASP A C 1
ATOM 2614 O O . ASP A 1 334 ? 18.290 0.802 -12.536 1.00 83.81 334 ASP A O 1
ATOM 2618 N N . ASP A 1 335 ? 18.231 -1.340 -13.174 1.00 86.19 335 ASP A N 1
ATOM 2619 C CA . ASP A 1 335 ? 18.137 -1.108 -14.615 1.00 86.19 335 ASP A CA 1
ATOM 2620 C C . ASP A 1 335 ? 16.689 -0.990 -15.128 1.00 86.19 335 ASP A C 1
ATOM 2622 O O . ASP A 1 335 ? 16.462 -0.600 -16.276 1.00 86.19 335 ASP A O 1
ATOM 2626 N N . GLY A 1 336 ? 15.696 -1.288 -14.291 1.00 91.38 336 GLY A N 1
ATOM 2627 C CA . GLY A 1 336 ? 14.287 -1.395 -14.654 1.00 91.38 336 GLY A CA 1
ATOM 2628 C C . GLY A 1 336 ? 13.670 -0.074 -15.106 1.00 91.38 336 GLY A C 1
ATOM 2629 O O . GLY A 1 336 ? 12.902 -0.056 -16.070 1.00 91.38 336 GLY A O 1
ATOM 2630 N N . LEU A 1 337 ? 14.037 1.051 -14.482 1.00 91.62 337 LEU A N 1
ATOM 2631 C CA . LEU A 1 337 ? 13.566 2.369 -14.923 1.00 91.62 337 LEU A CA 1
ATOM 2632 C C . LEU A 1 337 ? 14.187 2.759 -16.275 1.00 91.62 337 LEU A C 1
ATOM 2634 O O . LEU A 1 337 ? 13.491 3.255 -17.163 1.00 91.62 337 LEU A O 1
ATOM 2638 N N . GLY A 1 338 ? 15.475 2.465 -16.464 1.00 93.88 338 GLY A N 1
ATOM 2639 C CA . GLY A 1 338 ? 16.163 2.686 -17.734 1.00 93.88 338 GLY A CA 1
ATOM 2640 C C . GLY A 1 338 ? 15.616 1.828 -18.866 1.00 93.88 338 GLY A C 1
ATOM 2641 O O . GLY A 1 338 ? 15.404 2.323 -19.973 1.00 93.88 338 GLY A O 1
ATOM 2642 N N . TRP A 1 339 ? 15.305 0.564 -18.577 1.00 95.81 339 TRP A N 1
ATOM 2643 C CA . TRP A 1 339 ? 14.576 -0.320 -19.482 1.00 95.81 339 TRP A CA 1
ATOM 2644 C C . TRP A 1 339 ? 13.202 0.262 -19.838 1.00 95.81 339 TRP A C 1
ATOM 2646 O O . TRP A 1 339 ? 12.854 0.318 -21.015 1.00 95.81 339 TRP A O 1
ATOM 2656 N N . ALA A 1 340 ? 12.435 0.761 -18.866 1.00 96.88 340 ALA A N 1
ATOM 2657 C CA . ALA A 1 340 ? 11.101 1.300 -19.128 1.00 96.88 340 ALA A CA 1
ATOM 2658 C C . ALA A 1 340 ? 11.137 2.529 -20.057 1.00 96.88 340 ALA A C 1
ATOM 2660 O O . ALA A 1 340 ? 10.379 2.585 -21.032 1.00 96.88 340 ALA A O 1
ATOM 2661 N N . HIS A 1 341 ? 12.056 3.468 -19.809 1.00 97.62 341 HIS A N 1
ATOM 2662 C CA . HIS A 1 341 ? 12.296 4.612 -20.693 1.00 97.62 341 HIS A CA 1
ATOM 2663 C C . HIS A 1 341 ? 12.770 4.172 -22.086 1.00 97.62 341 HIS A C 1
ATOM 2665 O O . HIS A 1 341 ? 12.264 4.667 -23.093 1.00 97.62 341 HIS A O 1
ATOM 2671 N N . ALA A 1 342 ? 13.672 3.188 -22.177 1.00 97.06 342 ALA A N 1
ATOM 2672 C CA . ALA A 1 342 ? 14.145 2.665 -23.459 1.00 97.06 342 ALA A CA 1
ATOM 2673 C C . ALA A 1 342 ? 12.996 2.074 -24.297 1.00 97.06 342 ALA A C 1
ATOM 2675 O O . ALA A 1 342 ? 12.901 2.306 -25.504 1.00 97.06 342 ALA A O 1
ATOM 2676 N N . GLN A 1 343 ? 12.069 1.367 -23.650 1.00 97.12 343 GLN A N 1
ATOM 2677 C CA . GLN A 1 343 ? 10.897 0.784 -24.301 1.00 97.12 343 GLN A CA 1
ATOM 2678 C C . GLN A 1 343 ? 9.888 1.850 -24.749 1.00 97.12 343 GLN A C 1
ATOM 2680 O O . GLN A 1 343 ? 9.310 1.737 -25.835 1.00 97.12 343 GLN A O 1
ATOM 2685 N N . LEU A 1 344 ? 9.692 2.910 -23.955 1.00 97.38 344 LEU A N 1
ATOM 2686 C CA . LEU A 1 344 ? 8.895 4.070 -24.366 1.00 97.38 344 LEU A CA 1
ATOM 2687 C C . LEU A 1 344 ? 9.515 4.776 -25.567 1.00 97.38 344 LEU A C 1
ATOM 2689 O O . LEU A 1 344 ? 8.797 5.059 -26.527 1.00 97.38 344 LEU A O 1
ATOM 2693 N N . ALA A 1 345 ? 10.831 4.996 -25.549 1.00 97.19 345 ALA A N 1
ATOM 2694 C CA . ALA A 1 345 ? 11.563 5.573 -26.667 1.00 97.19 345 ALA A CA 1
ATOM 2695 C C . ALA A 1 345 ? 11.346 4.740 -27.932 1.00 97.19 345 ALA A C 1
ATOM 2697 O O . ALA A 1 345 ? 10.851 5.258 -28.932 1.00 97.19 345 ALA A O 1
ATOM 2698 N N . TRP A 1 346 ? 11.597 3.429 -27.870 1.00 95.75 346 TRP A N 1
ATOM 2699 C CA . TRP A 1 346 ? 11.375 2.523 -28.997 1.00 95.75 346 TRP A CA 1
ATOM 2700 C C . TRP A 1 346 ? 9.947 2.628 -29.557 1.00 95.75 346 TRP A C 1
ATOM 2702 O O . TRP A 1 346 ? 9.745 2.746 -30.770 1.00 95.75 346 TRP A O 1
ATOM 2712 N N . CYS A 1 347 ? 8.944 2.680 -28.677 1.00 95.88 347 CYS A N 1
ATOM 2713 C CA . CYS A 1 347 ? 7.554 2.822 -29.088 1.00 95.88 347 CYS A CA 1
ATOM 2714 C C . CYS A 1 347 ? 7.210 4.180 -29.703 1.00 95.88 347 CYS A C 1
ATOM 2716 O O . CYS A 1 347 ? 6.470 4.229 -30.690 1.00 95.88 347 CYS A O 1
ATOM 2718 N N . HIS A 1 348 ? 7.753 5.272 -29.170 1.00 95.12 348 HIS A N 1
ATOM 2719 C CA . HIS A 1 348 ? 7.604 6.598 -29.758 1.00 95.12 348 HIS A CA 1
ATOM 2720 C C . HIS A 1 348 ? 8.286 6.698 -31.124 1.00 95.12 348 HIS A C 1
ATOM 2722 O O . HIS A 1 348 ? 7.691 7.246 -32.053 1.00 95.12 348 HIS A O 1
ATOM 2728 N N . GLY A 1 349 ? 9.471 6.101 -31.282 1.00 93.69 349 GLY A N 1
ATOM 2729 C CA . GLY A 1 349 ? 10.184 6.023 -32.558 1.00 93.69 349 GLY A CA 1
ATOM 2730 C C . GLY A 1 349 ? 9.364 5.300 -33.628 1.00 93.69 349 GLY A C 1
ATOM 2731 O O . GLY A 1 349 ? 9.154 5.838 -34.715 1.00 93.69 349 GLY A O 1
ATOM 2732 N N . LYS A 1 350 ? 8.787 4.138 -33.287 1.00 93.31 350 LYS A N 1
ATOM 2733 C CA . LYS A 1 350 ? 7.886 3.383 -34.178 1.00 93.31 350 LYS A CA 1
ATOM 2734 C C . LYS A 1 350 ? 6.626 4.165 -34.566 1.00 93.31 350 LYS A C 1
ATOM 2736 O O . LYS A 1 350 ? 6.089 3.975 -35.651 1.00 93.31 350 LYS A O 1
ATOM 2741 N N . ALA A 1 351 ? 6.146 5.033 -33.680 1.00 92.62 351 ALA A N 1
ATOM 2742 C CA . ALA A 1 351 ? 5.001 5.904 -33.930 1.00 92.62 351 ALA A CA 1
ATOM 2743 C C . ALA A 1 351 ? 5.376 7.235 -34.612 1.00 92.62 351 ALA A C 1
ATOM 2745 O O . ALA A 1 351 ? 4.504 8.088 -34.775 1.00 92.62 351 ALA A O 1
ATOM 2746 N N . HIS A 1 352 ? 6.648 7.441 -34.977 1.00 91.75 352 HIS A N 1
ATOM 2747 C CA . HIS A 1 352 ? 7.181 8.700 -35.511 1.00 91.75 352 HIS A CA 1
ATOM 2748 C C . HIS A 1 352 ? 6.918 9.921 -34.607 1.00 91.75 352 HIS A C 1
ATOM 2750 O O . HIS A 1 352 ? 6.807 11.057 -35.069 1.00 91.75 352 HIS A O 1
ATOM 2756 N N . GLN A 1 353 ? 6.834 9.699 -33.295 1.00 93.00 353 GLN A N 1
ATOM 2757 C CA . GLN A 1 353 ? 6.635 10.740 -32.291 1.00 93.00 353 GLN A CA 1
ATOM 2758 C C . GLN A 1 353 ? 7.994 11.259 -31.829 1.00 93.00 353 GLN A C 1
ATOM 2760 O O . GLN A 1 353 ? 8.504 10.851 -30.788 1.00 93.00 353 GLN A O 1
ATOM 2765 N N . LYS A 1 354 ? 8.579 12.149 -32.637 1.00 92.19 354 LYS A N 1
ATOM 2766 C CA . LYS A 1 354 ? 9.945 12.665 -32.469 1.00 92.19 354 LYS A CA 1
ATOM 2767 C C . LYS A 1 354 ? 10.258 13.133 -31.043 1.00 92.19 354 LYS A C 1
ATOM 2769 O O . LYS A 1 354 ? 11.252 12.694 -30.475 1.00 92.19 354 LYS A O 1
ATOM 2774 N N . ASP A 1 355 ? 9.425 14.005 -30.478 1.00 90.94 355 ASP A N 1
ATOM 2775 C CA . ASP A 1 355 ? 9.714 14.614 -29.174 1.00 90.94 355 ASP A CA 1
ATOM 2776 C C . ASP A 1 355 ? 9.695 13.565 -28.057 1.00 90.94 355 ASP A C 1
ATOM 2778 O O . ASP A 1 355 ? 10.642 13.470 -27.282 1.00 90.94 355 ASP A O 1
ATOM 2782 N N . GLY A 1 356 ? 8.671 12.703 -28.040 1.00 92.31 356 GLY A N 1
ATOM 2783 C CA . GLY A 1 356 ? 8.589 11.589 -27.092 1.00 92.31 356 GLY A CA 1
ATOM 2784 C C . GLY A 1 356 ? 9.747 10.601 -27.246 1.00 92.31 356 GLY A C 1
ATOM 2785 O O . GLY A 1 356 ? 10.298 10.150 -26.251 1.00 92.31 356 GLY A O 1
ATOM 2786 N N . TYR A 1 357 ? 10.166 10.308 -28.480 1.00 96.62 357 TYR A N 1
ATOM 2787 C CA . TYR A 1 357 ? 11.316 9.444 -28.743 1.00 96.62 357 TYR A CA 1
ATOM 2788 C C . TYR A 1 357 ? 12.595 10.017 -28.131 1.00 96.62 357 TYR A C 1
ATOM 2790 O O . TYR A 1 357 ? 13.238 9.332 -27.342 1.00 96.62 357 TYR A O 1
ATOM 2798 N N . LEU A 1 358 ? 12.939 11.272 -28.439 1.00 95.94 358 LEU A N 1
ATOM 2799 C CA . LEU A 1 358 ? 14.178 11.882 -27.951 1.00 95.94 358 LEU A CA 1
ATOM 2800 C C . LEU A 1 358 ? 14.180 12.082 -26.433 1.00 95.94 358 LEU A C 1
ATOM 2802 O O . LEU A 1 358 ? 15.212 11.867 -25.798 1.00 95.94 358 LEU A O 1
ATOM 2806 N N . THR A 1 359 ? 13.050 12.486 -25.845 1.00 96.19 359 THR A N 1
ATOM 2807 C CA . THR A 1 359 ? 12.943 12.671 -24.393 1.00 96.19 359 THR A CA 1
ATOM 2808 C C . THR A 1 359 ? 13.179 11.359 -23.654 1.00 96.19 359 THR A C 1
ATOM 2810 O O . THR A 1 359 ? 14.049 11.296 -22.787 1.00 96.19 359 THR A O 1
ATOM 2813 N N . GLU A 1 360 ? 12.451 10.306 -24.019 1.00 97.62 360 GLU A N 1
ATOM 2814 C CA . GLU A 1 360 ? 12.550 9.008 -23.348 1.00 97.62 360 GLU A CA 1
ATOM 2815 C C . GLU A 1 360 ? 13.905 8.342 -23.617 1.00 97.62 360 GLU A C 1
ATOM 2817 O O . GLU A 1 360 ? 14.500 7.749 -22.719 1.00 97.62 360 GLU A O 1
ATOM 2822 N N . LEU A 1 361 ? 14.450 8.504 -24.828 1.00 97.44 361 LEU A N 1
ATOM 2823 C CA . LEU A 1 361 ? 15.761 7.974 -25.197 1.00 97.44 361 LEU A CA 1
ATOM 2824 C C . LEU A 1 361 ? 16.879 8.600 -24.358 1.00 97.44 361 LEU A C 1
ATOM 2826 O O . LEU A 1 361 ? 17.760 7.893 -23.867 1.00 97.44 361 LEU A O 1
ATOM 2830 N N . LYS A 1 362 ? 16.833 9.921 -24.166 1.00 96.81 362 LYS A N 1
ATOM 2831 C CA . LYS A 1 362 ? 17.800 10.630 -23.328 1.00 96.81 362 LYS A CA 1
ATOM 2832 C C . LYS A 1 362 ? 17.717 10.168 -21.871 1.00 96.81 362 LYS A C 1
ATOM 2834 O O . LYS A 1 362 ? 18.753 9.869 -21.283 1.00 96.81 362 LYS A O 1
ATOM 2839 N N . LEU A 1 363 ? 16.507 10.071 -21.312 1.00 96.75 363 LEU A N 1
ATOM 2840 C CA . LEU A 1 363 ? 16.299 9.595 -19.939 1.00 96.75 363 LEU A CA 1
ATOM 2841 C C . LEU A 1 363 ? 16.840 8.170 -19.764 1.00 96.75 363 LEU A C 1
ATOM 2843 O O . LEU A 1 363 ? 17.603 7.904 -18.836 1.00 96.75 363 LEU A O 1
ATOM 2847 N N . ALA A 1 364 ? 16.551 7.272 -20.708 1.00 97.31 364 ALA A N 1
ATOM 2848 C CA . ALA A 1 364 ? 17.113 5.925 -20.711 1.00 97.31 364 ALA A CA 1
ATOM 2849 C C . ALA A 1 364 ? 18.654 5.938 -20.761 1.00 97.31 364 ALA A C 1
ATOM 2851 O O . ALA A 1 364 ? 19.307 5.229 -19.993 1.00 97.31 364 ALA A O 1
ATOM 2852 N N . ALA A 1 365 ? 19.263 6.779 -21.601 1.00 97.00 365 ALA A N 1
ATOM 2853 C CA . ALA A 1 365 ? 20.719 6.892 -21.687 1.00 97.00 365 ALA A CA 1
ATOM 2854 C C . ALA A 1 365 ? 21.348 7.379 -20.365 1.00 97.00 365 ALA A C 1
ATOM 2856 O O . ALA A 1 365 ? 22.380 6.855 -19.926 1.00 97.00 365 ALA A O 1
ATOM 2857 N N . GLU A 1 366 ? 20.714 8.355 -19.710 1.00 95.50 366 GLU A N 1
ATOM 2858 C CA . GLU A 1 366 ? 21.137 8.922 -18.423 1.00 95.50 366 GLU A CA 1
ATOM 2859 C C . GLU A 1 366 ? 21.040 7.913 -17.272 1.00 95.50 366 GLU A C 1
ATOM 2861 O O . GLU A 1 366 ? 21.918 7.902 -16.410 1.00 95.50 366 GLU A O 1
ATOM 2866 N N . THR A 1 367 ? 20.055 7.009 -17.303 1.00 91.56 367 THR A N 1
ATOM 2867 C CA . THR A 1 367 ? 19.940 5.898 -16.333 1.00 91.56 367 THR A CA 1
ATOM 2868 C C . THR A 1 367 ? 20.963 4.776 -16.536 1.00 91.56 367 THR A C 1
ATOM 2870 O O . THR A 1 367 ? 20.998 3.829 -15.758 1.00 91.56 367 THR A O 1
ATOM 2873 N N . GLY A 1 368 ? 21.814 4.862 -17.563 1.00 92.75 368 GLY A N 1
ATOM 2874 C CA . GLY A 1 368 ? 22.862 3.873 -17.805 1.00 92.75 368 GLY A CA 1
ATOM 2875 C C . GLY A 1 368 ? 22.536 2.843 -18.884 1.00 92.75 368 GLY A C 1
ATOM 2876 O O . GLY A 1 368 ? 23.405 2.045 -19.207 1.00 92.75 368 GLY A O 1
ATOM 2877 N N . ASN A 1 369 ? 21.344 2.858 -19.487 1.00 95.50 369 ASN A N 1
ATOM 2878 C CA . ASN A 1 369 ? 20.954 1.839 -20.462 1.00 95.50 369 ASN A CA 1
ATOM 2879 C C . ASN A 1 369 ? 21.863 1.864 -21.712 1.00 95.50 369 ASN A C 1
ATOM 2881 O O . ASN A 1 369 ? 21.875 2.846 -22.455 1.00 95.50 369 ASN A O 1
ATOM 2885 N N . ALA A 1 370 ? 22.615 0.784 -21.957 1.00 94.25 370 ALA A N 1
ATOM 2886 C CA . ALA A 1 370 ? 23.635 0.728 -23.010 1.00 94.25 370 ALA A CA 1
ATOM 2887 C C . ALA A 1 370 ? 23.074 0.970 -24.425 1.00 94.25 370 ALA A C 1
ATOM 2889 O O . ALA A 1 370 ? 23.645 1.766 -25.177 1.00 94.25 370 ALA A O 1
ATOM 2890 N N . TRP A 1 371 ? 21.925 0.362 -24.750 1.00 94.56 371 TRP A N 1
ATOM 2891 C CA . TRP A 1 371 ? 21.237 0.559 -26.032 1.00 94.56 371 TRP A CA 1
ATOM 2892 C C . TRP A 1 371 ? 20.828 2.022 -26.233 1.00 94.56 371 TRP A C 1
ATOM 2894 O O . TRP A 1 371 ? 21.033 2.590 -27.308 1.00 94.56 371 TRP A O 1
ATOM 2904 N N . ALA A 1 372 ? 20.284 2.655 -25.192 1.00 96.69 372 ALA A N 1
ATOM 2905 C CA . ALA A 1 372 ? 19.875 4.051 -25.253 1.00 96.69 372 ALA A CA 1
ATOM 2906 C C . ALA A 1 372 ? 21.075 4.999 -25.347 1.00 96.69 372 ALA A C 1
ATOM 2908 O O . ALA A 1 372 ? 21.022 5.973 -26.088 1.00 96.69 372 ALA A O 1
ATOM 2909 N N . GLN A 1 373 ? 22.176 4.711 -24.648 1.00 97.25 373 GLN A N 1
ATOM 2910 C CA . GLN A 1 373 ? 23.412 5.491 -24.754 1.00 97.25 373 GLN A CA 1
ATOM 2911 C C . GLN A 1 373 ? 24.000 5.439 -26.164 1.00 97.25 373 GLN A C 1
ATOM 2913 O O . GLN A 1 373 ? 24.373 6.478 -26.702 1.00 97.25 373 GLN A O 1
ATOM 2918 N N . TRP A 1 374 ? 24.040 4.256 -26.779 1.00 95.38 374 TRP A N 1
ATOM 2919 C CA . TRP A 1 374 ? 24.427 4.112 -28.181 1.00 95.38 374 TRP A CA 1
ATOM 2920 C C . TRP A 1 374 ? 23.500 4.929 -29.090 1.00 95.38 374 TRP A C 1
ATOM 2922 O O . TRP A 1 374 ? 23.947 5.816 -29.812 1.00 95.38 374 TRP A O 1
ATOM 2932 N N . THR A 1 375 ? 22.195 4.683 -28.991 1.00 95.38 375 THR A N 1
ATOM 2933 C CA . THR A 1 375 ? 21.195 5.271 -29.890 1.00 95.38 375 THR A CA 1
ATOM 2934 C C . THR A 1 375 ? 21.121 6.797 -29.743 1.00 95.38 375 THR A C 1
ATOM 2936 O O . THR A 1 375 ? 21.057 7.510 -30.737 1.00 95.38 375 THR A O 1
ATOM 2939 N N . TYR A 1 376 ? 21.206 7.336 -28.524 1.00 96.19 376 TYR A N 1
ATOM 2940 C CA . TYR A 1 376 ? 21.263 8.784 -28.297 1.00 96.19 376 TYR A CA 1
ATOM 2941 C C . TYR A 1 376 ? 22.564 9.402 -28.834 1.00 96.19 376 TYR A C 1
ATOM 2943 O O . TYR A 1 376 ? 22.555 10.519 -29.352 1.00 96.19 376 TYR A O 1
ATOM 2951 N N . GLY A 1 377 ? 23.680 8.669 -28.752 1.00 95.25 377 GLY A N 1
ATOM 2952 C CA . GLY A 1 377 ? 24.941 9.057 -29.378 1.00 95.25 377 GLY A CA 1
ATOM 2953 C C . GLY A 1 377 ? 24.829 9.169 -30.902 1.00 95.25 377 GLY A C 1
ATOM 2954 O O . GLY A 1 377 ? 25.293 10.158 -31.464 1.00 95.25 377 GLY A O 1
ATOM 2955 N N . GLU A 1 378 ? 24.151 8.226 -31.560 1.00 94.50 378 GLU A N 1
ATOM 2956 C CA . GLU A 1 378 ? 23.897 8.267 -33.010 1.00 94.50 378 GLU A CA 1
ATOM 2957 C C . GLU A 1 378 ? 23.071 9.498 -33.413 1.00 94.50 378 GLU A C 1
ATOM 2959 O O . GLU A 1 378 ? 23.407 10.190 -34.381 1.00 94.50 378 GLU A O 1
ATOM 2964 N N . GLU A 1 379 ? 22.025 9.826 -32.643 1.00 94.19 379 GLU A N 1
ATOM 2965 C CA . GLU A 1 379 ? 21.197 11.014 -32.892 1.00 94.19 379 GLU A CA 1
ATOM 2966 C C . GLU A 1 379 ? 22.014 12.313 -32.810 1.00 94.19 379 GLU A C 1
ATOM 2968 O O . GLU A 1 379 ? 21.834 13.205 -33.643 1.00 94.19 379 GLU A O 1
ATOM 2973 N N . LEU A 1 380 ? 22.955 12.408 -31.862 1.00 94.44 380 LEU A N 1
ATOM 2974 C CA . LEU A 1 380 ? 23.890 13.533 -31.738 1.00 94.44 380 LEU A CA 1
ATOM 2975 C C . LEU A 1 380 ? 24.967 13.533 -32.830 1.00 94.44 380 LEU A C 1
ATOM 2977 O O . LEU A 1 380 ? 25.397 14.597 -33.270 1.00 94.44 380 LEU A O 1
ATOM 2981 N N . PHE A 1 381 ? 25.434 12.367 -33.272 1.00 92.38 381 PHE A N 1
ATOM 2982 C CA . PHE A 1 381 ? 26.512 12.272 -34.254 1.00 92.38 381 PHE A CA 1
ATOM 2983 C C . PHE A 1 381 ? 26.049 12.673 -35.659 1.00 92.38 381 PHE A C 1
ATOM 2985 O O . PHE A 1 381 ? 26.745 13.415 -36.363 1.00 92.38 381 PHE A O 1
ATOM 2992 N N . HIS A 1 382 ? 24.868 12.195 -36.058 1.00 88.88 382 HIS A N 1
ATOM 2993 C CA . HIS A 1 382 ? 24.283 12.445 -37.374 1.00 88.88 382 HIS A CA 1
ATOM 2994 C C . HIS A 1 382 ? 23.382 13.678 -37.412 1.00 88.88 382 HIS A C 1
ATOM 2996 O O . HIS A 1 382 ? 23.249 14.304 -38.464 1.00 88.88 382 HIS A O 1
ATOM 3002 N N . GLY A 1 383 ? 22.774 14.032 -36.280 1.00 86.56 383 GLY A N 1
ATOM 3003 C CA . GLY A 1 383 ? 21.858 15.160 -36.175 1.00 86.56 383 GLY A CA 1
ATOM 3004 C C . GLY A 1 383 ? 20.546 14.968 -36.938 1.00 86.56 383 GLY A C 1
ATOM 3005 O O . GLY A 1 383 ? 19.998 15.927 -37.481 1.00 86.56 383 GLY A O 1
ATOM 3006 N N . ALA A 1 384 ? 20.044 13.731 -37.019 1.00 83.06 384 ALA A N 1
ATOM 3007 C CA . ALA A 1 384 ? 18.815 13.417 -37.752 1.00 83.06 384 ALA A CA 1
ATOM 3008 C C . ALA A 1 384 ? 17.585 14.071 -37.105 1.00 83.06 384 ALA A C 1
ATOM 3010 O O . ALA A 1 384 ? 16.721 14.630 -37.786 1.00 83.06 384 ALA A O 1
ATOM 3011 N N . LEU A 1 385 ? 17.515 14.024 -35.773 1.00 86.81 385 LEU A N 1
ATOM 3012 C CA . LEU A 1 385 ? 16.395 14.556 -35.000 1.00 86.81 385 LEU A CA 1
ATOM 3013 C C . LEU A 1 385 ? 16.799 15.719 -34.080 1.00 86.81 385 LEU A C 1
ATOM 3015 O O . LEU A 1 385 ? 15.923 16.393 -33.535 1.00 86.81 385 LEU A O 1
ATOM 3019 N N . MET A 1 386 ? 18.088 16.029 -33.961 1.00 91.50 386 MET A N 1
ATOM 3020 C CA . MET A 1 386 ? 18.614 17.072 -33.078 1.00 91.50 386 MET A CA 1
ATOM 3021 C C . MET A 1 386 ? 19.885 17.721 -33.653 1.00 91.50 386 MET A C 1
ATOM 3023 O O . MET A 1 386 ? 20.418 17.214 -34.634 1.00 91.50 386 MET A O 1
ATOM 3027 N N . PRO A 1 387 ? 20.375 18.854 -33.114 1.00 93.31 387 PRO A N 1
ATOM 3028 C CA . PRO A 1 387 ? 21.636 19.438 -33.568 1.00 93.31 387 PRO A CA 1
ATOM 3029 C C . PRO A 1 387 ? 22.815 18.476 -33.392 1.00 93.31 387 PRO A C 1
ATOM 3031 O O . PRO A 1 387 ? 22.897 17.774 -32.385 1.00 93.31 387 PRO A O 1
ATOM 3034 N N . VAL A 1 388 ? 23.733 18.480 -34.360 1.00 94.56 388 VAL A N 1
ATOM 3035 C CA . VAL A 1 388 ? 24.941 17.646 -34.322 1.00 94.56 388 VAL A CA 1
ATOM 3036 C C . VAL A 1 388 ? 25.858 18.077 -33.175 1.00 94.56 388 VAL A C 1
ATOM 3038 O O . VAL A 1 388 ? 26.235 19.245 -33.092 1.00 94.56 388 VAL A O 1
ATOM 3041 N N . ASP A 1 389 ? 26.289 17.116 -32.360 1.00 95.62 389 ASP A N 1
ATOM 3042 C CA . ASP A 1 389 ? 27.322 17.266 -31.333 1.00 95.62 389 ASP A CA 1
ATOM 3043 C C . ASP A 1 389 ? 28.159 15.980 -31.245 1.00 95.62 389 ASP A C 1
ATOM 3045 O O . ASP A 1 389 ? 27.872 15.041 -30.498 1.00 95.62 389 ASP A O 1
ATOM 3049 N N . LYS A 1 390 ? 29.215 15.926 -32.061 1.00 92.50 390 LYS A N 1
ATOM 3050 C CA . LYS A 1 390 ? 30.074 14.739 -32.179 1.00 92.50 390 LYS A CA 1
ATOM 3051 C C . LYS A 1 390 ? 30.907 14.472 -30.926 1.00 92.50 390 LYS A C 1
ATOM 3053 O O . LYS A 1 390 ? 31.237 13.317 -30.659 1.00 92.50 390 LYS A O 1
ATOM 3058 N N . GLU A 1 391 ? 31.237 15.511 -30.161 1.00 92.88 391 GLU A N 1
ATOM 3059 C CA . GLU A 1 391 ? 31.976 15.358 -28.904 1.00 92.88 391 GLU A CA 1
ATOM 3060 C C . GLU A 1 391 ? 31.075 14.729 -27.837 1.00 92.88 391 GLU A C 1
ATOM 3062 O O . GLU A 1 391 ? 31.463 13.743 -27.203 1.00 92.88 391 GLU A O 1
ATOM 3067 N N . ALA A 1 392 ? 29.833 15.212 -27.701 1.00 94.31 392 ALA A N 1
ATOM 3068 C CA . ALA A 1 392 ? 28.851 14.579 -26.826 1.00 94.31 392 ALA A CA 1
ATOM 3069 C C . ALA A 1 392 ? 28.535 13.141 -27.267 1.00 94.31 392 ALA A C 1
ATOM 3071 O O . ALA A 1 392 ? 28.483 12.244 -26.420 1.00 94.31 392 ALA A O 1
ATOM 3072 N N . ALA A 1 393 ? 28.387 12.896 -28.575 1.00 94.81 393 ALA A N 1
ATOM 3073 C CA . ALA A 1 393 ? 28.166 11.557 -29.126 1.00 94.81 393 ALA A CA 1
ATOM 3074 C C . ALA A 1 393 ? 29.275 10.575 -28.721 1.00 94.81 393 ALA A C 1
ATOM 3076 O O . ALA A 1 393 ? 28.989 9.501 -28.193 1.00 94.81 393 ALA A O 1
ATOM 3077 N N . LYS A 1 394 ? 30.549 10.968 -28.864 1.00 94.19 394 LYS A N 1
ATOM 3078 C CA . LYS A 1 394 ? 31.696 10.153 -28.432 1.00 94.19 394 LYS A CA 1
ATOM 3079 C C . LYS A 1 394 ? 31.647 9.835 -26.935 1.00 94.19 394 LYS A C 1
ATOM 3081 O O . LYS A 1 394 ? 31.978 8.717 -26.531 1.00 94.19 394 LYS A O 1
ATOM 3086 N N . GLY A 1 395 ? 31.215 10.793 -26.113 1.00 96.19 395 GLY A N 1
ATOM 3087 C CA . GLY A 1 395 ? 30.994 10.586 -24.682 1.00 96.19 395 GLY A CA 1
ATOM 3088 C C . GLY A 1 395 ? 29.959 9.492 -24.398 1.00 96.19 395 GLY A C 1
ATOM 3089 O O . GLY A 1 395 ? 30.205 8.612 -23.573 1.00 96.19 395 GLY A O 1
ATOM 3090 N N . TRP A 1 396 ? 28.831 9.499 -25.110 1.00 97.06 396 TRP A N 1
ATOM 3091 C CA . TRP A 1 396 ? 27.795 8.469 -24.986 1.00 97.06 396 TRP A CA 1
ATOM 3092 C C . TRP A 1 396 ? 28.232 7.106 -25.527 1.00 97.06 396 TRP A C 1
ATOM 3094 O O . TRP A 1 396 ? 28.044 6.101 -24.840 1.00 97.06 396 TRP A O 1
ATOM 3104 N N . PHE A 1 397 ? 28.908 7.066 -26.678 1.00 96.25 397 PHE A N 1
ATOM 3105 C CA . PHE A 1 397 ? 29.500 5.837 -27.210 1.00 96.25 397 PHE A CA 1
ATOM 3106 C C . PHE A 1 397 ? 30.496 5.221 -26.231 1.00 96.25 397 PHE A C 1
ATOM 3108 O O . PHE A 1 397 ? 30.474 4.017 -26.014 1.00 96.25 397 PHE A O 1
ATOM 3115 N N . THR A 1 398 ? 31.324 6.033 -25.570 1.00 96.75 398 THR A N 1
ATOM 3116 C CA . THR A 1 398 ? 32.281 5.539 -24.565 1.00 96.75 398 THR A CA 1
ATOM 3117 C C . THR A 1 398 ? 31.571 4.854 -23.397 1.00 96.75 398 THR A C 1
ATOM 3119 O O . THR A 1 398 ? 31.999 3.784 -22.967 1.00 96.75 398 THR A O 1
ATOM 3122 N N . LYS A 1 399 ? 30.462 5.426 -22.906 1.00 96.38 399 LYS A N 1
ATOM 3123 C CA . LYS A 1 399 ? 29.663 4.820 -21.828 1.00 96.38 399 LYS A CA 1
ATOM 3124 C C . LYS A 1 399 ? 28.994 3.513 -22.266 1.00 96.38 399 LYS A C 1
ATOM 3126 O O . LYS A 1 399 ? 29.009 2.550 -21.505 1.00 96.38 399 LYS A O 1
ATOM 3131 N N . SER A 1 400 ? 28.456 3.467 -23.484 1.00 96.44 400 SER A N 1
ATOM 3132 C CA . SER A 1 400 ? 27.808 2.272 -24.036 1.00 96.44 400 SER A CA 1
ATOM 3133 C C . SER A 1 400 ? 28.824 1.148 -24.306 1.00 96.44 400 SER A C 1
ATOM 3135 O O . SER A 1 400 ? 28.643 0.012 -23.869 1.00 96.44 400 SER A O 1
ATOM 3137 N N . ALA A 1 401 ? 29.975 1.480 -24.900 1.00 96.00 401 ALA A N 1
ATOM 3138 C CA . ALA A 1 401 ? 31.073 0.549 -25.162 1.00 96.00 401 ALA A CA 1
ATOM 3139 C C . ALA A 1 401 ? 31.679 -0.036 -23.877 1.00 96.00 401 ALA A C 1
ATOM 3141 O O . ALA A 1 401 ? 32.031 -1.213 -23.841 1.00 96.00 401 ALA A O 1
ATOM 3142 N N . ALA A 1 402 ? 31.760 0.752 -22.797 1.00 96.50 402 ALA A N 1
ATOM 3143 C CA . ALA A 1 402 ? 32.207 0.268 -21.488 1.00 96.50 402 ALA A CA 1
ATOM 3144 C C . ALA A 1 402 ? 31.289 -0.821 -20.898 1.00 96.50 402 ALA A C 1
ATOM 3146 O O . ALA A 1 402 ? 31.722 -1.588 -20.041 1.00 96.50 402 ALA A O 1
ATOM 3147 N N . GLN A 1 403 ? 30.045 -0.902 -21.375 1.00 93.69 403 GLN A N 1
ATOM 3148 C CA . GLN A 1 403 ? 29.070 -1.935 -21.019 1.00 93.69 403 GLN A CA 1
ATOM 3149 C C . GLN A 1 403 ? 29.036 -3.097 -22.028 1.00 93.69 403 GLN A C 1
ATOM 3151 O O . GLN A 1 403 ? 28.237 -4.016 -21.875 1.00 93.69 403 GLN A O 1
ATOM 3156 N N . GLY A 1 404 ? 29.911 -3.080 -23.041 1.00 93.31 404 GLY A N 1
ATOM 3157 C CA . GLY A 1 404 ? 30.039 -4.143 -24.038 1.00 93.31 404 GLY A CA 1
ATOM 3158 C C . GLY A 1 404 ? 29.156 -3.986 -25.277 1.00 93.31 404 GLY A C 1
ATOM 3159 O O . GLY A 1 404 ? 29.044 -4.943 -26.037 1.00 93.31 404 GLY A O 1
ATOM 3160 N N . ASP A 1 405 ? 28.541 -2.820 -25.509 1.00 92.62 405 ASP A N 1
ATOM 3161 C CA . ASP A 1 405 ? 27.776 -2.586 -26.739 1.00 92.62 405 ASP A CA 1
ATOM 3162 C C . ASP A 1 405 ? 28.700 -2.616 -27.970 1.00 92.62 405 ASP A C 1
ATOM 3164 O O . ASP A 1 405 ? 29.582 -1.769 -28.145 1.00 92.62 405 ASP A O 1
ATOM 3168 N N . GLU A 1 406 ? 28.510 -3.617 -28.833 1.00 92.25 406 GLU A N 1
ATOM 3169 C CA . GLU A 1 406 ? 29.372 -3.836 -29.996 1.00 92.25 406 GLU A CA 1
ATOM 3170 C C . GLU A 1 406 ? 29.306 -2.701 -31.022 1.00 92.25 406 GLU A C 1
ATOM 3172 O O . GLU A 1 406 ? 30.303 -2.439 -31.700 1.00 92.25 406 GLU A O 1
ATOM 3177 N N . ASN A 1 407 ? 28.153 -2.038 -31.165 1.00 90.50 407 ASN A N 1
ATOM 3178 C CA . ASN A 1 407 ? 28.006 -0.940 -32.118 1.00 90.50 407 ASN A CA 1
ATOM 3179 C C . ASN A 1 407 ? 28.808 0.269 -31.639 1.00 90.50 407 ASN A C 1
ATOM 3181 O O . ASN A 1 407 ? 29.570 0.851 -32.413 1.00 90.50 407 ASN A O 1
ATOM 3185 N N . ALA A 1 408 ? 28.729 0.570 -30.342 1.00 91.56 408 ALA A N 1
ATOM 3186 C CA . ALA A 1 408 ? 29.509 1.633 -29.727 1.00 91.56 408 ALA A CA 1
ATOM 3187 C C . ALA A 1 408 ? 31.024 1.361 -29.784 1.00 91.56 408 ALA A C 1
ATOM 3189 O O . ALA A 1 408 ? 31.800 2.270 -30.087 1.00 91.56 408 ALA A O 1
ATOM 3190 N N . ILE A 1 409 ? 31.457 0.113 -29.551 1.00 91.81 409 ILE A N 1
ATOM 3191 C CA . ILE A 1 409 ? 32.871 -0.286 -29.670 1.00 91.81 409 ILE A CA 1
ATOM 3192 C C . ILE A 1 409 ? 33.380 -0.059 -31.103 1.00 91.81 409 ILE A C 1
ATOM 3194 O O . ILE A 1 409 ? 34.425 0.569 -31.289 1.00 91.81 409 ILE A O 1
ATOM 3198 N N . LYS A 1 410 ? 32.631 -0.513 -32.118 1.00 89.62 410 LYS A N 1
ATOM 3199 C CA . LYS A 1 410 ? 32.990 -0.338 -33.538 1.00 89.62 410 LYS A CA 1
ATOM 3200 C C . LYS A 1 410 ? 33.035 1.137 -33.937 1.00 89.62 410 LYS A C 1
ATOM 3202 O O . LYS A 1 410 ? 33.989 1.569 -34.584 1.00 89.62 410 LYS A O 1
ATOM 3207 N N . ALA A 1 411 ? 32.058 1.934 -33.502 1.00 87.12 411 ALA A N 1
ATOM 3208 C CA . ALA A 1 411 ? 32.021 3.367 -33.784 1.00 87.12 411 ALA A CA 1
ATOM 3209 C C . ALA A 1 411 ? 33.240 4.108 -33.209 1.00 87.12 411 ALA A C 1
ATOM 3211 O O . ALA A 1 411 ? 33.838 4.939 -33.895 1.00 87.12 411 ALA A O 1
ATOM 3212 N N . LEU A 1 412 ? 33.671 3.774 -31.985 1.00 88.50 412 LEU A N 1
ATOM 3213 C CA . LEU A 1 412 ? 34.867 4.363 -31.366 1.00 88.50 412 LEU A CA 1
ATOM 3214 C C . LEU A 1 412 ? 36.177 3.918 -32.024 1.00 88.50 412 LEU A C 1
ATOM 3216 O O . LEU A 1 412 ? 37.135 4.691 -32.043 1.00 88.50 412 LEU A O 1
ATOM 3220 N N . ALA A 1 413 ? 36.218 2.706 -32.580 1.00 86.62 413 ALA A N 1
ATOM 3221 C CA . ALA A 1 413 ? 37.350 2.205 -33.358 1.00 86.62 413 ALA A CA 1
ATOM 3222 C C . ALA A 1 413 ? 37.455 2.846 -34.759 1.00 86.62 413 ALA A C 1
ATOM 3224 O O . ALA A 1 413 ? 38.413 2.587 -35.484 1.00 86.62 413 ALA A O 1
ATOM 3225 N N . GLY A 1 414 ? 36.490 3.690 -35.149 1.00 76.94 414 GLY A N 1
ATOM 3226 C CA . GLY A 1 414 ? 36.408 4.261 -36.495 1.00 76.94 414 GLY A CA 1
ATOM 3227 C C . GLY A 1 414 ? 35.860 3.284 -37.539 1.00 76.94 414 GLY A C 1
ATOM 3228 O O . GLY A 1 414 ? 35.819 3.615 -38.722 1.00 76.94 414 GLY A O 1
ATOM 3229 N N . GLU A 1 415 ? 35.386 2.109 -37.116 1.00 66.94 415 GLU A N 1
ATOM 3230 C CA . GLU A 1 415 ? 34.752 1.081 -37.949 1.00 66.94 415 GLU A CA 1
ATOM 3231 C C . GLU A 1 415 ? 33.246 1.343 -38.080 1.00 66.94 415 GLU A C 1
ATOM 3233 O O . GLU A 1 415 ? 32.399 0.478 -37.845 1.00 66.94 415 GLU A O 1
ATOM 3238 N N . HIS A 1 416 ? 32.892 2.580 -38.426 1.00 58.81 416 HIS A N 1
ATOM 3239 C CA . HIS A 1 416 ? 31.503 3.008 -38.529 1.00 58.81 416 HIS A CA 1
ATOM 3240 C C . HIS A 1 416 ? 30.895 2.487 -39.839 1.00 58.81 416 HIS A C 1
ATOM 3242 O O . HIS A 1 416 ? 30.781 3.199 -40.835 1.00 58.81 416 HIS A O 1
ATOM 3248 N N . ASN A 1 417 ? 30.539 1.204 -39.863 1.00 52.16 417 ASN A N 1
ATOM 3249 C CA . ASN A 1 417 ? 29.804 0.623 -40.977 1.00 52.16 417 ASN A CA 1
ATOM 3250 C C . ASN A 1 417 ? 28.317 0.934 -40.817 1.00 52.16 417 ASN A C 1
ATOM 3252 O O . ASN A 1 417 ? 27.666 0.471 -39.880 1.00 52.16 417 ASN A O 1
ATOM 3256 N N . HIS A 1 418 ? 27.781 1.705 -41.765 1.00 52.47 418 HIS A N 1
ATOM 3257 C CA . HIS A 1 418 ? 26.348 1.887 -41.942 1.00 52.47 418 HIS A CA 1
ATOM 3258 C C . HIS A 1 418 ? 25.644 0.525 -41.965 1.00 52.47 418 HIS A C 1
ATOM 3260 O O . HIS A 1 418 ? 25.740 -0.216 -42.942 1.00 52.47 418 HIS A O 1
ATOM 3266 N N . SER A 1 419 ? 24.874 0.226 -40.922 1.00 39.56 419 SER A N 1
ATOM 3267 C CA . SER A 1 419 ? 23.782 -0.737 -41.015 1.00 39.56 419 SER A CA 1
ATOM 3268 C C . SER A 1 419 ? 22.469 0.024 -40.908 1.00 39.56 419 SER A C 1
ATOM 3270 O O . SER A 1 419 ? 21.802 0.101 -39.883 1.00 39.56 419 SER A O 1
ATOM 3272 N N . SER A 1 420 ? 22.082 0.621 -42.031 1.00 40.78 420 SER A N 1
ATOM 3273 C CA . SER A 1 420 ? 20.681 0.927 -42.267 1.00 40.78 420 SER A CA 1
ATOM 3274 C C . SER A 1 420 ? 19.885 -0.381 -42.195 1.00 40.78 420 SER A C 1
ATOM 3276 O O . SER A 1 420 ? 20.037 -1.219 -43.085 1.00 40.78 420 SER A O 1
ATOM 3278 N N . GLN A 1 421 ? 19.054 -0.552 -41.166 1.00 36.59 421 GLN A N 1
ATOM 3279 C CA . GLN A 1 421 ? 17.608 -0.797 -41.291 1.00 36.59 421 GLN A CA 1
ATOM 3280 C C . GLN A 1 421 ? 17.005 -1.212 -39.940 1.00 36.59 421 GLN A C 1
ATOM 3282 O O . GLN A 1 421 ? 17.019 -2.383 -39.570 1.00 36.59 421 GLN A O 1
ATOM 3287 N N . SER A 1 422 ? 16.353 -0.261 -39.268 1.00 30.91 422 SER A N 1
ATOM 3288 C CA . SER A 1 422 ? 15.002 -0.526 -38.781 1.00 30.91 422 SER A CA 1
ATOM 3289 C C . SER A 1 422 ? 14.053 -0.366 -39.977 1.00 30.91 422 SER A C 1
ATOM 3291 O O . SER A 1 422 ? 13.999 0.681 -40.624 1.00 30.91 422 SER A O 1
ATOM 3293 N N . LYS A 1 423 ? 13.370 -1.453 -40.326 1.00 32.12 423 LYS A N 1
ATOM 3294 C CA . LYS A 1 423 ? 12.087 -1.419 -41.029 1.00 32.12 423 LYS A CA 1
ATOM 3295 C C . LYS A 1 423 ? 11.008 -1.796 -40.031 1.00 32.12 423 LYS A C 1
ATOM 3297 O O . LYS A 1 423 ? 11.291 -2.690 -39.200 1.00 32.12 423 LYS A O 1
#

Sequence (423 aa):
MSKLKATFKGGAVVVLAMTVGFLVFFALERVRATKQVPSPATQTLLGIPGTYDTEPRMENERTAVTAALGKDDYAAVEQLLNNSIADYKQGRLSDVGLRNLFSVFAVDTPELQTKLDAWVLQNRQSYAATLARGIYFRTVGESRRGSDFIQDTPQENIDQMVDYLGKAFFDLQASLAMDDKPIVSYLYLVSVGKHVKGREFLTRTYDAALRIDPKNFIVRRAYLQSLRPRWGGSIKAMGDVVQGARAANLPPSQISELEGLIEIDLGSQAARRELHAQAIPHFANAARVFPNSDGDFWYQYAYSQEPIAGCPQRIPTLRRLVSLPVSELENVPDDGLGWAHAQLAWCHGKAHQKDGYLTELKLAAETGNAWAQWTYGEELFHGALMPVDKEAAKGWFTKSAAQGDENAIKALAGEHNHSSQSK

pLDDT: mean 84.48, std 22.27, range [25.81, 98.62]